Protein AF-A0A425I135-F1 (afdb_monomer)

Sequence (405 aa):
VKHGGAELQTRPLPDSNPDWLASISIPACVPCFDGNVLVELWNGQDSSTAAGTLMGTVVLDYFQLIKNDLPPRWFNFYWRPPAEGLLGAVTDMMASAELREPIAYGGRILLSASAAKVQTPLPLGVRSARPIPDPATQECVWWLDLYEMTSATGYTSELRIEIAFGPHVIKTASLEANALGTYVIGDNLGRLPEMKIFAPVDEVQVWDVMMYVCSPPATTVAAGIADISNWFSGWGGSPTATQNTPEPAETPWTRLAWVRIPYDSRQFQNGKPQWYSLRSLDGSGTDMFSVLLGMEMFPTKAGKQRAPRLEYKLARFYFRALIYEGLHLPAVGYDVFPDPYIQVELASKTLRTSTIRQTLNPSYYEAYEIEIRLPENISLAPDINVEVISESNSLLSSDVVLGSV

Solvent-accessible surface area (backbone atoms only — not comparable to full-atom values): 24411 Å² total; per-residue (Å²): 62,39,46,71,92,46,75,54,77,79,81,78,65,103,51,97,81,67,81,76,50,64,39,77,42,79,68,74,68,84,89,55,96,52,63,46,36,40,42,62,46,62,50,66,54,99,47,97,84,54,84,50,49,80,59,41,77,46,81,40,55,43,71,52,23,56,74,44,66,43,66,68,37,56,45,78,35,55,25,58,81,79,49,75,62,73,67,29,49,51,49,65,71,72,44,57,76,72,59,66,51,56,78,37,74,63,52,68,48,80,46,61,48,71,44,78,94,65,96,72,70,65,73,72,47,77,42,82,40,78,89,72,83,78,66,63,62,41,58,24,38,40,42,44,40,39,48,38,36,41,27,66,80,55,58,58,62,62,29,32,47,39,42,29,52,55,96,46,72,49,67,47,64,86,42,60,41,47,101,83,26,31,31,75,37,53,69,90,59,15,52,46,75,82,41,80,43,78,41,49,69,52,71,90,47,46,54,43,37,40,38,33,40,24,33,68,54,82,78,72,86,74,70,85,81,76,78,88,79,76,84,85,71,79,91,79,81,88,82,92,74,91,75,81,78,70,80,81,74,76,78,68,62,41,74,47,26,36,36,79,44,72,72,46,74,69,63,29,62,64,37,63,59,42,78,43,67,16,33,35,67,85,51,79,71,42,64,44,34,36,38,33,40,17,38,31,52,47,53,54,88,71,67,79,76,84,73,79,80,79,83,83,48,78,38,84,42,78,50,72,51,79,46,51,70,49,72,78,49,65,60,80,48,99,88,37,61,23,24,39,26,46,38,40,35,47,83,74,41,77,47,71,55,75,70,42,73,66,38,44,57,44,75,66,72,44,78,47,77,45,84,44,67,41,38,70,52,61,88,70,41,76,72,68,44,38,35,38,31,23,59,52,95,43,98,90,50,74,62,44,79,66,47,75,88

pLDDT: mean 85.03, std 16.49, range [29.12, 98.19]

Structure (mmCIF, N/CA/C/O backbone):
data_AF-A0A425I135-F1
#
_entry.id   AF-A0A425I135-F1
#
loop_
_atom_site.group_PDB
_atom_site.id
_atom_site.type_symbol
_atom_site.label_atom_id
_atom_site.label_alt_id
_atom_site.label_comp_id
_atom_site.label_asym_id
_atom_site.label_entity_id
_atom_site.label_seq_id
_atom_site.pdbx_PDB_ins_code
_atom_site.Cartn_x
_atom_site.Cartn_y
_atom_site.Cartn_z
_atom_site.occupancy
_atom_site.B_iso_or_equiv
_atom_site.auth_seq_id
_atom_site.auth_comp_id
_atom_site.auth_asym_id
_atom_site.auth_atom_id
_atom_site.pdbx_PDB_model_num
ATOM 1 N N . VAL A 1 1 ? 22.102 3.757 -14.906 1.00 91.62 1 VAL A N 1
ATOM 2 C CA . VAL A 1 1 ? 22.384 2.330 -14.616 1.00 91.62 1 VAL A CA 1
ATOM 3 C C . VAL A 1 1 ? 23.767 2.232 -14.017 1.00 91.62 1 VAL A C 1
ATOM 5 O O . VAL A 1 1 ? 24.696 2.776 -14.607 1.00 91.62 1 VAL A O 1
ATOM 8 N N . LYS A 1 2 ? 23.887 1.577 -12.862 1.00 92.50 2 LYS A N 1
ATOM 9 C CA . LYS A 1 2 ? 25.132 1.431 -12.103 1.00 92.50 2 LYS A CA 1
ATOM 10 C C . LYS A 1 2 ? 25.393 -0.045 -11.821 1.00 92.50 2 LYS A C 1
ATOM 12 O O . LYS A 1 2 ? 24.468 -0.753 -11.424 1.00 92.50 2 LYS A O 1
ATOM 17 N N . HIS A 1 3 ? 26.623 -0.493 -12.047 1.00 92.00 3 HIS A N 1
ATOM 18 C CA . HIS A 1 3 ? 27.082 -1.832 -11.672 1.00 92.00 3 HIS A CA 1
ATOM 19 C C . HIS A 1 3 ? 28.612 -1.893 -11.679 1.00 92.00 3 HIS A C 1
ATOM 21 O O . HIS A 1 3 ? 29.248 -1.396 -12.613 1.00 92.00 3 HIS A O 1
ATOM 27 N N . GLY A 1 4 ? 29.213 -2.513 -10.660 1.00 85.88 4 GLY A N 1
ATOM 28 C CA . GLY A 1 4 ? 30.655 -2.804 -10.652 1.00 85.88 4 GLY A CA 1
ATOM 29 C C . GLY A 1 4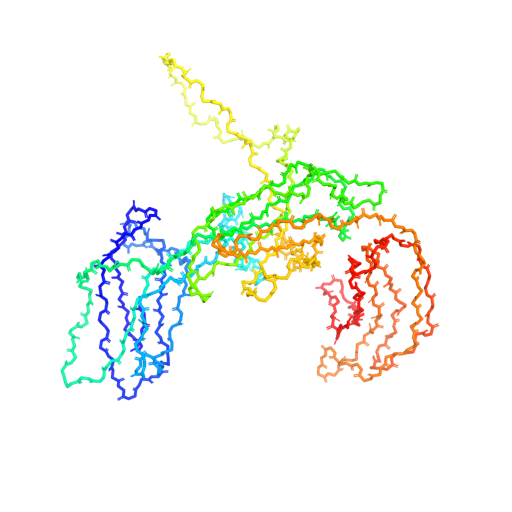 ? 31.550 -1.560 -10.760 1.00 85.88 4 GLY A C 1
ATOM 30 O O . GLY A 1 4 ? 32.629 -1.625 -11.344 1.00 85.88 4 GLY A O 1
ATOM 31 N N . GLY A 1 5 ? 31.086 -0.417 -10.241 1.00 85.31 5 GLY A N 1
ATOM 32 C CA . GLY A 1 5 ? 31.782 0.876 -10.295 1.00 85.31 5 GLY A CA 1
ATOM 33 C C . GLY A 1 5 ? 31.609 1.662 -11.601 1.00 85.31 5 GLY A C 1
ATOM 34 O O . GLY A 1 5 ? 32.073 2.796 -11.683 1.00 85.31 5 GLY A O 1
ATOM 35 N N . ALA A 1 6 ? 30.935 1.101 -12.607 1.00 88.94 6 ALA A N 1
ATOM 36 C CA . ALA A 1 6 ? 30.582 1.810 -13.831 1.00 88.94 6 ALA A CA 1
ATOM 37 C C . ALA A 1 6 ? 29.181 2.422 -13.730 1.00 88.94 6 ALA A C 1
ATOM 39 O O . ALA A 1 6 ? 28.257 1.810 -13.190 1.00 88.94 6 ALA A O 1
ATOM 40 N N . GLU A 1 7 ? 29.019 3.607 -14.317 1.00 91.56 7 GLU A N 1
ATOM 41 C CA . GLU A 1 7 ? 27.752 4.325 -14.398 1.00 91.56 7 GLU A CA 1
ATOM 42 C C . GLU A 1 7 ? 27.519 4.833 -15.822 1.00 91.56 7 GLU A C 1
ATOM 44 O O . GLU A 1 7 ? 28.402 5.422 -16.446 1.00 91.56 7 GLU A O 1
ATOM 49 N N . LEU A 1 8 ? 26.317 4.587 -16.342 1.00 93.06 8 LEU A N 1
ATOM 50 C CA . LEU A 1 8 ? 25.860 5.089 -17.634 1.00 93.06 8 LEU A CA 1
ATOM 51 C C . LEU A 1 8 ? 24.427 5.602 -17.538 1.00 93.06 8 LEU A C 1
ATOM 53 O O . LEU A 1 8 ? 23.585 5.011 -16.855 1.00 93.06 8 LEU A O 1
ATOM 57 N N . GLN A 1 9 ? 24.136 6.654 -18.297 1.00 91.56 9 GLN A N 1
ATOM 58 C CA . GLN A 1 9 ? 22.825 7.294 -18.353 1.00 91.56 9 GLN A CA 1
ATOM 59 C C . GLN A 1 9 ? 22.357 7.485 -19.797 1.00 91.56 9 GLN A C 1
ATOM 61 O O . GLN A 1 9 ? 23.165 7.704 -20.701 1.00 91.56 9 GLN A O 1
ATOM 66 N N . THR A 1 10 ? 21.046 7.400 -20.013 1.00 92.00 10 THR A N 1
ATOM 67 C CA . THR A 1 10 ? 20.421 7.827 -21.268 1.00 92.00 10 THR A CA 1
ATOM 68 C C . THR A 1 10 ? 20.376 9.355 -21.344 1.00 92.00 10 THR A C 1
ATOM 70 O O . THR A 1 10 ? 20.645 10.055 -20.368 1.00 92.00 10 THR A O 1
ATOM 73 N N . ARG A 1 11 ? 20.031 9.895 -22.517 1.00 87.94 11 ARG A N 1
ATOM 74 C CA . ARG A 1 11 ? 19.684 11.317 -22.629 1.00 87.94 11 ARG A CA 1
ATOM 75 C C . ARG A 1 11 ? 18.350 11.598 -21.912 1.00 87.94 11 ARG A C 1
ATOM 77 O O . ARG A 1 11 ? 17.449 10.756 -22.014 1.00 87.94 11 ARG A O 1
ATOM 84 N N . PRO A 1 12 ? 18.190 12.758 -21.253 1.00 88.19 12 PRO A N 1
ATOM 85 C CA . PRO A 1 12 ? 16.879 13.201 -20.794 1.00 88.19 12 PRO A CA 1
ATOM 86 C C . PRO A 1 12 ? 15.959 13.437 -22.000 1.00 88.19 12 PRO A C 1
ATOM 88 O O . PRO A 1 12 ? 16.422 13.812 -23.082 1.00 88.19 12 PRO A O 1
ATOM 91 N N . LEU A 1 13 ? 14.665 13.174 -21.825 1.00 89.31 13 LEU A N 1
ATOM 92 C CA . LEU A 1 13 ? 13.633 13.381 -22.839 1.00 89.31 13 LEU A CA 1
ATOM 93 C C . LEU A 1 13 ? 12.542 14.292 -22.254 1.00 89.31 13 LEU A C 1
ATOM 95 O O . LEU A 1 13 ? 12.109 14.031 -21.134 1.00 89.31 13 LEU A O 1
ATOM 99 N N . PRO A 1 14 ? 12.085 15.331 -22.977 1.00 86.44 14 PRO A N 1
ATOM 100 C CA . PRO A 1 14 ? 11.090 16.287 -22.487 1.00 86.44 14 PRO A CA 1
ATOM 101 C C . PRO A 1 14 ? 9.650 15.771 -22.685 1.00 86.44 14 PRO A C 1
ATOM 103 O O . PRO A 1 14 ? 8.787 16.502 -23.163 1.00 86.44 14 PRO A O 1
ATOM 106 N N . ASP A 1 15 ? 9.402 14.495 -22.385 1.00 85.69 15 ASP A N 1
ATOM 107 C CA . ASP A 1 15 ? 8.092 13.848 -22.527 1.00 85.69 15 ASP A CA 1
ATOM 108 C C . ASP A 1 15 ? 7.676 13.204 -21.198 1.00 85.69 15 ASP A C 1
ATOM 110 O O . ASP A 1 15 ? 8.506 12.694 -20.448 1.00 85.69 15 ASP A O 1
ATOM 114 N N . SER A 1 16 ? 6.374 13.221 -20.930 1.00 83.56 16 SER A N 1
ATOM 115 C CA . SER A 1 16 ? 5.720 12.515 -19.825 1.00 83.56 16 SER A CA 1
ATOM 116 C C . SER A 1 16 ? 5.656 10.996 -20.030 1.00 83.56 16 SER A C 1
ATOM 118 O O . SE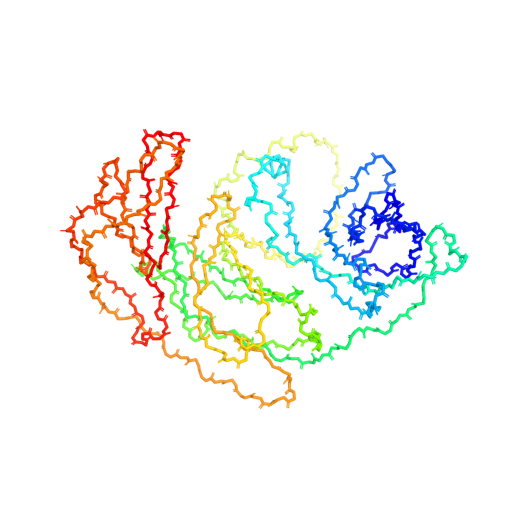R A 1 16 ? 5.607 10.258 -19.049 1.00 83.56 16 SER A O 1
ATOM 120 N N . ASN A 1 17 ? 5.692 10.526 -21.285 1.00 88.44 17 ASN A N 1
ATOM 121 C CA . ASN A 1 17 ? 5.728 9.105 -21.651 1.00 88.44 17 ASN A CA 1
ATOM 122 C C . ASN A 1 17 ? 6.918 8.826 -22.589 1.00 88.44 17 ASN A C 1
ATOM 124 O O . ASN A 1 17 ? 6.735 8.550 -23.773 1.00 88.44 17 ASN A O 1
ATOM 128 N N . PRO A 1 18 ? 8.156 8.962 -22.087 1.00 90.88 18 PRO A N 1
ATOM 129 C CA . PRO A 1 18 ? 9.351 8.936 -22.919 1.00 90.88 18 PRO A CA 1
ATOM 130 C C . PRO A 1 18 ? 9.693 7.537 -23.453 1.00 90.88 18 PRO A C 1
ATOM 132 O O . PRO A 1 18 ? 9.909 6.594 -22.693 1.00 90.88 18 PRO A O 1
ATOM 135 N N . ASP A 1 19 ? 9.901 7.451 -24.767 1.00 91.88 19 ASP A N 1
ATOM 136 C CA . ASP A 1 19 ? 10.460 6.274 -25.435 1.00 91.88 19 ASP A CA 1
ATOM 137 C C . ASP A 1 19 ? 11.966 6.445 -25.672 1.00 91.88 19 ASP A C 1
ATOM 139 O O . ASP A 1 19 ? 12.418 6.986 -26.686 1.00 91.88 19 ASP A O 1
ATOM 143 N N . TRP A 1 20 ? 12.791 5.965 -24.735 1.00 92.81 20 TRP A N 1
ATOM 144 C CA . TRP A 1 20 ? 14.250 6.050 -24.895 1.00 92.81 20 TRP A CA 1
ATOM 145 C C . TRP A 1 20 ? 14.789 5.174 -26.019 1.00 92.81 20 TRP A C 1
ATOM 147 O O . TRP A 1 20 ? 15.786 5.552 -26.638 1.00 92.81 20 TRP A O 1
ATOM 157 N N . LEU A 1 21 ? 14.177 4.001 -26.233 1.00 94.12 21 LEU A N 1
ATOM 158 C CA . LEU A 1 21 ? 14.637 2.975 -27.175 1.00 94.12 21 LEU A CA 1
ATOM 159 C C . LEU A 1 21 ? 16.164 2.820 -27.120 1.00 94.12 21 LEU A C 1
ATOM 161 O O . LEU A 1 21 ? 16.866 2.957 -28.125 1.00 94.12 21 LEU A O 1
ATOM 165 N N . ALA A 1 22 ? 16.684 2.598 -25.911 1.00 94.25 22 ALA A N 1
ATOM 166 C CA . ALA A 1 22 ? 18.109 2.601 -25.621 1.00 94.25 22 ALA A CA 1
ATOM 167 C C . ALA A 1 22 ? 18.553 1.280 -24.984 1.00 94.25 22 ALA A C 1
ATOM 169 O O . ALA A 1 22 ? 17.873 0.719 -24.131 1.00 94.25 22 ALA A O 1
ATOM 170 N N . SER A 1 23 ? 19.730 0.808 -25.382 1.00 94.31 23 SER A N 1
ATOM 171 C CA . SER A 1 23 ? 20.440 -0.309 -24.767 1.00 94.31 23 SER A CA 1
ATOM 172 C C . SER A 1 23 ? 21.697 0.221 -24.091 1.00 94.31 23 SER A C 1
ATOM 174 O O . SER A 1 23 ? 22.498 0.919 -24.716 1.00 94.31 23 SER A O 1
ATOM 176 N N . ILE A 1 24 ? 21.870 -0.109 -22.815 1.00 94.62 24 ILE A N 1
ATOM 177 C CA . ILE A 1 24 ? 23.047 0.251 -22.027 1.00 94.62 24 ILE A CA 1
ATOM 178 C C . ILE A 1 24 ? 23.904 -1.003 -21.867 1.00 94.62 24 ILE A C 1
ATOM 180 O O . ILE A 1 24 ? 23.446 -2.011 -21.338 1.00 94.62 24 ILE A O 1
ATOM 184 N N . SER A 1 25 ? 25.150 -0.945 -22.334 1.00 93.75 25 SER A N 1
ATOM 185 C CA . SER A 1 25 ? 26.125 -2.029 -22.182 1.00 93.75 25 SER A CA 1
ATOM 186 C C . SER A 1 25 ? 27.154 -1.645 -21.125 1.00 93.75 25 SER A C 1
ATOM 188 O O . SER A 1 25 ? 27.878 -0.670 -21.319 1.00 93.75 25 SER A O 1
ATOM 190 N N . ILE A 1 26 ? 27.231 -2.411 -20.033 1.00 91.56 26 ILE A N 1
ATOM 191 C CA . ILE A 1 26 ? 28.234 -2.241 -18.973 1.00 91.56 26 ILE A CA 1
ATOM 192 C C . ILE A 1 26 ? 29.122 -3.491 -18.929 1.00 91.56 26 ILE A C 1
ATOM 194 O O . ILE A 1 26 ? 28.669 -4.537 -18.462 1.00 91.56 26 ILE A O 1
ATOM 198 N N . PRO A 1 27 ? 30.370 -3.432 -19.429 1.00 88.44 27 PRO A N 1
ATOM 199 C CA . PRO A 1 27 ? 31.327 -4.505 -19.218 1.00 88.44 27 PRO A CA 1
ATOM 200 C C . PRO A 1 27 ? 31.725 -4.564 -17.739 1.00 88.44 27 PRO A C 1
ATOM 202 O O . PRO A 1 27 ? 32.109 -3.552 -17.158 1.00 88.44 27 PRO A O 1
ATOM 205 N N . ALA A 1 28 ? 31.664 -5.755 -17.147 1.00 83.19 28 ALA A N 1
ATOM 206 C CA . ALA A 1 28 ? 32.061 -6.000 -15.765 1.00 83.19 28 ALA A CA 1
ATOM 207 C C . ALA A 1 28 ? 33.089 -7.137 -15.694 1.00 83.19 28 ALA A C 1
ATOM 209 O O . ALA A 1 28 ? 32.968 -8.146 -16.394 1.00 83.19 28 ALA A O 1
ATOM 210 N N . CYS A 1 29 ? 34.099 -6.979 -14.839 1.00 79.25 29 CYS A N 1
ATOM 211 C CA . CYS A 1 29 ? 35.059 -8.034 -14.524 1.00 79.25 29 CYS A CA 1
ATOM 212 C C . CYS A 1 29 ? 34.556 -8.840 -13.322 1.00 79.25 29 CYS A C 1
ATOM 214 O O . CYS A 1 29 ? 34.139 -8.259 -12.324 1.00 79.25 29 CYS A O 1
ATOM 216 N N . VAL A 1 30 ? 34.624 -10.171 -13.401 1.00 76.69 30 VAL A N 1
ATOM 217 C CA . VAL A 1 30 ? 34.298 -11.074 -12.285 1.00 76.69 30 VAL A CA 1
ATOM 218 C C . VAL A 1 30 ? 35.612 -11.625 -11.706 1.00 76.69 30 VAL A C 1
ATOM 220 O O . VAL A 1 30 ? 36.443 -12.088 -12.492 1.00 76.69 30 VAL A O 1
ATOM 223 N N . PRO A 1 31 ? 35.826 -11.606 -10.375 1.00 75.56 31 PRO A N 1
ATOM 224 C CA . PRO A 1 31 ? 34.864 -11.233 -9.336 1.00 75.56 31 PRO A CA 1
ATOM 225 C C . PRO A 1 31 ? 34.593 -9.723 -9.286 1.00 75.56 31 PRO A C 1
ATOM 227 O O . PRO A 1 31 ? 35.520 -8.920 -9.350 1.00 75.56 31 PRO A O 1
ATOM 230 N N . CYS A 1 32 ? 33.319 -9.355 -9.145 1.00 72.38 32 CYS A N 1
ATOM 231 C CA . CYS A 1 32 ? 32.898 -8.002 -8.793 1.00 72.38 32 CYS A CA 1
ATOM 232 C C . CYS A 1 32 ? 32.371 -8.015 -7.353 1.00 72.38 32 CYS A C 1
ATOM 234 O O . CYS A 1 32 ? 31.873 -9.036 -6.878 1.00 72.38 32 CYS A O 1
ATOM 236 N N . PHE A 1 33 ? 32.518 -6.901 -6.639 1.00 77.69 33 PHE A N 1
ATOM 237 C CA . PHE A 1 33 ? 32.033 -6.767 -5.260 1.00 77.69 33 PHE A CA 1
ATOM 238 C C . PHE A 1 33 ? 30.527 -6.463 -5.188 1.00 77.69 33 PHE A C 1
ATOM 240 O O . PHE A 1 33 ? 29.959 -6.442 -4.100 1.00 77.69 33 PHE A O 1
ATOM 247 N N . ASP A 1 34 ? 29.897 -6.195 -6.333 1.00 80.88 34 ASP A N 1
ATOM 248 C CA . ASP A 1 34 ? 28.528 -5.706 -6.441 1.00 80.88 34 ASP A CA 1
ATOM 249 C C . ASP A 1 34 ? 27.606 -6.814 -6.963 1.00 80.88 34 ASP A C 1
ATOM 251 O O . ASP A 1 34 ? 27.693 -7.223 -8.120 1.00 80.88 34 ASP A O 1
ATOM 255 N N . GLY A 1 35 ? 26.732 -7.324 -6.095 1.00 88.06 35 GLY A N 1
ATOM 256 C CA . GLY A 1 35 ? 25.745 -8.347 -6.450 1.00 88.06 35 GLY A CA 1
ATOM 257 C C . GLY A 1 35 ? 24.521 -7.799 -7.185 1.00 88.06 35 GLY A C 1
ATOM 258 O O . GLY A 1 35 ? 23.674 -8.587 -7.605 1.00 88.06 35 GLY A O 1
ATOM 259 N N . ASN A 1 36 ? 24.417 -6.477 -7.347 1.00 92.88 36 ASN A N 1
ATOM 260 C CA . ASN A 1 36 ? 23.236 -5.822 -7.885 1.00 92.88 36 ASN A CA 1
ATOM 261 C C . ASN A 1 36 ? 23.560 -4.989 -9.129 1.00 92.88 36 ASN A C 1
ATOM 263 O O . ASN A 1 36 ? 24.665 -4.489 -9.323 1.00 92.88 36 ASN A O 1
ATOM 267 N N . VAL A 1 37 ? 22.555 -4.810 -9.978 1.00 93.38 37 VAL A N 1
ATOM 268 C CA . VAL A 1 37 ? 22.533 -3.802 -11.035 1.00 93.38 37 VAL A CA 1
ATOM 269 C C . VAL A 1 37 ? 21.449 -2.799 -10.665 1.00 93.38 37 VAL A C 1
ATOM 271 O O . VAL A 1 37 ? 20.275 -3.158 -10.561 1.00 93.38 37 VAL A O 1
ATOM 274 N N . LEU A 1 38 ? 21.837 -1.541 -10.461 1.00 94.44 38 LEU A N 1
ATOM 275 C CA . LEU A 1 38 ? 20.905 -0.468 -10.125 1.00 94.44 38 LEU A CA 1
ATOM 276 C C . LEU A 1 38 ? 20.459 0.247 -11.397 1.00 94.44 38 LEU A C 1
ATOM 278 O O . LEU A 1 38 ? 21.276 0.790 -12.149 1.00 94.44 38 LEU A O 1
ATOM 282 N N . VAL A 1 39 ? 19.154 0.284 -11.632 1.00 94.69 39 VAL A N 1
ATOM 283 C CA . VAL A 1 39 ? 18.531 1.062 -12.704 1.00 94.69 39 VAL A CA 1
ATOM 284 C C . VAL A 1 39 ? 17.733 2.180 -12.057 1.00 94.69 39 VAL A C 1
ATOM 286 O O . VAL A 1 39 ? 16.719 1.940 -11.418 1.00 94.69 39 VAL A O 1
ATOM 289 N N . GLU A 1 40 ? 18.206 3.408 -12.208 1.00 91.88 40 GLU A N 1
ATOM 290 C CA . GLU A 1 40 ? 17.603 4.585 -11.591 1.00 91.88 40 GLU A CA 1
ATOM 291 C C . GLU A 1 40 ? 16.897 5.433 -12.652 1.00 91.88 40 GLU A C 1
ATOM 293 O O . GLU A 1 40 ? 17.454 5.680 -13.727 1.00 91.88 40 GLU A O 1
ATOM 298 N N . LEU A 1 41 ? 15.687 5.887 -12.334 1.00 89.44 41 LEU A N 1
ATOM 299 C CA . LEU A 1 41 ? 14.932 6.875 -13.091 1.00 89.44 41 LEU A CA 1
ATOM 300 C C . LEU A 1 41 ? 15.142 8.243 -12.444 1.00 89.44 41 LEU A C 1
ATOM 302 O O . LEU A 1 41 ? 14.878 8.413 -11.256 1.00 89.44 41 LEU A O 1
ATOM 306 N N . TRP A 1 42 ? 15.593 9.215 -13.230 1.00 86.94 42 TRP A N 1
ATOM 307 C CA . TRP A 1 42 ? 15.884 10.569 -12.769 1.00 86.94 42 TRP A CA 1
ATOM 308 C C . TRP A 1 42 ? 15.061 11.587 -13.554 1.00 86.94 42 TRP A C 1
ATOM 310 O O . TRP A 1 42 ? 14.983 11.510 -14.781 1.00 86.94 42 TRP A O 1
ATOM 320 N N . ASN A 1 43 ? 14.519 12.579 -12.850 1.00 82.12 43 ASN A N 1
ATOM 321 C CA . ASN A 1 43 ? 14.032 13.809 -13.452 1.00 82.12 43 ASN A CA 1
ATOM 322 C C . ASN A 1 43 ? 15.246 14.672 -13.821 1.00 82.12 43 ASN A C 1
ATOM 324 O O . ASN A 1 43 ? 15.838 15.331 -12.958 1.00 82.12 43 ASN A O 1
ATOM 328 N N . GLY A 1 44 ? 15.670 14.583 -15.082 1.00 73.75 44 GLY A N 1
ATOM 329 C CA . GLY A 1 44 ? 16.811 15.330 -15.604 1.00 73.75 44 GLY A CA 1
ATOM 330 C C . GLY A 1 44 ? 16.528 16.831 -15.697 1.00 73.75 44 GLY A C 1
ATOM 331 O O . GLY A 1 44 ? 15.389 17.250 -15.864 1.00 73.75 44 GLY A O 1
ATOM 332 N N . GLN A 1 45 ? 17.578 17.643 -15.606 1.00 67.69 45 GLN A N 1
ATOM 333 C CA . GLN A 1 45 ? 17.524 19.083 -15.864 1.00 67.69 45 GLN A CA 1
ATOM 334 C C . GLN A 1 45 ? 18.259 19.388 -17.172 1.00 67.69 45 GLN A C 1
ATOM 336 O O . GLN A 1 45 ? 19.225 18.703 -17.513 1.00 67.69 45 GLN A O 1
ATOM 341 N N . ASP A 1 46 ? 17.843 20.441 -17.880 1.00 60.44 46 ASP A N 1
ATOM 342 C CA . ASP A 1 46 ? 18.516 20.893 -19.110 1.00 60.44 46 ASP A CA 1
ATOM 343 C C . ASP A 1 46 ? 19.959 21.370 -18.847 1.00 60.44 46 ASP A C 1
ATOM 345 O O . ASP A 1 46 ? 20.795 21.402 -19.751 1.00 60.44 46 ASP A O 1
ATOM 349 N N . SER A 1 47 ? 20.272 21.727 -17.596 1.00 58.56 47 SER A N 1
ATOM 350 C CA . SER A 1 47 ? 21.606 22.148 -17.173 1.00 58.56 47 SER A CA 1
ATOM 351 C C . SER A 1 47 ? 22.461 20.972 -16.702 1.00 58.56 47 SER A C 1
ATOM 353 O O . SER A 1 47 ? 22.094 20.250 -15.778 1.00 58.56 47 SER A O 1
ATOM 355 N N . SER A 1 48 ? 23.680 20.868 -17.237 1.00 54.50 48 SER A N 1
ATOM 356 C CA . SER A 1 48 ? 24.697 19.895 -16.813 1.00 54.50 48 SER A CA 1
ATOM 357 C C . SER A 1 48 ? 25.247 20.122 -15.395 1.00 54.50 48 SER A C 1
ATOM 359 O O . SER A 1 48 ? 26.076 19.336 -14.941 1.00 54.50 48 SER A O 1
ATOM 361 N N . THR A 1 49 ? 24.866 21.212 -14.719 1.00 52.28 49 THR A N 1
ATOM 362 C CA . THR A 1 49 ? 25.348 21.573 -13.371 1.00 52.28 49 THR A CA 1
ATOM 363 C C . THR A 1 49 ? 24.308 21.387 -12.267 1.00 52.28 49 THR A C 1
ATOM 365 O O . THR A 1 49 ? 24.670 21.438 -11.093 1.00 52.28 49 THR A O 1
ATOM 368 N N . ALA A 1 50 ? 23.037 21.165 -12.613 1.00 57.97 50 ALA A N 1
ATOM 369 C CA . ALA A 1 50 ? 21.992 20.868 -11.641 1.00 57.97 50 ALA A CA 1
ATOM 370 C C . ALA A 1 50 ? 21.862 19.348 -11.490 1.00 57.97 50 ALA A C 1
ATOM 372 O O . ALA A 1 50 ? 21.654 18.637 -12.473 1.00 57.97 50 ALA A O 1
ATOM 373 N N . ALA A 1 51 ? 21.988 18.842 -10.263 1.00 63.56 51 ALA A N 1
ATOM 374 C CA . ALA A 1 51 ? 21.677 17.446 -9.984 1.00 63.56 51 ALA A CA 1
ATOM 375 C C . ALA A 1 51 ? 20.178 17.221 -10.242 1.00 63.56 51 ALA A C 1
ATOM 377 O O . ALA A 1 51 ? 19.343 17.946 -9.701 1.00 63.56 51 ALA A O 1
ATOM 378 N N . GLY A 1 52 ? 19.839 16.251 -11.096 1.00 73.00 52 GLY A N 1
ATOM 379 C CA . GLY A 1 52 ? 18.449 15.840 -11.295 1.00 73.00 52 GLY A CA 1
ATOM 380 C C . GLY A 1 52 ? 17.833 15.296 -10.002 1.00 73.00 52 GLY A C 1
ATOM 381 O O . GLY A 1 52 ? 18.537 15.019 -9.031 1.00 73.00 52 GLY A O 1
ATOM 382 N N . THR A 1 53 ? 16.518 15.099 -9.983 1.00 78.75 53 THR A N 1
ATOM 383 C CA . THR A 1 53 ? 15.834 14.479 -8.836 1.00 78.75 53 THR A CA 1
ATOM 384 C C . THR A 1 53 ? 15.639 12.991 -9.101 1.00 78.75 53 THR A C 1
ATOM 386 O O . THR A 1 53 ? 15.034 12.624 -10.107 1.00 78.75 53 THR A O 1
ATOM 389 N N . LEU A 1 54 ? 16.135 12.121 -8.220 1.00 80.88 54 LEU A N 1
ATOM 390 C CA . LEU A 1 54 ? 15.878 10.683 -8.313 1.00 80.88 54 LEU A CA 1
ATOM 391 C C . LEU A 1 54 ? 14.374 10.422 -8.131 1.00 80.88 54 LEU A C 1
ATOM 393 O O . LEU A 1 54 ? 13.800 10.804 -7.116 1.00 80.88 54 LEU A O 1
ATOM 397 N N . MET A 1 55 ? 13.748 9.769 -9.108 1.00 81.88 55 MET A N 1
ATOM 398 C CA . MET A 1 55 ? 12.316 9.447 -9.100 1.00 81.88 55 MET A CA 1
ATOM 399 C C . MET A 1 55 ? 12.042 7.998 -8.696 1.00 81.88 55 MET A C 1
ATOM 401 O O . MET A 1 55 ? 10.993 7.704 -8.131 1.00 81.88 55 MET A O 1
ATOM 405 N N . GLY A 1 56 ? 12.964 7.079 -8.988 1.00 83.44 56 GLY A N 1
ATOM 406 C CA . GLY A 1 56 ? 12.791 5.670 -8.649 1.00 83.44 56 GLY A CA 1
ATOM 407 C C . GLY A 1 56 ? 14.029 4.830 -8.929 1.00 83.44 56 GLY A C 1
ATOM 408 O O . GLY A 1 56 ? 14.863 5.192 -9.756 1.00 83.44 56 GLY A O 1
ATOM 409 N N . THR A 1 57 ? 14.124 3.685 -8.256 1.00 89.75 57 THR A N 1
ATOM 410 C CA . THR A 1 57 ? 15.231 2.734 -8.406 1.00 89.75 57 THR A CA 1
ATOM 411 C C . THR A 1 57 ? 14.682 1.322 -8.564 1.00 89.75 57 THR A C 1
ATOM 413 O O . THR A 1 57 ? 13.878 0.868 -7.755 1.00 89.75 57 THR A O 1
ATOM 416 N N . VAL A 1 58 ? 15.145 0.611 -9.588 1.00 93.25 58 VAL A N 1
ATOM 417 C CA . VAL A 1 58 ? 14.986 -0.835 -9.749 1.00 93.25 58 VAL A CA 1
ATOM 418 C C . VAL A 1 58 ? 16.314 -1.489 -9.400 1.00 93.25 58 VAL A C 1
ATOM 420 O O . VAL A 1 58 ? 17.358 -1.135 -9.950 1.00 93.25 58 VAL A O 1
ATOM 423 N N . VAL A 1 59 ? 16.269 -2.462 -8.496 1.00 94.12 59 VAL A N 1
ATOM 424 C CA . VAL A 1 59 ? 17.423 -3.280 -8.125 1.00 94.12 59 VAL A CA 1
ATOM 425 C C . VAL A 1 59 ? 17.271 -4.631 -8.806 1.00 94.12 59 VAL A C 1
ATOM 427 O O . VAL A 1 59 ? 16.297 -5.343 -8.563 1.00 94.12 59 VAL A O 1
ATOM 430 N N . LEU A 1 60 ? 18.212 -4.977 -9.679 1.00 94.62 60 LEU A N 1
ATOM 431 C CA . LEU A 1 60 ? 18.269 -6.291 -10.309 1.00 94.62 60 LEU A CA 1
ATOM 432 C C . LEU A 1 60 ? 19.386 -7.112 -9.677 1.00 94.62 60 LEU A C 1
ATOM 434 O O . LEU A 1 60 ? 20.493 -6.613 -9.500 1.00 94.62 60 LEU A O 1
ATOM 438 N N . ASP A 1 61 ? 19.117 -8.381 -9.395 1.00 92.81 61 ASP A N 1
ATOM 439 C CA . ASP A 1 61 ? 20.132 -9.320 -8.921 1.00 92.81 61 ASP A CA 1
ATOM 440 C C . ASP A 1 61 ? 21.014 -9.762 -10.100 1.00 92.81 61 ASP A C 1
ATOM 442 O O . ASP A 1 61 ? 20.550 -10.385 -11.061 1.00 92.81 61 ASP A O 1
ATOM 446 N N . TYR A 1 62 ? 22.304 -9.437 -10.027 1.00 91.12 62 TYR A N 1
ATOM 447 C CA . TYR A 1 62 ? 23.280 -9.768 -11.063 1.00 91.12 62 TYR A CA 1
ATOM 448 C C . TYR A 1 62 ? 23.444 -11.284 -11.253 1.00 91.12 62 TYR A C 1
ATOM 450 O O . TYR A 1 62 ? 23.539 -11.770 -12.383 1.00 91.12 62 TYR A O 1
ATOM 458 N N . PHE A 1 63 ? 23.451 -12.056 -10.165 1.00 88.88 63 PHE A N 1
ATOM 459 C CA . PHE A 1 63 ? 23.610 -13.508 -10.222 1.00 88.88 63 PHE A CA 1
ATOM 460 C C . PHE A 1 63 ? 22.381 -14.195 -10.812 1.00 88.88 63 PHE A C 1
ATOM 462 O O . PHE A 1 63 ? 22.521 -15.236 -11.462 1.00 88.88 63 PHE A O 1
ATOM 469 N N . GLN A 1 64 ? 21.191 -13.623 -10.619 1.00 91.44 64 GLN A N 1
ATOM 470 C CA . GLN A 1 64 ? 19.987 -14.057 -11.325 1.00 91.44 64 GLN A CA 1
ATOM 471 C C . GLN A 1 64 ? 20.086 -13.751 -12.818 1.00 91.44 64 GLN A C 1
ATOM 473 O O . GLN A 1 64 ? 19.837 -14.651 -13.615 1.00 91.44 64 GLN A O 1
ATOM 478 N N . LEU A 1 65 ? 20.538 -12.549 -13.199 1.00 93.12 65 LEU A N 1
ATOM 479 C CA . LEU A 1 65 ? 20.694 -12.152 -14.606 1.00 93.12 65 LEU A CA 1
ATOM 480 C C . LEU A 1 65 ? 21.712 -12.996 -15.385 1.00 93.12 65 LEU A C 1
ATOM 482 O O . LEU A 1 65 ? 21.588 -13.115 -16.599 1.00 93.12 65 LEU A O 1
ATOM 486 N N . ILE A 1 66 ? 22.719 -13.573 -14.715 1.00 89.81 66 ILE A N 1
ATOM 487 C CA . ILE A 1 66 ? 23.655 -14.523 -15.348 1.00 89.81 66 ILE A CA 1
ATOM 488 C C . ILE A 1 66 ? 22.963 -15.850 -15.681 1.00 89.81 66 ILE A C 1
ATOM 490 O O . ILE A 1 66 ? 23.331 -16.528 -16.640 1.00 89.81 66 ILE A O 1
ATOM 494 N N . LYS A 1 67 ? 22.016 -16.270 -14.838 1.00 92.12 67 LYS A N 1
ATOM 495 C CA . LYS A 1 67 ? 21.337 -17.563 -14.970 1.00 92.12 67 LYS A CA 1
ATOM 496 C C . LYS A 1 67 ? 20.144 -17.476 -15.911 1.00 92.12 67 LYS A C 1
ATOM 498 O O . LYS A 1 67 ? 19.920 -18.404 -16.679 1.00 92.12 67 LYS A O 1
ATOM 503 N N . ASN A 1 68 ? 19.380 -16.393 -15.808 1.00 94.81 68 ASN A N 1
ATOM 504 C CA . ASN A 1 68 ? 18.138 -16.180 -16.527 1.00 94.81 68 ASN A CA 1
ATOM 505 C C . ASN A 1 68 ? 18.068 -14.729 -16.998 1.00 94.81 68 ASN A C 1
ATOM 507 O O . ASN A 1 68 ? 18.154 -13.803 -16.189 1.00 94.81 68 ASN A O 1
ATOM 511 N N . ASP A 1 69 ? 17.835 -14.544 -18.292 1.00 94.38 69 ASP A N 1
ATOM 512 C CA . ASP A 1 69 ? 17.515 -13.228 -18.826 1.00 94.38 69 ASP A CA 1
ATOM 513 C C . ASP A 1 69 ? 16.207 -12.722 -18.204 1.00 94.38 69 ASP A C 1
ATOM 515 O O . ASP A 1 69 ? 15.234 -13.464 -18.043 1.00 94.38 69 ASP A O 1
ATOM 519 N N . LEU A 1 70 ? 16.178 -11.436 -17.874 1.00 94.81 70 LEU A N 1
ATOM 520 C CA . LEU A 1 70 ? 14.974 -10.718 -17.496 1.00 94.81 70 LEU A CA 1
ATOM 521 C C . LEU A 1 70 ? 14.209 -10.352 -18.781 1.00 94.81 70 LEU A C 1
ATOM 523 O O . LEU A 1 70 ? 14.661 -9.457 -19.511 1.00 94.81 70 LEU A O 1
ATOM 527 N N . PRO A 1 71 ? 13.057 -10.991 -19.064 1.00 93.88 71 PRO A N 1
ATOM 528 C CA . PRO A 1 71 ? 12.248 -10.633 -20.219 1.00 93.88 71 PRO A CA 1
ATOM 529 C C . PRO A 1 71 ? 11.690 -9.211 -20.068 1.00 93.88 71 PRO A C 1
ATOM 531 O O . PRO A 1 71 ? 11.603 -8.703 -18.946 1.00 93.88 71 PRO A O 1
ATOM 534 N N . PRO A 1 72 ? 11.277 -8.567 -21.174 1.00 94.06 72 PRO A N 1
ATOM 535 C CA . PRO A 1 72 ? 10.652 -7.259 -21.099 1.00 94.06 72 PRO A CA 1
ATOM 536 C C . PRO A 1 72 ? 9.421 -7.264 -20.201 1.00 94.06 72 PRO A C 1
ATOM 538 O O . PRO A 1 72 ? 8.471 -8.014 -20.435 1.00 94.06 72 PRO A O 1
ATOM 541 N N . ARG A 1 73 ? 9.440 -6.412 -19.179 1.00 94.88 73 ARG A N 1
ATOM 542 C CA . ARG A 1 73 ? 8.318 -6.237 -18.260 1.00 94.88 73 ARG A CA 1
ATOM 543 C C . ARG A 1 73 ? 8.274 -4.842 -17.662 1.00 94.88 73 ARG A C 1
ATOM 545 O O . ARG A 1 73 ? 9.294 -4.152 -17.593 1.00 94.88 73 ARG A O 1
ATOM 552 N N . TRP A 1 74 ? 7.092 -4.450 -17.207 1.00 95.25 74 TRP A N 1
ATOM 553 C CA . TRP A 1 74 ? 6.899 -3.208 -16.476 1.00 95.25 74 TRP A CA 1
ATOM 554 C C . TRP A 1 74 ? 7.383 -3.328 -15.030 1.00 95.25 74 TRP A C 1
ATOM 556 O O . TRP A 1 74 ? 7.100 -4.307 -14.344 1.00 95.25 74 TRP A O 1
ATOM 566 N N . PHE A 1 75 ? 8.074 -2.294 -14.562 1.00 94.94 75 PHE A N 1
ATOM 567 C CA . PHE A 1 75 ? 8.422 -2.087 -13.161 1.00 94.94 75 PHE A CA 1
ATOM 568 C C . PHE A 1 75 ? 7.700 -0.840 -12.664 1.00 94.94 75 PHE A C 1
ATOM 570 O O . PHE A 1 75 ? 7.936 0.249 -13.185 1.00 94.94 75 PHE A O 1
ATOM 577 N N . ASN A 1 76 ? 6.810 -1.006 -11.685 1.00 94.44 76 ASN A N 1
ATOM 578 C CA . ASN A 1 76 ? 6.040 0.086 -11.097 1.00 94.44 76 ASN A CA 1
ATOM 579 C C . ASN A 1 76 ? 6.886 0.871 -10.092 1.00 94.44 76 ASN A C 1
ATOM 581 O O . ASN A 1 76 ? 7.570 0.283 -9.254 1.00 94.44 76 ASN A O 1
ATOM 585 N N . PHE A 1 77 ? 6.787 2.196 -10.145 1.00 91.00 77 PHE A N 1
ATOM 586 C CA . PHE A 1 77 ? 7.359 3.089 -9.150 1.00 91.00 77 PHE A CA 1
ATOM 587 C C . PHE A 1 77 ? 6.259 3.748 -8.350 1.00 91.00 77 PHE A C 1
ATOM 589 O O . PHE A 1 77 ? 5.215 4.143 -8.872 1.00 91.00 77 PHE A O 1
ATOM 596 N N . TYR A 1 78 ? 6.551 3.914 -7.074 1.00 90.12 78 TYR A N 1
ATOM 597 C CA . TYR A 1 78 ? 5.762 4.721 -6.172 1.00 90.12 78 TYR A CA 1
ATOM 598 C C . TYR A 1 78 ? 6.696 5.766 -5.602 1.00 90.12 78 TYR A C 1
ATOM 600 O O . TYR A 1 78 ? 7.878 5.501 -5.375 1.00 90.12 78 TYR A O 1
ATOM 608 N N . TRP A 1 79 ? 6.167 6.958 -5.408 1.00 85.44 79 TRP A N 1
ATOM 609 C CA . TRP A 1 79 ? 6.942 8.114 -5.008 1.00 85.44 79 TRP A CA 1
ATOM 610 C C . TRP A 1 79 ? 6.132 8.978 -4.056 1.00 85.44 79 TRP A C 1
ATOM 612 O O . TRP A 1 79 ? 4.926 8.786 -3.883 1.00 85.44 79 TRP A O 1
ATOM 622 N N . ARG A 1 80 ? 6.809 9.933 -3.431 1.00 82.38 80 ARG A N 1
ATOM 623 C CA . ARG A 1 80 ? 6.164 11.003 -2.687 1.00 82.38 80 ARG A CA 1
ATOM 624 C C . ARG A 1 80 ? 6.243 12.276 -3.526 1.00 82.38 80 ARG A C 1
ATOM 626 O O . ARG A 1 80 ? 7.356 12.728 -3.791 1.00 82.38 80 ARG A O 1
ATOM 633 N N . PRO A 1 81 ? 5.104 12.831 -3.971 1.00 78.50 81 PRO A N 1
ATOM 634 C CA . PRO A 1 81 ? 5.099 14.133 -4.618 1.00 78.50 81 PRO A CA 1
ATOM 635 C C . PRO A 1 81 ? 5.685 15.182 -3.661 1.00 78.50 81 PRO A C 1
ATOM 637 O O . PRO A 1 81 ? 5.331 15.153 -2.479 1.00 78.50 81 PRO A O 1
ATOM 640 N N . PRO A 1 82 ? 6.574 16.073 -4.133 1.00 70.38 82 PRO A N 1
ATOM 641 C CA . PRO A 1 82 ? 7.143 17.116 -3.291 1.00 70.38 82 PRO A CA 1
ATOM 642 C C . PRO A 1 82 ? 6.038 18.044 -2.785 1.00 70.38 82 PRO A C 1
ATOM 644 O O . PRO A 1 82 ? 5.106 18.366 -3.529 1.00 70.38 82 PRO A O 1
ATOM 647 N N . ALA A 1 83 ? 6.150 18.485 -1.534 1.00 67.00 83 ALA A N 1
ATOM 648 C CA . ALA A 1 83 ? 5.243 19.488 -0.999 1.00 67.00 83 ALA A CA 1
ATOM 649 C C . ALA A 1 83 ? 5.400 20.815 -1.768 1.00 67.00 83 ALA A C 1
ATOM 651 O O . ALA A 1 83 ? 6.510 21.232 -2.109 1.00 67.00 83 ALA A O 1
ATOM 652 N N . GLU A 1 84 ? 4.283 21.482 -2.067 1.00 60.56 84 GLU A N 1
ATOM 653 C CA . GLU A 1 84 ? 4.314 22.732 -2.829 1.00 60.56 84 GLU A CA 1
ATOM 654 C C . GLU A 1 84 ? 4.992 23.868 -2.041 1.00 60.56 84 GLU A C 1
ATOM 656 O O . GLU A 1 84 ? 4.780 24.057 -0.840 1.00 60.56 84 GLU A O 1
ATOM 661 N N . GLY A 1 85 ? 5.789 24.674 -2.748 1.00 62.66 85 GLY A N 1
ATOM 662 C CA . GLY A 1 85 ? 6.428 25.872 -2.206 1.00 62.66 85 GLY A CA 1
ATOM 663 C C . GLY A 1 85 ? 7.689 25.623 -1.367 1.00 62.66 85 GLY A C 1
ATOM 664 O O . GLY A 1 85 ? 8.067 24.503 -1.033 1.00 62.66 85 GLY A O 1
ATOM 665 N N . LEU A 1 86 ? 8.373 26.721 -1.025 1.00 55.16 86 LEU A N 1
ATOM 666 C CA . LEU A 1 86 ? 9.659 26.694 -0.314 1.00 55.16 86 LEU A CA 1
ATOM 667 C C . LEU A 1 86 ? 9.554 26.045 1.073 1.00 55.16 86 LEU A C 1
ATOM 669 O O . LEU A 1 86 ? 10.460 25.326 1.484 1.00 55.16 86 LEU A O 1
ATOM 673 N N . LEU A 1 87 ? 8.455 26.294 1.790 1.00 60.94 87 LEU A N 1
ATOM 674 C CA . LEU A 1 87 ? 8.238 25.724 3.117 1.00 60.94 87 LEU A CA 1
ATOM 675 C C . LEU A 1 87 ? 8.065 24.202 3.041 1.00 60.94 87 LEU A C 1
ATOM 677 O O . LEU A 1 87 ? 8.707 23.494 3.808 1.00 60.94 87 LEU A O 1
ATOM 681 N N . GLY A 1 88 ? 7.286 23.713 2.070 1.00 64.44 88 GLY A N 1
ATOM 682 C CA . GLY A 1 88 ? 7.102 22.285 1.820 1.00 64.44 88 GLY A CA 1
ATOM 683 C C . GLY A 1 88 ? 8.422 21.573 1.526 1.00 64.44 88 GLY A C 1
ATOM 684 O O . GLY A 1 88 ? 8.736 20.568 2.155 1.00 64.44 88 GLY A O 1
ATOM 685 N N . ALA A 1 89 ? 9.255 22.162 0.666 1.00 62.84 89 ALA A N 1
ATOM 686 C CA . ALA A 1 89 ? 10.573 21.615 0.350 1.00 62.84 89 ALA A CA 1
ATOM 687 C C . ALA A 1 89 ? 11.516 21.539 1.569 1.00 62.84 89 ALA A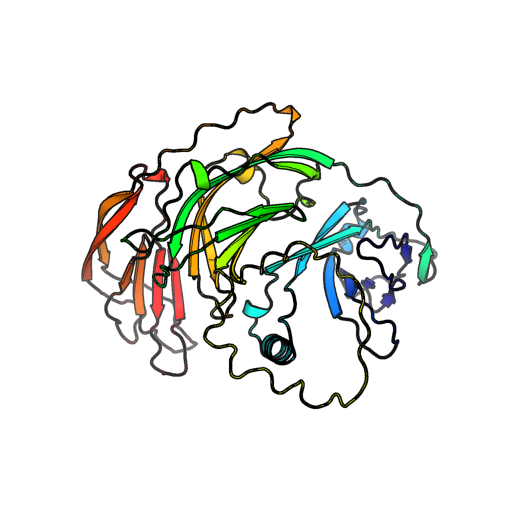 C 1
ATOM 689 O O . ALA A 1 89 ? 12.271 20.577 1.714 1.00 62.84 89 ALA A O 1
ATOM 690 N N . VAL A 1 90 ? 11.484 22.537 2.462 1.00 61.59 90 VAL A N 1
ATOM 691 C CA . VAL A 1 90 ? 12.279 22.521 3.705 1.00 61.59 90 VAL A CA 1
ATOM 692 C C . VAL A 1 90 ? 11.757 21.456 4.673 1.00 61.59 90 VAL A C 1
ATOM 694 O O . VAL A 1 90 ? 12.562 20.739 5.271 1.00 61.59 90 VAL A O 1
ATOM 697 N N . THR A 1 91 ? 10.435 21.311 4.795 1.00 63.69 91 THR A N 1
ATOM 698 C CA . THR A 1 91 ? 9.803 20.259 5.602 1.00 63.69 91 THR A CA 1
ATOM 699 C C . THR A 1 91 ? 10.175 18.867 5.091 1.00 63.69 91 THR A C 1
ATOM 701 O O . THR A 1 91 ? 10.597 18.033 5.887 1.00 63.69 91 THR A O 1
ATOM 704 N N . ASP A 1 92 ? 10.132 18.641 3.777 1.00 65.69 92 ASP A N 1
ATOM 705 C CA . ASP A 1 92 ? 10.540 17.375 3.154 1.00 65.69 92 ASP A CA 1
ATOM 706 C C . ASP A 1 92 ? 12.042 17.081 3.351 1.00 65.69 92 ASP A C 1
ATOM 708 O O . ASP A 1 92 ? 12.448 15.925 3.466 1.00 65.69 92 ASP A O 1
ATOM 712 N N . MET A 1 93 ? 12.897 18.108 3.440 1.00 63.56 93 MET A N 1
ATOM 713 C CA . MET A 1 93 ? 14.333 17.925 3.701 1.00 63.56 93 MET A CA 1
ATOM 714 C C . MET A 1 93 ? 14.621 17.535 5.159 1.00 63.56 93 MET A C 1
ATOM 716 O O . MET A 1 93 ? 15.533 16.750 5.427 1.00 63.56 93 MET A O 1
ATOM 720 N N . MET A 1 94 ? 13.851 18.087 6.100 1.00 64.00 94 MET A N 1
ATOM 721 C CA . MET A 1 94 ? 13.970 17.824 7.542 1.00 64.00 94 MET A CA 1
ATOM 722 C C . MET A 1 94 ? 13.110 16.639 8.013 1.00 64.00 94 MET A C 1
ATOM 724 O O . MET A 1 94 ? 13.132 16.291 9.192 1.00 64.00 94 MET A O 1
ATOM 728 N N . ALA A 1 95 ? 12.370 16.024 7.093 1.00 64.38 95 ALA A N 1
ATOM 729 C CA . ALA A 1 95 ? 11.440 14.933 7.325 1.00 64.38 95 ALA A CA 1
ATOM 730 C C . ALA A 1 95 ? 12.094 13.676 7.927 1.00 64.38 95 ALA A C 1
ATOM 732 O O . ALA A 1 95 ? 13.178 13.249 7.504 1.00 64.38 95 ALA A O 1
ATOM 733 N N . SER A 1 96 ? 11.374 13.048 8.866 1.00 63.97 96 SER A N 1
ATOM 734 C CA . SER A 1 96 ? 11.676 11.715 9.399 1.00 63.97 96 SER A CA 1
ATOM 735 C C . SER A 1 96 ? 11.635 10.645 8.297 1.00 63.97 96 SER A C 1
ATOM 737 O O . SER A 1 96 ? 11.206 10.888 7.167 1.00 63.97 96 SER A O 1
ATOM 739 N N . ALA A 1 97 ? 12.081 9.428 8.616 1.00 64.00 97 ALA A N 1
ATOM 740 C CA . ALA A 1 97 ? 12.012 8.311 7.679 1.00 64.00 97 ALA A CA 1
ATOM 741 C C . ALA A 1 97 ? 10.566 7.990 7.242 1.00 64.00 97 ALA A C 1
ATOM 743 O O . ALA A 1 97 ? 10.375 7.650 6.075 1.00 64.00 97 ALA A O 1
ATOM 744 N N . GLU A 1 98 ? 9.556 8.159 8.111 1.00 63.31 98 GLU A N 1
ATOM 745 C CA . GLU A 1 98 ? 8.147 7.904 7.752 1.00 63.31 98 GLU A CA 1
ATOM 746 C C . GLU A 1 98 ? 7.639 8.883 6.688 1.00 63.31 98 GLU A C 1
ATOM 748 O O . GLU A 1 98 ? 6.940 8.510 5.747 1.00 63.31 98 GLU A O 1
ATOM 753 N N . LEU A 1 99 ? 8.047 10.147 6.783 1.00 65.12 99 LEU A N 1
ATOM 754 C CA . LEU A 1 99 ? 7.709 11.176 5.805 1.00 65.12 99 LEU A CA 1
ATOM 755 C C . LEU A 1 99 ? 8.388 10.962 4.440 1.00 65.12 99 LEU A C 1
ATOM 757 O O . LEU A 1 99 ? 8.060 11.665 3.490 1.00 65.12 99 LEU A O 1
ATOM 761 N N . ARG A 1 100 ? 9.292 9.984 4.301 1.00 69.81 100 ARG A N 1
ATOM 762 C CA . ARG A 1 100 ? 9.916 9.611 3.018 1.00 69.81 100 ARG A CA 1
ATOM 763 C C . ARG A 1 100 ? 9.215 8.451 2.314 1.00 69.81 100 ARG A C 1
ATOM 765 O O . ARG A 1 100 ? 9.614 8.101 1.204 1.00 69.81 100 ARG A O 1
ATOM 772 N N . GLU A 1 101 ? 8.195 7.848 2.926 1.00 82.00 101 GLU A N 1
ATOM 773 C CA . GLU A 1 101 ? 7.477 6.734 2.309 1.00 82.00 101 GLU A CA 1
ATOM 774 C C . GLU A 1 101 ? 6.763 7.161 1.012 1.00 82.00 101 GLU A C 1
ATOM 776 O O . GLU A 1 101 ? 6.244 8.279 0.916 1.00 82.00 101 GLU A O 1
ATOM 781 N N . PRO A 1 102 ? 6.730 6.284 -0.008 1.00 86.75 102 PRO A N 1
ATOM 782 C CA . PRO A 1 102 ? 6.094 6.584 -1.278 1.00 86.75 102 PRO A CA 1
ATOM 783 C C . PRO A 1 102 ? 4.568 6.503 -1.164 1.00 86.75 102 PRO A C 1
ATOM 785 O O . PRO A 1 102 ? 3.993 5.419 -1.061 1.00 86.75 102 PRO A O 1
ATOM 788 N N . ILE A 1 103 ? 3.920 7.663 -1.243 1.00 89.81 103 ILE A N 1
ATOM 789 C CA . ILE A 1 103 ? 2.476 7.824 -1.029 1.00 89.81 103 ILE A CA 1
ATOM 790 C C . ILE A 1 103 ? 1.667 7.936 -2.320 1.00 89.81 103 ILE A C 1
ATOM 792 O O . ILE A 1 103 ? 0.471 8.162 -2.250 1.00 89.81 103 ILE A O 1
ATOM 796 N N . ALA A 1 104 ? 2.274 7.844 -3.502 1.00 90.62 104 ALA A N 1
ATOM 797 C CA . ALA A 1 104 ? 1.565 7.943 -4.775 1.00 90.62 104 ALA A CA 1
ATOM 798 C C . ALA A 1 104 ? 2.167 7.022 -5.836 1.00 90.62 104 ALA A C 1
ATOM 800 O O . ALA A 1 104 ? 3.359 6.721 -5.812 1.00 90.62 104 ALA A O 1
ATOM 801 N N . TYR A 1 105 ? 1.357 6.613 -6.813 1.00 93.00 105 TYR A N 1
ATOM 802 C CA . TYR A 1 105 ? 1.875 5.975 -8.020 1.00 93.00 105 TYR A CA 1
ATOM 803 C C . TYR A 1 105 ? 2.695 6.988 -8.831 1.00 93.00 105 TYR A C 1
ATOM 805 O O . TYR A 1 105 ? 2.229 8.092 -9.111 1.00 93.00 105 TYR A O 1
ATOM 813 N N . GLY A 1 106 ? 3.932 6.621 -9.161 1.00 89.00 106 GLY A N 1
ATOM 814 C CA . GLY A 1 106 ? 4.901 7.467 -9.868 1.00 89.00 106 GLY A CA 1
ATOM 815 C C . GLY A 1 106 ? 5.114 7.091 -11.329 1.00 89.00 106 GLY A C 1
ATOM 816 O O . GLY A 1 106 ? 5.917 7.723 -12.006 1.00 89.00 106 GLY A O 1
ATOM 817 N N . GLY A 1 107 ? 4.420 6.062 -11.820 1.00 91.31 107 GLY A N 1
ATOM 818 C CA . GLY A 1 107 ? 4.580 5.551 -13.177 1.00 91.31 107 GLY A CA 1
ATOM 819 C C . GLY A 1 107 ? 5.298 4.207 -13.215 1.00 91.31 107 GLY A C 1
ATOM 820 O O . GLY A 1 107 ? 5.367 3.475 -12.226 1.00 91.31 107 GLY A O 1
ATOM 821 N N . ARG A 1 108 ? 5.793 3.836 -14.393 1.00 93.31 108 ARG A N 1
ATOM 822 C CA . ARG A 1 108 ? 6.455 2.550 -14.618 1.00 93.31 108 ARG A CA 1
ATOM 823 C C . ARG A 1 108 ? 7.498 2.646 -15.721 1.00 93.31 108 ARG A C 1
ATOM 825 O O . ARG A 1 108 ? 7.346 3.448 -16.635 1.00 93.31 108 ARG A O 1
ATOM 832 N N . ILE A 1 109 ? 8.524 1.801 -15.655 1.00 93.12 109 ILE A N 1
ATOM 833 C CA . ILE A 1 109 ? 9.525 1.645 -16.723 1.00 93.12 109 ILE A CA 1
ATOM 834 C C . ILE A 1 109 ? 9.433 0.252 -17.335 1.00 93.12 109 ILE A C 1
ATOM 836 O O . ILE A 1 109 ? 9.301 -0.739 -16.616 1.00 93.12 109 ILE A O 1
ATOM 840 N N . LEU A 1 110 ? 9.500 0.178 -18.662 1.00 94.31 110 LEU A N 1
ATOM 841 C CA . LEU A 1 110 ? 9.609 -1.080 -19.388 1.00 94.31 110 LEU A CA 1
ATOM 842 C C . LEU A 1 110 ? 11.089 -1.433 -19.519 1.00 94.31 110 LEU A C 1
ATOM 844 O O . LEU A 1 110 ? 11.865 -0.673 -20.098 1.00 94.31 110 LEU A O 1
ATOM 848 N N . LEU A 1 111 ? 11.485 -2.576 -18.964 1.00 94.31 111 LEU A N 1
ATOM 849 C CA . LEU A 1 111 ? 12.882 -2.994 -18.923 1.00 94.31 111 LEU A CA 1
ATOM 850 C C . LEU A 1 111 ? 13.017 -4.484 -19.239 1.00 94.31 111 LEU A C 1
ATOM 852 O O . LEU A 1 111 ? 12.240 -5.308 -18.764 1.00 94.31 111 LEU A O 1
ATOM 856 N N . SER A 1 112 ? 14.064 -4.815 -19.988 1.00 94.81 112 SER A N 1
ATOM 857 C CA . SER A 1 112 ? 14.634 -6.159 -20.106 1.00 94.81 112 SER A CA 1
ATOM 858 C C . SER A 1 112 ? 16.126 -6.086 -19.803 1.00 94.81 112 SER A C 1
ATOM 860 O O . SER A 1 112 ? 16.763 -5.075 -20.112 1.00 94.81 112 SER A O 1
ATOM 862 N N . ALA A 1 113 ? 16.702 -7.146 -19.248 1.00 95.50 113 ALA A N 1
ATOM 863 C CA . ALA A 1 113 ? 18.124 -7.191 -18.921 1.00 95.50 113 ALA A CA 1
ATOM 864 C C . ALA A 1 113 ? 18.672 -8.615 -19.044 1.00 95.50 113 ALA A C 1
ATOM 866 O O . ALA A 1 113 ? 17.950 -9.585 -18.869 1.00 95.50 113 ALA A O 1
ATOM 867 N N . SER A 1 114 ? 19.962 -8.744 -19.317 1.00 94.06 114 SER A N 1
ATOM 868 C CA . SER A 1 114 ? 20.650 -10.032 -19.440 1.00 94.06 114 SER A CA 1
ATOM 869 C C . SER A 1 114 ? 22.107 -9.848 -19.045 1.00 94.06 114 SER A C 1
ATOM 871 O O . SER A 1 114 ? 22.692 -8.807 -19.367 1.00 94.06 114 SER A O 1
ATOM 873 N N . ALA A 1 115 ? 22.718 -10.853 -18.425 1.00 92.31 115 ALA A N 1
ATOM 874 C CA . ALA A 1 115 ? 24.155 -10.868 -18.184 1.00 92.31 115 ALA A CA 1
ATOM 875 C C . ALA A 1 115 ? 24.771 -12.126 -18.803 1.00 92.31 115 ALA A C 1
ATOM 877 O O . ALA A 1 115 ? 24.360 -13.243 -18.517 1.00 92.31 115 ALA A O 1
ATOM 878 N N . ALA A 1 116 ? 25.791 -11.954 -19.645 1.00 89.56 116 ALA A N 1
ATOM 879 C CA . ALA A 1 116 ? 26.444 -13.065 -20.329 1.00 89.56 116 ALA A CA 1
ATOM 880 C C . ALA A 1 116 ? 27.964 -13.003 -20.169 1.00 89.56 116 ALA A C 1
ATOM 882 O O . ALA A 1 116 ? 28.584 -11.945 -20.300 1.00 89.56 116 ALA A O 1
ATOM 883 N N . LYS A 1 117 ? 28.582 -14.168 -19.946 1.00 88.44 117 LYS A N 1
ATOM 884 C CA . LYS A 1 117 ? 30.038 -14.313 -20.013 1.00 88.44 117 LYS A CA 1
ATOM 885 C C . LYS A 1 117 ? 30.468 -14.363 -21.478 1.00 88.44 117 LYS A C 1
ATOM 887 O O . LYS A 1 117 ? 30.089 -15.276 -22.206 1.00 88.44 117 LYS A O 1
ATOM 892 N N . VAL A 1 118 ? 31.302 -13.414 -21.892 1.00 87.19 118 VAL A N 1
ATOM 893 C CA . VAL A 1 118 ? 31.799 -13.297 -23.272 1.00 87.19 118 VAL A CA 1
ATOM 894 C C . VAL A 1 118 ? 33.325 -13.228 -23.306 1.00 87.19 118 VAL A C 1
ATOM 896 O O . VAL A 1 118 ? 33.951 -12.809 -22.336 1.00 87.19 118 VAL A O 1
ATOM 899 N N . GLN A 1 119 ? 33.935 -13.644 -24.421 1.00 86.88 119 GLN A N 1
ATOM 900 C CA . GLN A 1 119 ? 35.391 -13.542 -24.617 1.00 86.88 119 GLN A CA 1
ATOM 901 C C . GLN A 1 119 ? 35.841 -12.100 -24.881 1.00 86.88 119 GLN A C 1
ATOM 903 O O . GLN A 1 119 ? 36.895 -11.682 -24.411 1.00 86.88 119 GLN A O 1
ATOM 908 N N . THR A 1 120 ? 35.036 -11.335 -25.621 1.00 88.19 120 THR A N 1
ATOM 909 C CA . THR A 1 120 ? 35.289 -9.923 -25.919 1.00 88.19 120 THR A CA 1
ATOM 910 C C . THR A 1 120 ? 34.043 -9.124 -25.550 1.00 88.19 120 THR A C 1
ATOM 912 O O . THR A 1 120 ? 33.019 -9.270 -26.222 1.00 88.19 120 THR A O 1
ATOM 915 N N . PRO A 1 121 ? 34.078 -8.327 -24.469 1.00 85.06 121 PRO A N 1
ATOM 916 C CA . PRO A 1 121 ? 32.918 -7.562 -24.040 1.00 85.06 121 PRO A CA 1
ATOM 917 C C . PRO A 1 121 ? 32.570 -6.456 -25.034 1.00 85.06 121 PRO A C 1
ATOM 919 O O . PRO A 1 121 ? 33.443 -5.878 -25.685 1.00 85.06 121 PRO A O 1
ATOM 922 N N . LEU A 1 122 ? 31.277 -6.136 -25.127 1.00 84.88 122 LEU A N 1
ATOM 923 C CA . LEU A 1 122 ? 30.836 -4.953 -25.856 1.00 84.88 122 LEU A CA 1
ATOM 924 C C . LEU A 1 122 ? 31.426 -3.693 -25.203 1.00 84.88 122 LEU A C 1
ATOM 926 O O . LEU A 1 122 ? 31.462 -3.609 -23.973 1.00 84.88 122 LEU A O 1
ATOM 930 N N . PRO A 1 123 ? 31.844 -2.693 -26.004 1.00 87.88 123 PRO A N 1
ATOM 931 C CA . PRO A 1 123 ? 32.257 -1.403 -25.472 1.00 87.88 123 PRO A CA 1
ATOM 932 C C . PRO A 1 123 ? 31.185 -0.798 -24.564 1.00 87.88 123 PRO A C 1
ATOM 934 O O . PRO A 1 123 ? 30.003 -0.798 -24.936 1.00 87.88 123 PRO A O 1
ATOM 937 N N . LEU A 1 124 ? 31.634 -0.261 -23.423 1.00 91.50 124 LEU A N 1
ATOM 938 C CA . LEU A 1 124 ? 30.830 0.539 -22.502 1.00 91.50 124 LEU A CA 1
ATOM 939 C C . LEU A 1 124 ? 30.140 1.661 -23.287 1.00 91.50 124 LEU A C 1
ATOM 941 O O . LEU A 1 124 ? 30.807 2.435 -23.975 1.00 91.50 124 LEU A O 1
ATOM 945 N N . GLY A 1 125 ? 28.817 1.750 -23.197 1.00 93.25 125 GLY A N 1
ATOM 946 C CA . GLY A 1 125 ? 28.089 2.850 -23.819 1.00 93.25 125 GLY A CA 1
ATOM 947 C C . GLY A 1 125 ? 26.595 2.615 -23.972 1.00 93.25 125 GLY A C 1
ATOM 948 O O . GLY A 1 125 ? 26.066 1.549 -23.648 1.00 93.25 125 GLY A O 1
ATOM 949 N N . VAL A 1 126 ? 25.930 3.643 -24.497 1.00 94.25 126 VAL A N 1
ATOM 950 C CA . VAL A 1 126 ? 24.496 3.655 -24.794 1.00 94.25 126 VAL A CA 1
ATOM 951 C C . VAL A 1 126 ? 24.302 3.561 -26.304 1.00 94.25 126 VAL A C 1
ATOM 953 O O . VAL A 1 126 ? 24.916 4.307 -27.065 1.00 94.25 126 VAL A O 1
ATOM 956 N N . ARG A 1 127 ? 23.464 2.627 -26.749 1.00 93.44 127 ARG A N 1
ATOM 957 C CA . ARG A 1 127 ? 23.142 2.374 -28.163 1.00 93.44 127 ARG A CA 1
ATOM 958 C C . ARG A 1 127 ? 21.636 2.460 -28.369 1.00 93.44 127 ARG A C 1
ATOM 960 O O . ARG A 1 127 ? 20.880 2.321 -27.415 1.00 93.44 127 ARG A O 1
ATOM 967 N N . SER A 1 128 ? 21.194 2.639 -29.608 1.00 93.31 128 SER A N 1
ATOM 968 C CA . SER A 1 128 ? 19.772 2.506 -29.934 1.00 93.31 128 SER A CA 1
ATOM 969 C C . SER A 1 128 ? 19.340 1.037 -29.843 1.00 93.31 128 SER A C 1
ATOM 971 O O . SER A 1 128 ? 20.053 0.139 -30.297 1.00 93.31 128 SER A O 1
ATOM 973 N N . ALA A 1 129 ? 18.180 0.807 -29.240 1.00 92.44 129 ALA A N 1
ATOM 974 C CA . ALA A 1 129 ? 17.480 -0.463 -29.183 1.00 92.44 129 ALA A CA 1
ATOM 975 C C . ALA A 1 129 ? 16.292 -0.445 -30.153 1.00 92.44 129 ALA A C 1
ATOM 977 O O . ALA A 1 129 ? 15.751 0.606 -30.494 1.00 92.44 129 ALA A O 1
ATOM 978 N N . ARG A 1 130 ? 15.883 -1.631 -30.605 1.00 92.19 130 ARG A N 1
ATOM 979 C CA . ARG A 1 130 ? 14.675 -1.770 -31.422 1.00 92.19 130 ARG A CA 1
ATOM 980 C C . ARG A 1 130 ? 13.436 -1.691 -30.525 1.00 92.19 130 ARG A C 1
ATOM 982 O O . ARG A 1 130 ? 13.504 -2.196 -29.404 1.00 92.19 130 ARG A O 1
ATOM 989 N N . PRO A 1 131 ? 12.319 -1.130 -31.017 1.00 90.69 131 PRO A N 1
ATOM 990 C CA . PRO A 1 131 ? 11.039 -1.244 -30.335 1.00 90.69 131 PRO A CA 1
ATOM 991 C C . PRO A 1 131 ? 10.685 -2.711 -30.099 1.00 90.69 131 PRO A C 1
ATOM 993 O O . PRO A 1 131 ? 10.936 -3.569 -30.952 1.00 90.69 131 PRO A O 1
ATOM 996 N N . ILE A 1 132 ? 10.098 -2.975 -28.942 1.00 89.56 132 ILE A N 1
ATOM 997 C CA . ILE A 1 132 ? 9.582 -4.283 -28.554 1.00 89.56 132 ILE A CA 1
ATOM 998 C C . ILE A 1 132 ? 8.063 -4.188 -28.394 1.00 89.56 132 ILE A C 1
ATOM 1000 O O . ILE A 1 132 ? 7.561 -3.104 -28.101 1.00 89.56 132 ILE A O 1
ATOM 1004 N N . PRO A 1 133 ? 7.320 -5.287 -28.592 1.00 88.69 133 PRO A N 1
ATOM 1005 C CA . PRO A 1 133 ? 5.911 -5.322 -28.231 1.00 88.69 133 PRO A CA 1
ATOM 1006 C C . PRO A 1 133 ? 5.732 -5.073 -26.732 1.00 88.69 133 PRO A C 1
ATOM 1008 O O . PRO A 1 133 ? 6.541 -5.544 -25.927 1.00 88.69 133 PRO A O 1
ATOM 1011 N N . ASP A 1 134 ? 4.653 -4.388 -26.366 1.00 88.31 134 ASP A N 1
ATOM 1012 C CA . ASP A 1 134 ? 4.283 -4.226 -24.965 1.00 88.31 134 ASP A CA 1
ATOM 1013 C C . ASP A 1 134 ? 4.032 -5.588 -24.293 1.00 88.31 134 ASP A C 1
ATOM 1015 O O . ASP A 1 134 ? 3.495 -6.507 -24.931 1.00 88.31 134 ASP A O 1
ATOM 1019 N N . PRO A 1 135 ? 4.374 -5.732 -22.997 1.00 93.94 135 PRO A N 1
ATOM 1020 C CA . PRO A 1 135 ? 3.975 -6.887 -22.208 1.00 93.94 135 PRO A CA 1
ATOM 1021 C C . PRO A 1 135 ? 2.468 -7.132 -22.293 1.00 93.94 135 PRO A C 1
ATOM 1023 O O . PRO A 1 135 ? 1.668 -6.194 -22.308 1.00 93.94 135 PRO A O 1
ATOM 1026 N N . ALA A 1 136 ? 2.080 -8.407 -22.325 1.00 95.00 136 ALA A N 1
ATOM 1027 C CA . ALA A 1 136 ? 0.688 -8.795 -22.492 1.00 95.00 136 ALA A CA 1
ATOM 1028 C C . ALA A 1 136 ? -0.203 -8.207 -21.386 1.00 95.00 136 ALA A C 1
ATOM 1030 O O . ALA A 1 136 ? 0.063 -8.363 -20.191 1.00 95.00 136 ALA A O 1
ATOM 1031 N N . THR A 1 137 ? -1.300 -7.581 -21.805 1.00 96.00 137 THR A N 1
ATOM 1032 C CA . THR A 1 137 ? -2.366 -7.098 -20.929 1.00 96.00 137 THR A CA 1
ATOM 1033 C C . THR A 1 137 ? -3.668 -7.825 -21.231 1.00 96.00 137 THR A C 1
ATOM 1035 O O . THR A 1 137 ? -3.861 -8.414 -22.299 1.00 96.00 137 THR A O 1
ATOM 1038 N N . GLN A 1 138 ? -4.576 -7.789 -20.267 1.00 95.62 138 GLN A N 1
ATOM 1039 C CA . GLN A 1 138 ? -5.935 -8.281 -20.408 1.00 95.62 138 GLN A CA 1
ATOM 1040 C C . GLN A 1 138 ? -6.912 -7.254 -19.845 1.00 95.62 138 GLN A C 1
ATOM 1042 O O . GLN A 1 138 ? -6.609 -6.552 -18.882 1.00 95.62 138 GLN A O 1
ATOM 1047 N N . GLU A 1 139 ? -8.095 -7.172 -20.447 1.00 97.31 139 GLU A N 1
ATOM 1048 C CA . GLU A 1 139 ? -9.181 -6.384 -19.880 1.00 97.31 139 GLU A CA 1
ATOM 1049 C C . GLU A 1 139 ? -9.719 -7.098 -18.632 1.00 97.31 139 GLU A C 1
ATOM 1051 O O . GLU A 1 139 ? -10.103 -8.274 -18.676 1.00 97.31 139 GLU A O 1
ATOM 1056 N N . CYS A 1 140 ? -9.722 -6.372 -17.523 1.00 95.69 140 CYS A N 1
ATOM 1057 C CA . CYS A 1 140 ? -10.230 -6.785 -16.232 1.00 95.69 140 CYS A CA 1
ATOM 1058 C C . CYS A 1 140 ? -11.376 -5.873 -15.811 1.00 95.69 140 CYS A C 1
ATOM 1060 O O . CYS A 1 140 ? -11.394 -4.678 -16.107 1.00 95.69 140 CYS A O 1
ATOM 1062 N N . VAL A 1 141 ? -12.296 -6.449 -15.054 1.00 96.19 141 VAL A N 1
ATOM 1063 C CA . VAL A 1 141 ? -13.317 -5.733 -14.305 1.00 96.19 141 VAL A CA 1
ATOM 1064 C C . VAL A 1 141 ? -12.813 -5.560 -12.875 1.00 96.19 141 VAL A C 1
ATOM 1066 O O . VAL A 1 141 ? -12.282 -6.510 -12.299 1.00 96.19 141 VAL A O 1
ATOM 1069 N N . TRP A 1 142 ? -12.969 -4.360 -12.317 1.00 95.88 142 TRP A N 1
ATOM 1070 C CA . TRP A 1 142 ? -12.614 -4.030 -10.939 1.00 95.88 142 TRP A CA 1
ATOM 1071 C C . TRP A 1 142 ? -13.817 -3.440 -10.203 1.00 95.88 142 TRP A C 1
ATOM 1073 O O . TRP A 1 142 ? -14.437 -2.469 -10.650 1.00 95.88 142 TRP A O 1
ATOM 1083 N N . TRP A 1 143 ? -14.157 -4.063 -9.079 1.00 97.06 143 TRP A N 1
ATOM 1084 C CA . TRP A 1 143 ? -15.290 -3.727 -8.230 1.00 97.06 143 TRP A CA 1
ATOM 1085 C C . TRP A 1 143 ? -14.820 -3.378 -6.822 1.00 97.06 143 TRP A C 1
ATOM 1087 O O . TRP A 1 143 ? -13.953 -4.045 -6.260 1.00 97.06 143 TRP A O 1
ATOM 1097 N N . LEU A 1 144 ? -15.435 -2.341 -6.252 1.00 96.88 144 LEU A N 1
ATOM 1098 C CA . LEU A 1 144 ? -15.105 -1.796 -4.938 1.00 96.88 144 LEU A CA 1
ATOM 1099 C C . LEU A 1 144 ? -16.385 -1.483 -4.159 1.00 96.88 144 LEU A C 1
ATOM 1101 O O . LEU A 1 144 ? -17.228 -0.717 -4.636 1.00 96.88 144 LEU A O 1
ATOM 1105 N N . ASP A 1 145 ? -16.515 -2.068 -2.973 1.00 97.19 145 ASP A N 1
ATOM 1106 C CA . ASP A 1 145 ? -17.630 -1.863 -2.049 1.00 97.19 145 ASP A CA 1
ATOM 1107 C C . ASP A 1 145 ? -17.098 -1.349 -0.695 1.00 97.19 145 ASP A C 1
ATOM 1109 O O . ASP A 1 145 ? -16.419 -2.074 0.029 1.00 97.19 145 ASP A O 1
ATOM 1113 N N . LEU A 1 146 ? -17.400 -0.094 -0.354 1.00 97.62 146 LEU A N 1
ATOM 1114 C CA . LEU A 1 146 ? -16.998 0.587 0.885 1.00 97.62 146 LEU A CA 1
ATOM 1115 C C . LEU A 1 146 ? -18.137 0.583 1.907 1.00 97.62 146 LEU A C 1
ATOM 1117 O O . LEU A 1 146 ? -19.254 0.950 1.552 1.00 97.62 146 LEU A O 1
ATOM 1121 N N . TYR A 1 147 ? -17.865 0.217 3.162 1.00 96.88 147 TYR A N 1
ATOM 1122 C CA . TYR A 1 147 ? -18.907 -0.025 4.174 1.00 96.88 147 TYR A CA 1
ATOM 1123 C C . TYR A 1 147 ? -18.882 0.950 5.351 1.00 96.88 147 TYR A C 1
ATOM 1125 O O . TYR A 1 147 ? -19.915 1.525 5.693 1.00 96.88 147 TYR A O 1
ATOM 1133 N N . GLU A 1 148 ? -17.719 1.152 5.958 1.00 95.44 148 GLU A N 1
ATOM 1134 C CA . GLU A 1 148 ? -17.524 2.113 7.039 1.00 95.44 148 GLU A CA 1
ATOM 1135 C C . GLU A 1 148 ? -16.119 2.702 6.964 1.00 95.44 148 GLU A C 1
ATOM 1137 O O . GLU A 1 148 ? -15.179 2.049 6.508 1.00 95.44 148 GLU A O 1
ATOM 1142 N N . MET A 1 149 ? -15.995 3.936 7.434 1.00 94.69 149 MET A N 1
ATOM 1143 C CA . MET A 1 149 ? -14.728 4.527 7.820 1.00 94.69 149 MET A CA 1
ATOM 1144 C C . MET A 1 149 ? -14.816 5.027 9.261 1.00 94.69 149 MET A C 1
ATOM 1146 O O . MET A 1 149 ? -15.799 5.658 9.651 1.00 94.69 149 MET A O 1
ATOM 1150 N N . THR A 1 150 ? -13.782 4.771 10.050 1.00 91.06 150 THR A N 1
ATOM 1151 C CA . THR A 1 150 ? -13.646 5.261 11.425 1.00 91.06 150 THR A CA 1
ATOM 1152 C C . THR A 1 150 ? -12.418 6.161 11.545 1.00 91.06 150 THR A C 1
ATOM 1154 O O . THR A 1 150 ? -11.542 6.143 10.678 1.00 91.06 150 THR A O 1
ATOM 1157 N N . SER A 1 151 ? -12.362 6.980 12.597 1.00 86.81 151 SER A N 1
ATOM 1158 C CA . SER A 1 151 ? -11.244 7.891 12.860 1.00 86.81 151 SER A CA 1
ATOM 1159 C C . SER A 1 151 ? -10.750 7.744 14.294 1.00 86.81 151 SER A C 1
ATOM 1161 O O . SER A 1 151 ? -11.549 7.805 15.229 1.00 86.81 151 SER A O 1
ATOM 1163 N N . ALA A 1 152 ? -9.435 7.613 14.469 1.00 74.81 152 ALA A N 1
ATOM 1164 C CA . ALA A 1 152 ? -8.803 7.506 15.786 1.00 74.81 152 ALA A CA 1
ATOM 1165 C C . ALA A 1 152 ? -8.904 8.810 16.603 1.00 74.81 152 ALA A C 1
ATOM 1167 O O . ALA A 1 152 ? -8.933 8.795 17.829 1.00 74.81 152 ALA A O 1
ATOM 1168 N N . THR A 1 153 ? -9.010 9.956 15.926 1.00 69.31 153 THR A N 1
ATOM 1169 C CA . THR A 1 153 ? -9.064 11.293 16.543 1.00 69.31 153 THR A CA 1
ATOM 1170 C C . THR A 1 153 ? -10.472 11.892 16.551 1.00 69.31 153 THR A C 1
ATOM 1172 O O . THR A 1 153 ? -10.645 13.071 16.854 1.00 69.31 153 THR A O 1
ATOM 1175 N N . GLY A 1 154 ? -11.497 11.087 16.243 1.00 70.94 154 GLY A N 1
ATOM 1176 C CA . GLY A 1 154 ? -12.888 11.538 16.241 1.00 70.94 154 GLY A CA 1
ATOM 1177 C C . GLY A 1 154 ? -13.177 12.605 15.182 1.00 70.94 154 GLY A C 1
ATOM 1178 O O . GLY A 1 154 ? -13.970 13.513 15.436 1.00 70.94 154 GLY A O 1
ATOM 1179 N N . TYR A 1 155 ? -12.537 12.522 14.006 1.00 78.81 155 TYR A N 1
ATOM 1180 C CA . TYR A 1 155 ? -12.847 13.416 12.887 1.00 78.81 155 TYR A CA 1
ATOM 1181 C C . TYR A 1 155 ? -14.328 13.336 12.530 1.00 78.81 155 TYR A C 1
ATOM 1183 O O . TYR A 1 155 ? -14.843 12.270 12.199 1.00 78.81 155 TYR A O 1
ATOM 1191 N N . THR A 1 156 ? -14.989 14.489 12.530 1.00 81.44 156 THR A N 1
ATOM 1192 C CA . THR A 1 156 ? -16.420 14.636 12.208 1.00 81.44 156 THR A CA 1
ATOM 1193 C C . THR A 1 156 ? -16.670 15.556 11.016 1.00 81.44 156 THR A C 1
ATOM 1195 O O . THR A 1 156 ? -17.813 15.894 10.727 1.00 81.44 156 THR A O 1
ATOM 1198 N N . SER A 1 157 ? -15.605 15.994 10.345 1.00 88.44 157 SER A N 1
ATOM 1199 C CA . SER A 1 157 ? -15.693 16.841 9.161 1.00 88.44 157 SER A CA 1
ATOM 1200 C C . SER A 1 157 ? -16.164 16.061 7.939 1.00 88.44 157 SER A C 1
ATOM 1202 O O . SER A 1 157 ? -16.071 14.842 7.879 1.00 88.44 157 SER A O 1
ATOM 1204 N N . GLU A 1 158 ? -16.611 16.794 6.931 1.00 92.94 158 GLU A N 1
ATOM 1205 C CA . GLU A 1 158 ? -16.850 16.255 5.601 1.00 92.94 158 GLU A CA 1
ATOM 1206 C C . GLU A 1 158 ? -15.563 15.603 5.048 1.00 92.94 158 GLU A C 1
ATOM 1208 O O . GLU A 1 158 ? -14.482 16.196 5.130 1.00 92.94 158 GLU A O 1
ATOM 1213 N N . LEU A 1 159 ? -15.661 14.385 4.503 1.00 95.06 159 LEU A N 1
ATOM 1214 C CA . LEU A 1 159 ? -14.524 13.617 3.977 1.00 95.06 159 LEU A CA 1
ATOM 1215 C C . LEU A 1 159 ? -14.854 12.927 2.646 1.00 95.06 159 LEU A C 1
ATOM 1217 O O . LEU A 1 159 ? -16.005 12.774 2.255 1.00 95.06 159 LEU A O 1
ATOM 1221 N N . ARG A 1 160 ? -13.824 12.474 1.932 1.00 95.75 160 ARG A N 1
ATOM 1222 C CA . ARG A 1 160 ? -13.932 11.685 0.697 1.00 95.75 160 ARG A CA 1
ATOM 1223 C C . ARG A 1 160 ? -12.881 10.588 0.702 1.00 95.75 160 ARG A C 1
ATOM 1225 O O . ARG A 1 160 ? -11.771 10.809 1.179 1.00 95.75 160 ARG A O 1
ATOM 1232 N N . ILE A 1 161 ? -13.204 9.442 0.110 1.00 97.88 161 ILE A N 1
ATOM 1233 C CA . ILE A 1 161 ? -12.233 8.379 -0.151 1.00 97.88 161 ILE A CA 1
ATOM 1234 C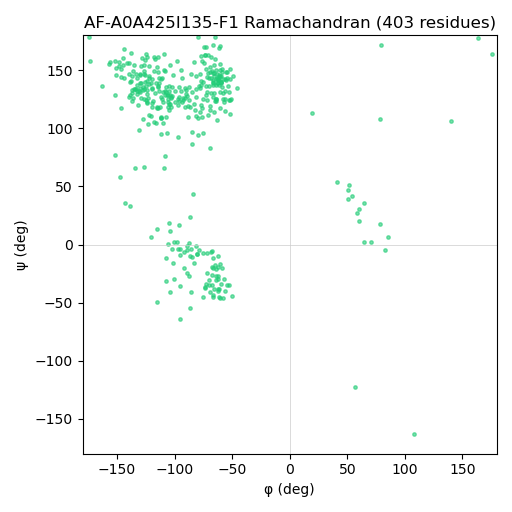 C . ILE A 1 161 ? -11.835 8.420 -1.629 1.00 97.88 161 ILE A C 1
ATOM 1236 O O . ILE A 1 161 ? -12.691 8.420 -2.519 1.00 97.88 161 ILE A O 1
ATOM 1240 N N . GLU A 1 162 ? -10.531 8.451 -1.896 1.00 97.56 162 GLU A N 1
ATOM 1241 C CA . GLU A 1 162 ? -9.960 8.269 -3.234 1.00 97.56 162 GLU A CA 1
ATOM 1242 C C . GLU A 1 162 ? -9.226 6.929 -3.291 1.00 97.56 162 GLU A C 1
ATOM 1244 O O . GLU A 1 162 ? -8.412 6.635 -2.420 1.00 97.56 162 GLU A O 1
ATOM 1249 N N . ILE A 1 163 ? -9.480 6.126 -4.323 1.00 97.94 163 ILE A N 1
ATOM 1250 C CA . ILE A 1 163 ? -8.812 4.840 -4.540 1.00 97.94 163 ILE A CA 1
ATOM 1251 C C . ILE A 1 163 ? -8.167 4.871 -5.924 1.00 97.94 163 ILE A C 1
ATOM 1253 O O . ILE A 1 163 ? -8.837 5.102 -6.931 1.00 97.94 163 ILE A O 1
ATOM 1257 N N . ALA A 1 164 ? -6.859 4.653 -5.975 1.00 97.12 164 ALA A N 1
ATOM 1258 C CA . ALA A 1 164 ? -6.070 4.603 -7.192 1.00 97.12 164 ALA A CA 1
ATOM 1259 C C . ALA A 1 164 ? -5.515 3.195 -7.428 1.00 97.12 164 ALA A C 1
ATOM 1261 O O . ALA A 1 164 ? -5.038 2.549 -6.500 1.00 97.12 164 ALA A O 1
ATOM 1262 N N . PHE A 1 165 ? -5.532 2.747 -8.678 1.00 95.94 165 PHE A N 1
ATOM 1263 C CA . PHE A 1 165 ? -4.911 1.510 -9.141 1.00 95.94 165 PHE A CA 1
ATOM 1264 C C . PHE A 1 165 ? -4.079 1.823 -10.381 1.00 95.94 165 PHE A C 1
ATOM 1266 O O . PHE A 1 165 ? -4.601 2.005 -11.486 1.00 95.94 165 PHE A O 1
ATOM 1273 N N . GLY A 1 166 ? -2.773 1.989 -10.162 1.00 93.75 166 GLY A N 1
ATOM 1274 C CA . GLY A 1 166 ? -1.874 2.564 -11.156 1.00 93.75 166 GLY A CA 1
ATOM 1275 C C . GLY A 1 166 ? -2.346 3.956 -11.602 1.00 93.75 166 GLY A C 1
ATOM 1276 O O . GLY A 1 166 ? -2.499 4.838 -10.756 1.00 93.75 166 GLY A O 1
ATOM 1277 N N . PRO A 1 167 ? -2.588 4.183 -12.907 1.00 92.94 167 PRO A N 1
ATOM 1278 C CA . PRO A 1 167 ? -3.058 5.469 -13.425 1.00 92.94 167 PRO A CA 1
ATOM 1279 C C . PRO A 1 167 ? -4.571 5.695 -13.250 1.00 92.94 167 PRO A C 1
ATOM 1281 O O . PRO A 1 167 ? -5.068 6.780 -13.545 1.00 92.94 167 PRO A O 1
ATOM 1284 N N . HIS A 1 168 ? -5.326 4.680 -12.826 1.00 95.38 168 HIS A N 1
ATOM 1285 C CA . HIS A 1 168 ? -6.777 4.762 -12.704 1.00 95.38 168 HIS A CA 1
ATOM 1286 C C . HIS A 1 168 ? -7.164 5.252 -11.314 1.00 95.38 168 HIS A C 1
ATOM 1288 O O . HIS A 1 168 ? -6.654 4.735 -10.327 1.00 95.38 168 HIS A O 1
ATOM 1294 N N . VAL A 1 169 ? -8.082 6.216 -11.227 1.00 95.62 169 VAL A N 1
ATOM 1295 C CA . VAL A 1 169 ? -8.555 6.772 -9.953 1.00 95.62 169 VAL A CA 1
ATOM 1296 C C . VAL A 1 169 ? -10.075 6.769 -9.924 1.00 95.62 169 VAL A C 1
ATOM 1298 O O . VAL A 1 169 ? -10.720 7.196 -10.881 1.00 95.62 169 VAL A O 1
ATOM 1301 N N . ILE A 1 170 ? -10.635 6.327 -8.804 1.00 96.50 170 ILE A N 1
ATOM 1302 C CA . ILE A 1 170 ? -12.056 6.416 -8.487 1.00 96.50 170 ILE A CA 1
ATOM 1303 C C . ILE A 1 170 ? -12.234 7.091 -7.134 1.00 96.50 170 ILE A C 1
ATOM 1305 O O . ILE A 1 170 ? -11.388 6.983 -6.247 1.00 96.50 170 ILE A O 1
ATOM 1309 N N . LYS A 1 171 ? -13.319 7.845 -6.995 1.00 95.69 171 LYS A N 1
ATOM 1310 C CA . LYS A 1 171 ? -13.575 8.676 -5.822 1.00 95.69 171 LYS A CA 1
ATOM 1311 C C . LYS A 1 171 ? -14.998 8.452 -5.345 1.00 95.69 171 LYS A C 1
ATOM 1313 O O . LYS A 1 171 ? -15.901 8.291 -6.168 1.00 95.69 171 LYS A O 1
ATOM 1318 N N . THR A 1 172 ? -15.202 8.467 -4.035 1.00 96.69 172 THR A N 1
ATOM 1319 C CA . THR A 1 172 ? -16.552 8.567 -3.478 1.00 96.69 172 THR A CA 1
ATOM 1320 C C . THR A 1 172 ? -17.112 9.969 -3.720 1.00 96.69 172 THR A C 1
ATOM 1322 O O . THR A 1 172 ? -16.368 10.929 -3.950 1.00 96.69 172 THR A O 1
ATOM 1325 N N . ALA A 1 173 ? -18.432 10.115 -3.599 1.00 93.94 173 ALA A N 1
ATOM 1326 C CA . ALA A 1 173 ? -18.983 11.420 -3.254 1.00 93.94 173 ALA A CA 1
ATOM 1327 C C . ALA A 1 173 ? -18.532 11.814 -1.836 1.00 93.94 173 ALA A C 1
ATOM 1329 O O . ALA A 1 173 ? -17.834 11.060 -1.148 1.00 93.94 173 ALA A O 1
ATOM 1330 N N . SER A 1 174 ? -18.941 13.000 -1.411 1.00 93.69 174 SER A N 1
ATOM 1331 C CA . SER A 1 174 ? -18.692 13.438 -0.051 1.00 93.69 174 SER A CA 1
ATOM 1332 C C . SER A 1 174 ? -19.382 12.549 0.994 1.00 93.69 174 SER A C 1
ATOM 1334 O O . SER A 1 174 ? -20.487 12.049 0.763 1.00 93.69 174 SER A O 1
ATOM 1336 N N . LEU A 1 175 ? -18.703 12.330 2.117 1.00 94.88 175 LEU A N 1
ATOM 1337 C CA . LEU A 1 175 ? -19.101 11.484 3.231 1.00 94.88 175 LEU A CA 1
ATOM 1338 C C . LEU A 1 175 ? -19.198 12.331 4.499 1.00 94.88 175 LEU A C 1
ATOM 1340 O O . LEU A 1 175 ? -18.289 13.091 4.825 1.00 94.88 175 LEU A O 1
ATOM 1344 N N . GLU A 1 176 ? -20.275 12.120 5.244 1.00 92.81 176 GLU A N 1
ATOM 1345 C CA . GLU A 1 176 ? -20.553 12.809 6.501 1.00 92.81 176 GLU A CA 1
ATOM 1346 C C . GLU A 1 176 ? -20.461 11.832 7.671 1.00 92.81 176 GLU A C 1
ATOM 1348 O O . GLU A 1 176 ? -20.879 10.670 7.568 1.00 92.81 176 GLU A O 1
ATOM 1353 N N . ALA A 1 177 ? -19.938 12.309 8.798 1.00 91.31 177 ALA A N 1
ATOM 1354 C CA . ALA A 1 177 ? -19.901 11.522 10.018 1.00 91.31 177 ALA A CA 1
ATOM 1355 C C . ALA A 1 177 ? -21.308 11.386 10.619 1.00 91.31 177 ALA A C 1
ATOM 1357 O O . ALA A 1 177 ? -22.129 12.305 10.606 1.00 91.31 177 ALA A O 1
ATOM 1358 N N . ASN A 1 178 ? -21.587 10.230 11.209 1.00 88.62 178 ASN A N 1
ATOM 1359 C CA . ASN A 1 178 ? -22.768 10.017 12.031 1.00 88.62 178 ASN A CA 1
ATOM 1360 C C . ASN A 1 178 ? -22.563 10.595 13.450 1.00 88.62 178 ASN A C 1
ATOM 1362 O O . ASN A 1 178 ? -21.488 11.067 13.820 1.00 88.62 178 ASN A O 1
ATOM 1366 N N . ALA A 1 179 ? -23.587 10.486 14.301 1.00 84.38 179 ALA A N 1
ATOM 1367 C CA . ALA A 1 179 ? -23.532 10.943 15.696 1.00 84.38 179 ALA A CA 1
ATOM 1368 C C . ALA A 1 179 ? -22.484 10.225 16.579 1.00 84.38 179 ALA A C 1
ATOM 1370 O O . ALA A 1 179 ? -22.268 10.626 17.719 1.00 84.38 179 ALA A O 1
ATOM 1371 N N . LEU A 1 180 ? -21.872 9.146 16.084 1.00 79.19 180 LEU A N 1
ATOM 1372 C CA . LEU A 1 180 ? -20.820 8.382 16.756 1.00 79.19 180 LEU A CA 1
ATOM 1373 C C . LEU A 1 180 ? -19.414 8.798 16.292 1.00 79.19 180 LEU A C 1
ATOM 1375 O O . LEU A 1 180 ? -18.440 8.278 16.828 1.00 79.19 180 LEU A O 1
ATOM 1379 N N . GLY A 1 181 ? -19.303 9.707 15.316 1.00 83.06 181 GLY A N 1
ATOM 1380 C CA . GLY A 1 181 ? -18.025 10.111 14.726 1.00 83.06 181 GLY A CA 1
ATOM 1381 C C . GLY A 1 181 ? -17.459 9.114 13.711 1.00 83.06 181 GLY A C 1
ATOM 1382 O O . GLY A 1 181 ? -16.272 9.174 13.405 1.00 83.06 181 GLY A O 1
ATOM 1383 N N . THR A 1 182 ? -18.284 8.196 13.195 1.00 88.81 182 THR A N 1
ATOM 1384 C CA . THR A 1 182 ? -17.904 7.265 12.119 1.00 88.81 182 THR A CA 1
ATOM 1385 C C . THR A 1 182 ? -18.707 7.536 10.851 1.00 88.81 182 THR A C 1
ATOM 1387 O O . THR A 1 182 ? -19.765 8.162 10.885 1.00 88.81 182 THR A O 1
ATOM 1390 N N . TYR A 1 183 ? -18.226 7.059 9.711 1.00 93.62 183 TYR A N 1
ATOM 1391 C CA . TYR A 1 183 ? -18.816 7.304 8.399 1.00 93.62 183 TYR A CA 1
ATOM 1392 C C . TYR A 1 183 ? -19.372 5.981 7.888 1.00 93.62 183 TYR A C 1
ATOM 1394 O O . TYR A 1 183 ? -18.639 5.167 7.334 1.00 93.62 183 TYR A O 1
ATOM 1402 N N . VAL A 1 184 ? -20.666 5.740 8.099 1.00 94.12 184 VAL A N 1
ATOM 1403 C CA . VAL A 1 184 ? -21.339 4.542 7.574 1.00 94.12 184 VAL A CA 1
ATOM 1404 C C . VAL A 1 184 ? -21.746 4.798 6.127 1.00 94.12 184 VAL A C 1
ATOM 1406 O O . VAL A 1 184 ? -22.507 5.722 5.839 1.00 94.12 184 VAL A O 1
ATOM 1409 N N . ILE A 1 185 ? -21.253 3.968 5.210 1.00 95.25 185 ILE A N 1
ATOM 1410 C CA . ILE A 1 185 ? -21.328 4.205 3.769 1.00 95.25 185 ILE A CA 1
ATOM 1411 C C . ILE A 1 185 ? -22.362 3.259 3.142 1.00 95.25 185 ILE A C 1
ATOM 1413 O O . ILE A 1 185 ? -22.087 2.103 2.805 1.00 95.25 185 ILE A O 1
ATOM 1417 N N . GLY A 1 186 ? -23.580 3.775 2.968 1.00 91.75 186 GLY A N 1
ATOM 1418 C CA . GLY A 1 186 ? -24.695 3.040 2.362 1.00 91.75 186 GLY A CA 1
ATOM 1419 C C . GLY A 1 186 ? -24.490 2.713 0.878 1.00 91.75 186 GLY A C 1
ATOM 1420 O O . GLY A 1 186 ? -23.553 3.195 0.239 1.00 91.75 186 GLY A O 1
ATOM 1421 N N . ASP A 1 187 ? -25.383 1.898 0.313 1.00 89.38 187 ASP A N 1
ATOM 1422 C CA . ASP A 1 187 ? -25.289 1.364 -1.058 1.00 89.38 187 ASP A CA 1
ATOM 1423 C C . ASP A 1 187 ? -25.026 2.421 -2.128 1.00 89.38 187 ASP A C 1
ATOM 1425 O O . ASP A 1 187 ? -24.125 2.240 -2.945 1.00 89.38 187 ASP A O 1
ATOM 1429 N N . ASN A 1 188 ? -25.730 3.551 -2.061 1.00 89.50 188 ASN A N 1
ATOM 1430 C CA . ASN A 1 188 ? -25.639 4.622 -3.055 1.00 89.50 188 ASN A CA 1
ATOM 1431 C C . ASN A 1 188 ? -24.245 5.259 -3.158 1.00 89.50 188 ASN A C 1
ATOM 1433 O O . ASN A 1 188 ? -23.888 5.753 -4.223 1.00 89.50 188 ASN A O 1
ATOM 1437 N N . LEU A 1 189 ? -23.481 5.282 -2.062 1.00 92.19 189 LEU A N 1
ATOM 1438 C CA . LEU A 1 189 ? -22.163 5.923 -2.007 1.00 92.19 189 LEU A CA 1
ATOM 1439 C C . LEU A 1 189 ? -21.020 4.910 -1.959 1.00 92.19 189 LEU A C 1
ATOM 1441 O O . LEU A 1 189 ? -19.933 5.183 -2.459 1.00 92.19 189 LEU A O 1
ATOM 1445 N N . GLY A 1 190 ? -21.260 3.746 -1.356 1.00 94.69 190 GLY A N 1
ATOM 1446 C CA . GLY A 1 190 ? -20.223 2.751 -1.113 1.00 94.69 190 GLY A CA 1
ATOM 1447 C C . GLY A 1 190 ? -20.092 1.715 -2.218 1.00 94.69 190 GLY A C 1
ATOM 1448 O O . GLY A 1 190 ? -19.033 1.111 -2.339 1.00 94.69 190 GLY A O 1
ATOM 1449 N N . ARG A 1 191 ? -21.119 1.517 -3.059 1.00 95.94 191 ARG A N 1
ATOM 1450 C CA . ARG A 1 191 ? -21.016 0.658 -4.247 1.00 95.94 191 ARG A CA 1
ATOM 1451 C C . ARG A 1 191 ? -20.443 1.460 -5.406 1.00 95.94 191 ARG A C 1
ATOM 1453 O O . ARG A 1 191 ? -21.187 2.019 -6.210 1.00 95.94 191 ARG A O 1
ATOM 1460 N N . LEU A 1 192 ? -19.118 1.522 -5.492 1.00 96.75 192 LEU A N 1
ATOM 1461 C CA . LEU A 1 192 ? -18.468 2.331 -6.520 1.00 96.75 192 LEU A CA 1
ATOM 1462 C C . LEU A 1 192 ? -18.742 1.782 -7.933 1.00 96.75 192 LEU A C 1
ATOM 1464 O O . LEU A 1 192 ? -18.875 0.558 -8.090 1.00 96.75 192 LEU A O 1
ATOM 1468 N N . PRO A 1 193 ? -18.820 2.658 -8.956 1.00 95.94 193 PRO A N 1
ATOM 1469 C CA . PRO A 1 193 ? -18.984 2.259 -10.350 1.00 95.94 193 PRO A CA 1
ATOM 1470 C C . PRO A 1 193 ? -18.003 1.170 -10.794 1.00 95.94 193 PRO A C 1
ATOM 1472 O O . PRO A 1 193 ? -16.852 1.135 -10.366 1.00 95.94 193 PRO A O 1
ATOM 1475 N N . GLU A 1 194 ? -18.465 0.283 -11.676 1.00 95.50 194 GLU A N 1
ATOM 1476 C CA . GLU A 1 194 ? -17.595 -0.705 -12.314 1.00 95.50 194 GLU A CA 1
ATOM 1477 C C . GLU A 1 194 ? -16.495 -0.014 -13.125 1.00 95.50 194 GLU A C 1
ATOM 1479 O O . GLU A 1 194 ? -16.780 0.850 -13.957 1.00 95.50 194 GLU A O 1
ATOM 1484 N N . MET A 1 195 ? -15.249 -0.445 -12.928 1.00 96.38 195 MET A N 1
ATOM 1485 C CA . MET A 1 195 ? -14.124 -0.014 -13.749 1.00 96.38 195 MET A CA 1
ATOM 1486 C C . MET A 1 195 ? -13.656 -1.152 -14.650 1.00 96.38 195 MET A C 1
ATOM 1488 O O . MET A 1 195 ? -13.433 -2.269 -14.185 1.00 96.38 195 MET A O 1
ATOM 1492 N N . LYS A 1 196 ? -13.464 -0.851 -15.936 1.00 96.12 196 LYS A N 1
ATOM 1493 C CA . LYS A 1 196 ? -12.802 -1.742 -16.894 1.00 96.12 196 LYS A CA 1
ATOM 1494 C C . LYS A 1 196 ? -11.394 -1.236 -17.153 1.00 96.12 196 LYS A C 1
ATOM 1496 O O . LYS A 1 196 ? -11.217 -0.089 -17.560 1.00 96.12 196 LYS A O 1
ATOM 1501 N N . ILE A 1 197 ? -10.405 -2.072 -16.865 1.00 95.69 197 ILE A N 1
ATOM 1502 C CA . ILE A 1 197 ? -8.990 -1.697 -16.832 1.00 95.69 197 ILE A CA 1
ATOM 1503 C C . ILE A 1 197 ? -8.181 -2.738 -17.602 1.00 95.69 197 ILE A C 1
ATOM 1505 O O . ILE A 1 197 ? -8.387 -3.936 -17.432 1.00 95.69 197 ILE A O 1
ATOM 1509 N N . PHE A 1 198 ? -7.227 -2.293 -18.419 1.00 96.12 198 PHE A N 1
ATOM 1510 C CA . PHE A 1 198 ? -6.239 -3.183 -19.028 1.00 96.12 198 PHE A CA 1
ATOM 1511 C C . PHE A 1 198 ? -5.080 -3.402 -18.055 1.00 96.12 198 PHE A C 1
ATOM 1513 O O . PHE A 1 198 ? -4.167 -2.582 -17.964 1.00 96.12 198 PHE A O 1
ATOM 1520 N N . ALA A 1 199 ? -5.132 -4.509 -17.318 1.00 94.62 199 ALA A N 1
ATOM 1521 C CA . ALA A 1 199 ? -4.094 -4.892 -16.369 1.00 94.62 199 ALA A CA 1
ATOM 1522 C C . ALA A 1 199 ? -3.079 -5.850 -17.021 1.00 94.62 199 ALA A C 1
ATOM 1524 O O . ALA A 1 199 ? -3.446 -6.605 -17.929 1.00 94.62 199 ALA A O 1
ATOM 1525 N N . PRO A 1 200 ? -1.808 -5.848 -16.585 1.00 94.94 200 PRO A N 1
ATOM 1526 C CA . PRO A 1 200 ? -0.846 -6.875 -16.978 1.00 94.94 200 PRO A CA 1
ATOM 1527 C C . PRO A 1 200 ? -1.358 -8.289 -16.678 1.00 94.94 200 PRO A C 1
ATOM 1529 O O . PRO A 1 200 ? -2.020 -8.512 -15.668 1.00 94.94 200 PRO A O 1
ATOM 1532 N N . VAL A 1 201 ? -1.047 -9.246 -17.558 1.00 93.69 201 VAL A N 1
ATOM 1533 C CA . VAL A 1 201 ? -1.371 -10.671 -17.336 1.00 93.69 201 VAL A CA 1
ATOM 1534 C C . VAL A 1 201 ? -0.470 -11.281 -16.257 1.00 93.69 201 VAL A C 1
ATOM 1536 O O . VAL A 1 201 ? -0.893 -12.154 -15.508 1.00 93.69 201 VAL A O 1
ATOM 1539 N N . ASP A 1 202 ? 0.779 -10.826 -16.189 1.00 93.69 202 ASP A N 1
ATOM 1540 C CA . ASP A 1 202 ? 1.741 -11.221 -15.163 1.00 93.69 202 ASP A CA 1
ATOM 1541 C C . ASP A 1 202 ? 1.519 -10.394 -13.891 1.00 93.69 202 ASP A C 1
ATOM 1543 O O . ASP A 1 202 ? 1.717 -9.176 -13.892 1.00 93.69 202 ASP A O 1
ATOM 1547 N N . GLU A 1 203 ? 1.129 -11.070 -12.810 1.00 92.12 203 GLU A N 1
ATOM 1548 C CA . GLU A 1 203 ? 0.777 -10.462 -11.521 1.00 92.12 203 GLU A CA 1
ATOM 1549 C C . GLU A 1 203 ? 1.913 -9.616 -10.929 1.00 92.12 203 GLU A C 1
ATOM 1551 O O . GLU A 1 203 ? 1.650 -8.609 -10.280 1.00 92.12 203 GLU A O 1
ATOM 1556 N N . VAL A 1 204 ? 3.180 -9.946 -11.218 1.00 91.81 204 VAL A N 1
ATOM 1557 C CA . VAL A 1 204 ? 4.347 -9.188 -10.720 1.00 91.81 204 VAL A CA 1
ATOM 1558 C C . VAL A 1 204 ? 4.414 -7.774 -11.314 1.00 91.81 204 VAL A C 1
ATOM 1560 O O . VAL A 1 204 ? 5.076 -6.893 -10.767 1.00 91.81 204 VAL A O 1
ATOM 1563 N N . GLN A 1 205 ? 3.743 -7.545 -12.444 1.00 94.94 205 GLN A N 1
ATOM 1564 C CA . GLN A 1 205 ? 3.694 -6.251 -13.129 1.00 94.94 205 GLN A CA 1
ATOM 1565 C C . GLN A 1 205 ? 2.456 -5.429 -12.748 1.00 94.94 205 GLN A C 1
ATOM 1567 O O . GLN A 1 205 ? 2.346 -4.264 -13.146 1.00 94.94 205 GLN A O 1
ATOM 1572 N N . VAL A 1 206 ? 1.510 -6.023 -12.016 1.00 95.69 206 VAL A N 1
ATOM 1573 C CA . VAL A 1 206 ? 0.259 -5.374 -11.623 1.00 95.69 206 VAL A CA 1
ATOM 1574 C C . VAL A 1 206 ? 0.539 -4.274 -10.595 1.00 95.69 206 VAL A C 1
ATOM 1576 O O . VAL A 1 206 ? 1.517 -4.314 -9.849 1.00 95.69 206 VAL A O 1
ATOM 1579 N N . TRP A 1 207 ? -0.275 -3.221 -10.628 1.00 96.56 207 TRP A N 1
ATOM 1580 C CA . TRP A 1 207 ? -0.163 -2.103 -9.698 1.00 96.56 207 TRP A CA 1
ATOM 1581 C C . TRP A 1 207 ? -0.684 -2.472 -8.316 1.00 96.56 207 TRP A C 1
ATOM 1583 O O . TRP A 1 207 ? -1.568 -3.304 -8.171 1.00 96.56 207 TRP A O 1
ATOM 1593 N N . ASP A 1 208 ? -0.206 -1.755 -7.317 1.00 96.31 208 ASP A N 1
ATOM 1594 C CA . ASP A 1 208 ? -0.778 -1.753 -5.986 1.00 96.31 208 ASP A CA 1
ATOM 1595 C C . ASP A 1 208 ? -1.943 -0.771 -5.952 1.00 96.31 208 ASP A C 1
ATOM 1597 O O . ASP A 1 208 ? -2.022 0.177 -6.749 1.00 96.31 208 ASP A O 1
ATOM 1601 N N . VAL A 1 209 ? -2.841 -0.985 -4.999 1.00 97.00 209 VAL A N 1
ATOM 1602 C CA . VAL A 1 209 ? -3.933 -0.057 -4.740 1.00 97.00 209 VAL A CA 1
ATOM 1603 C C . VAL A 1 209 ? -3.470 0.973 -3.723 1.00 97.00 209 VAL A C 1
ATOM 1605 O O . VAL A 1 209 ? -2.985 0.628 -2.649 1.00 97.00 209 VAL A O 1
ATOM 1608 N N . MET A 1 210 ? -3.645 2.248 -4.048 1.00 97.69 210 MET A N 1
ATOM 1609 C CA . MET A 1 210 ? -3.444 3.347 -3.112 1.00 97.69 210 MET A CA 1
ATOM 1610 C C . MET A 1 210 ? -4.808 3.872 -2.698 1.00 97.69 210 MET A C 1
ATOM 1612 O O . MET A 1 210 ? -5.599 4.252 -3.558 1.00 97.69 210 MET A O 1
ATOM 1616 N N . MET A 1 211 ? -5.086 3.919 -1.404 1.00 98.19 211 MET A N 1
ATOM 1617 C CA . MET A 1 211 ? -6.316 4.501 -0.881 1.00 98.19 211 MET A CA 1
ATOM 1618 C C . MET A 1 211 ? -5.981 5.710 -0.019 1.00 98.19 211 MET A C 1
ATOM 1620 O O . MET A 1 211 ? -5.019 5.680 0.745 1.00 98.19 211 MET A O 1
ATOM 1624 N N . TYR A 1 212 ? -6.779 6.763 -0.154 1.00 97.69 212 TYR A N 1
ATOM 1625 C CA . TYR A 1 212 ? -6.615 8.023 0.551 1.00 97.69 212 TYR A CA 1
ATOM 1626 C C . TYR A 1 212 ? -7.923 8.446 1.194 1.00 97.69 212 TYR A C 1
ATOM 1628 O O . TYR A 1 212 ? -8.993 8.262 0.613 1.00 97.69 212 TYR A O 1
ATOM 1636 N N . VAL A 1 213 ? -7.808 9.090 2.350 1.00 96.81 213 VAL A N 1
ATOM 1637 C CA . VAL A 1 213 ? -8.888 9.880 2.944 1.00 96.81 213 VAL A CA 1
ATOM 1638 C C . VAL A 1 213 ? -8.544 11.348 2.757 1.00 96.81 213 VAL A C 1
ATOM 1640 O O . VAL A 1 213 ? -7.435 11.775 3.082 1.00 96.81 213 VAL A O 1
ATOM 1643 N N . CYS A 1 214 ? -9.485 12.108 2.210 1.00 95.00 214 CYS A N 1
ATOM 1644 C CA . CYS A 1 214 ? -9.299 13.501 1.840 1.00 95.00 214 CYS A CA 1
ATOM 1645 C C . CYS A 1 214 ? -10.313 14.401 2.546 1.00 95.00 214 CYS A C 1
ATOM 1647 O O . CYS A 1 214 ? -11.474 14.018 2.690 1.00 95.00 214 CYS A O 1
ATOM 1649 N N . SER A 1 215 ? -9.898 15.616 2.897 1.00 92.62 215 SER A N 1
ATOM 1650 C CA . SER A 1 215 ? -10.790 16.692 3.327 1.00 92.62 215 SER A CA 1
ATOM 1651 C C . SER A 1 215 ? -11.094 17.655 2.182 1.00 92.62 215 SER A C 1
ATOM 1653 O O . SER A 1 215 ? -10.284 17.786 1.250 1.00 92.62 215 SER A O 1
ATOM 1655 N N . PRO A 1 216 ? -12.210 18.395 2.265 1.00 90.06 216 PRO A N 1
ATOM 1656 C CA . PRO A 1 216 ? -12.431 19.550 1.423 1.00 90.06 216 PRO A CA 1
ATOM 1657 C C . PRO A 1 216 ? -11.238 20.514 1.498 1.00 90.06 216 PRO A C 1
ATOM 1659 O O . PRO A 1 216 ? -10.545 20.582 2.524 1.00 90.06 216 PRO A O 1
ATOM 1662 N N . PRO A 1 217 ? -10.985 21.274 0.424 1.00 81.25 217 PRO A N 1
ATOM 1663 C CA . PRO A 1 217 ? -10.010 22.353 0.455 1.00 81.25 217 PRO A CA 1
ATOM 1664 C C . PRO A 1 217 ? -10.391 23.351 1.552 1.00 81.25 217 PRO A C 1
ATOM 1666 O O . PRO A 1 217 ? -11.572 23.636 1.765 1.00 81.25 217 PRO A O 1
ATOM 1669 N N . ALA A 1 218 ? -9.395 23.897 2.251 1.00 69.38 218 ALA A N 1
ATOM 1670 C CA . ALA A 1 218 ? -9.640 24.875 3.302 1.00 69.38 218 ALA A CA 1
ATOM 1671 C C . ALA A 1 218 ? -10.430 26.066 2.734 1.00 69.38 218 ALA A C 1
ATOM 1673 O O . ALA A 1 218 ? -9.933 26.808 1.886 1.00 69.38 218 ALA A O 1
ATOM 1674 N N . THR A 1 219 ? -11.668 26.265 3.196 1.00 55.03 219 THR A N 1
ATOM 1675 C CA . THR A 1 219 ? -12.451 27.443 2.820 1.00 55.03 219 THR A CA 1
ATOM 1676 C C . THR A 1 219 ? -11.763 28.669 3.397 1.00 55.03 219 THR A C 1
ATOM 1678 O O . THR A 1 219 ? -11.665 28.837 4.615 1.00 55.03 219 THR A O 1
ATOM 1681 N N . THR A 1 220 ? -11.258 29.534 2.529 1.00 43.38 220 THR A N 1
ATOM 1682 C CA . THR A 1 220 ? -10.549 30.748 2.907 1.00 43.38 220 THR A CA 1
ATOM 1683 C C . THR A 1 220 ? -11.499 31.771 3.536 1.00 43.38 220 THR A C 1
ATOM 1685 O O . THR A 1 220 ? -11.933 32.710 2.879 1.00 43.38 220 THR A O 1
ATOM 1688 N N . VAL A 1 221 ? -11.788 31.642 4.831 1.00 40.06 221 VAL A N 1
ATOM 1689 C CA . VAL A 1 221 ? -12.129 32.810 5.669 1.00 40.06 221 VAL A CA 1
ATOM 1690 C C . VAL A 1 221 ? -10.840 33.448 6.228 1.00 40.06 221 VAL A C 1
ATOM 1692 O O . VAL A 1 221 ? -10.854 34.572 6.713 1.00 40.06 221 VAL A O 1
ATOM 1695 N N . ALA A 1 222 ? -9.689 32.776 6.075 1.00 36.12 222 ALA A N 1
ATOM 1696 C CA . ALA A 1 222 ? -8.381 33.206 6.578 1.00 36.12 222 ALA A CA 1
ATOM 1697 C C . ALA A 1 222 ? -7.322 33.515 5.491 1.00 36.12 222 ALA A C 1
ATOM 1699 O O . ALA A 1 222 ? -6.157 33.698 5.825 1.00 36.12 222 ALA A O 1
ATOM 1700 N N . ALA A 1 223 ? -7.684 33.641 4.205 1.00 36.25 223 ALA A N 1
ATOM 1701 C CA . ALA A 1 223 ? -6.751 34.104 3.154 1.00 36.25 223 ALA A CA 1
ATOM 1702 C C . ALA A 1 223 ? -6.694 35.639 3.015 1.00 36.25 223 ALA A C 1
ATOM 1704 O O . ALA A 1 223 ? -6.352 36.169 1.964 1.00 36.25 223 ALA A O 1
ATOM 1705 N N . GLY A 1 224 ? -7.042 36.372 4.076 1.00 34.59 224 GLY A N 1
ATOM 1706 C CA . GLY A 1 224 ? -6.938 37.833 4.122 1.00 34.59 224 GLY A CA 1
ATOM 1707 C C . GLY A 1 224 ? -5.563 38.368 4.538 1.00 34.59 224 GLY A C 1
ATOM 1708 O O . GLY A 1 224 ? -5.390 39.581 4.555 1.00 34.59 224 GLY A O 1
ATOM 1709 N N . ILE A 1 225 ? -4.593 37.516 4.908 1.00 42.94 225 ILE A N 1
ATOM 1710 C CA . ILE A 1 225 ? -3.271 37.969 5.403 1.00 42.94 225 ILE A CA 1
ATOM 1711 C C . ILE A 1 225 ? -2.107 37.122 4.851 1.00 42.94 225 ILE A C 1
ATOM 1713 O O . ILE A 1 225 ? -1.099 36.917 5.518 1.00 42.94 225 ILE A O 1
ATOM 1717 N N . ALA A 1 226 ? -2.210 36.618 3.622 1.00 38.38 226 ALA A N 1
ATOM 1718 C CA . ALA A 1 226 ? -1.079 35.942 2.983 1.00 38.38 226 ALA A CA 1
ATOM 1719 C C . ALA A 1 226 ? -1.068 36.157 1.468 1.00 38.38 226 ALA A C 1
ATOM 1721 O O . ALA A 1 226 ? -1.090 35.204 0.704 1.00 38.38 226 ALA A O 1
ATOM 1722 N N . ASP A 1 227 ? -1.025 37.419 1.038 1.00 38.03 227 ASP A N 1
ATOM 1723 C CA . ASP A 1 227 ? -0.481 37.743 -0.282 1.00 38.03 227 ASP A CA 1
ATOM 1724 C C . ASP A 1 227 ? 0.115 39.162 -0.288 1.00 38.03 227 ASP A C 1
ATOM 1726 O O . ASP A 1 227 ? -0.489 40.133 -0.737 1.00 38.03 227 ASP A O 1
ATOM 1730 N N . ILE A 1 228 ? 1.314 39.307 0.290 1.00 38.31 228 ILE A N 1
ATOM 1731 C CA . ILE A 1 228 ? 2.118 40.547 0.201 1.00 38.31 228 ILE A CA 1
ATOM 1732 C C . ILE A 1 228 ? 3.154 40.422 -0.940 1.00 38.31 228 ILE A C 1
ATOM 1734 O O . ILE A 1 228 ? 4.100 41.199 -1.034 1.00 38.31 228 ILE A O 1
ATOM 1738 N N . SER A 1 229 ? 2.988 39.466 -1.861 1.00 40.53 229 SER A N 1
ATOM 1739 C CA . SER A 1 229 ? 3.918 39.262 -2.986 1.00 40.53 229 SER A CA 1
ATOM 1740 C C . SER A 1 229 ? 3.664 40.182 -4.185 1.00 40.53 229 SER A C 1
ATOM 1742 O O . SER A 1 229 ? 4.547 40.338 -5.021 1.00 40.53 229 SER A O 1
ATOM 1744 N N . ASN A 1 230 ? 2.499 40.832 -4.276 1.00 39.59 230 ASN A N 1
ATOM 1745 C CA . ASN A 1 230 ? 2.050 41.477 -5.521 1.00 39.59 230 ASN A CA 1
ATOM 1746 C C . ASN A 1 230 ? 2.142 43.016 -5.562 1.00 39.59 230 ASN A C 1
ATOM 1748 O O . ASN A 1 230 ? 1.534 43.646 -6.423 1.00 39.59 230 ASN A O 1
ATOM 1752 N N . TRP A 1 231 ? 2.934 43.654 -4.693 1.00 39.84 231 TRP A N 1
ATOM 1753 C CA . TRP A 1 231 ? 3.092 45.122 -4.713 1.00 39.84 231 TRP A CA 1
ATOM 1754 C C . TRP A 1 231 ? 4.227 45.644 -5.616 1.00 39.84 231 TRP A C 1
ATOM 1756 O O . TRP A 1 231 ? 4.340 46.853 -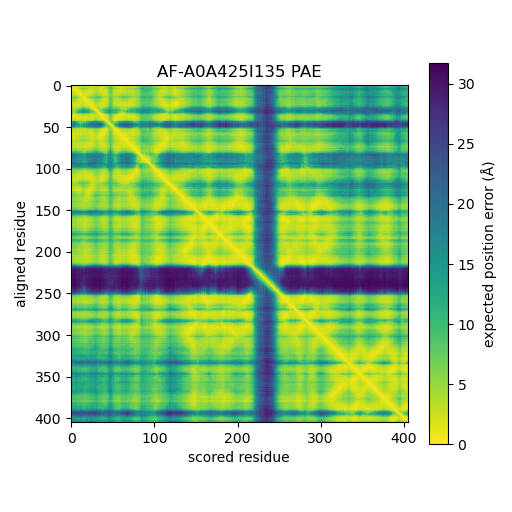5.812 1.00 39.84 231 TRP A O 1
ATOM 1766 N N . PHE A 1 232 ? 5.031 44.760 -6.221 1.00 34.53 232 PHE A N 1
ATOM 1767 C CA . PHE A 1 232 ? 6.055 45.119 -7.212 1.00 34.53 232 PHE A CA 1
ATOM 1768 C C . PHE A 1 232 ? 5.664 44.667 -8.628 1.00 34.53 232 PHE A C 1
ATOM 1770 O O . PHE A 1 232 ? 6.321 43.838 -9.248 1.00 34.53 232 PHE A O 1
ATOM 1777 N N . SER A 1 233 ? 4.604 45.246 -9.189 1.00 36.47 233 SER A N 1
ATOM 1778 C CA . SER A 1 233 ? 4.526 45.425 -10.644 1.00 36.47 233 SER A CA 1
ATOM 1779 C C . SER A 1 233 ? 3.771 46.717 -10.951 1.00 36.47 233 SER A C 1
ATOM 1781 O O . SER A 1 233 ? 2.648 46.945 -10.510 1.00 36.47 233 SER A O 1
ATOM 1783 N N . GLY A 1 234 ? 4.490 47.641 -11.584 1.00 29.92 234 GLY A N 1
ATOM 1784 C CA . GLY A 1 234 ? 4.065 49.014 -11.791 1.00 29.92 234 GLY A CA 1
ATOM 1785 C C . GLY A 1 234 ? 3.038 49.188 -12.905 1.00 29.92 234 GLY A C 1
ATOM 1786 O O . GLY A 1 234 ? 2.884 48.353 -13.786 1.00 29.92 234 GLY A O 1
ATOM 1787 N N . TRP A 1 235 ? 2.382 50.346 -12.836 1.00 30.92 235 TRP A N 1
ATOM 1788 C CA . TRP A 1 235 ? 2.091 51.244 -13.955 1.00 30.92 235 TRP A CA 1
ATOM 1789 C C . TRP A 1 235 ? 2.153 50.645 -15.371 1.00 30.92 235 TRP A C 1
ATOM 1791 O O . TRP A 1 235 ? 3.235 50.446 -15.920 1.00 30.92 235 TRP A O 1
ATOM 1801 N N . GLY A 1 236 ? 0.990 50.566 -16.023 1.00 30.89 236 GLY A N 1
ATOM 1802 C CA . GLY A 1 236 ? 0.908 50.676 -17.480 1.00 30.89 236 GLY A CA 1
ATOM 1803 C C . GLY A 1 236 ? -0.079 49.728 -18.153 1.00 30.89 236 GLY A C 1
ATOM 1804 O O . GLY A 1 236 ? 0.227 48.566 -18.358 1.00 30.89 236 GLY A O 1
ATOM 1805 N N . GLY A 1 237 ? -1.205 50.292 -18.601 1.00 29.12 237 GLY A N 1
ATOM 1806 C CA . GLY A 1 237 ? -1.863 49.906 -19.855 1.00 29.12 237 GLY A CA 1
ATOM 1807 C C . GLY A 1 237 ? -2.703 48.627 -19.868 1.00 29.12 237 GLY A C 1
ATOM 1808 O O . GLY A 1 237 ? -2.185 47.523 -19.974 1.00 29.12 237 GLY A O 1
ATOM 1809 N N . SER A 1 238 ? -4.026 48.796 -19.935 1.00 35.00 238 SER A N 1
ATOM 1810 C CA . SER A 1 238 ? -4.931 47.788 -20.505 1.00 35.00 238 SER A CA 1
ATOM 1811 C C . SER A 1 238 ? -4.553 47.492 -21.965 1.00 35.00 238 SER A C 1
ATOM 1813 O O . SER A 1 238 ? -4.160 48.408 -22.694 1.00 35.00 238 SER A O 1
ATOM 1815 N N . PRO A 1 239 ? -4.776 46.257 -22.443 1.00 40.78 239 PRO A N 1
ATOM 1816 C CA . PRO A 1 239 ? -5.925 46.090 -23.327 1.00 40.78 239 PRO A CA 1
ATOM 1817 C C . PRO A 1 239 ? -6.703 44.779 -23.136 1.00 40.78 239 PRO A C 1
ATOM 1819 O O . PRO A 1 239 ? -6.217 43.755 -22.671 1.00 40.78 239 PRO A O 1
ATOM 1822 N N . THR A 1 240 ? -7.961 44.873 -23.546 1.00 39.66 240 THR A N 1
ATOM 1823 C CA . THR A 1 240 ? -8.992 43.844 -23.684 1.00 39.66 240 THR A CA 1
ATOM 1824 C C . THR A 1 240 ? -8.564 42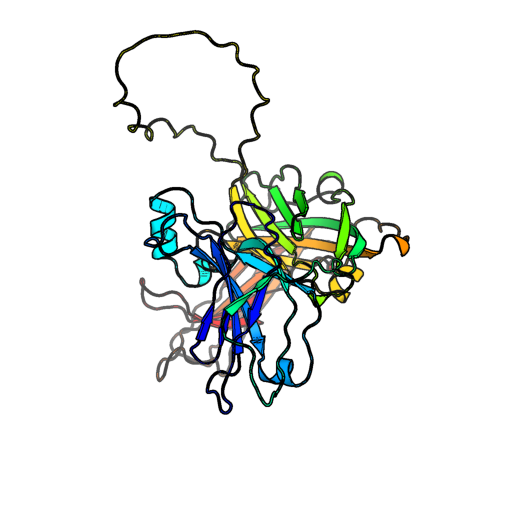.626 -24.507 1.00 39.66 240 THR A C 1
ATOM 1826 O O . THR A 1 240 ? -8.159 42.776 -25.659 1.00 39.66 240 THR A O 1
ATOM 1829 N N . ALA A 1 241 ? -8.814 41.429 -23.973 1.00 32.09 241 ALA A N 1
ATOM 1830 C CA . ALA A 1 241 ? -8.968 40.197 -24.740 1.00 32.09 241 ALA A CA 1
ATOM 1831 C C . ALA A 1 241 ? -10.136 39.381 -24.160 1.00 32.09 241 ALA A C 1
ATOM 1833 O O . ALA A 1 241 ? -10.227 39.156 -22.955 1.00 32.09 241 ALA A O 1
ATOM 1834 N N . THR A 1 242 ? -11.053 38.988 -25.039 1.00 34.69 242 THR A N 1
ATOM 1835 C CA . THR A 1 242 ? -12.206 38.113 -24.799 1.00 34.69 242 THR A CA 1
ATOM 1836 C C . THR A 1 242 ? -11.791 36.807 -24.118 1.00 34.69 242 THR A C 1
ATOM 1838 O O . THR A 1 242 ? -11.125 35.975 -24.732 1.00 34.69 242 THR A O 1
ATOM 1841 N N . GLN A 1 243 ? -12.204 36.621 -22.863 1.00 34.56 243 GLN A N 1
ATOM 1842 C CA . GLN A 1 243 ? -12.055 35.363 -22.134 1.00 34.56 243 GLN A CA 1
ATOM 1843 C C . GLN A 1 243 ? -13.176 34.398 -22.534 1.00 34.56 243 GLN A C 1
ATOM 1845 O O . GLN A 1 243 ? -14.331 34.587 -22.160 1.00 34.56 243 GLN A O 1
ATOM 1850 N N . ASN A 1 244 ? -12.819 33.330 -23.248 1.00 36.62 244 ASN A N 1
ATOM 1851 C CA . ASN A 1 244 ? -13.515 32.059 -23.084 1.00 36.62 244 ASN A CA 1
ATOM 1852 C C . ASN A 1 244 ? -13.264 31.626 -21.640 1.00 36.62 244 ASN A C 1
ATOM 1854 O O . ASN A 1 244 ? -12.130 31.296 -21.305 1.00 36.62 244 ASN A O 1
ATOM 1858 N N . THR A 1 245 ? -14.276 31.707 -20.782 1.00 33.09 245 THR A N 1
ATOM 1859 C CA . THR A 1 245 ? -14.191 31.246 -19.396 1.00 33.09 245 THR A CA 1
ATOM 1860 C C . THR A 1 245 ? -14.137 29.717 -19.425 1.00 33.09 245 THR A C 1
ATOM 1862 O O . THR A 1 245 ? -15.127 29.104 -19.826 1.00 33.09 245 THR A O 1
ATOM 1865 N N . PRO A 1 246 ? -13.012 29.067 -19.074 1.00 41.31 246 PRO A N 1
ATOM 1866 C CA . PRO A 1 246 ? -13.035 27.638 -18.800 1.00 41.31 246 PRO A CA 1
ATOM 1867 C C . PRO A 1 246 ? -13.918 27.434 -17.564 1.00 41.31 246 PRO A C 1
ATOM 1869 O O . PRO A 1 246 ? -13.890 28.270 -16.656 1.00 41.31 246 PRO A O 1
ATOM 1872 N N . GLU A 1 247 ? -14.708 26.358 -17.526 1.00 32.41 247 GLU A N 1
ATOM 1873 C CA . GLU A 1 247 ? -15.353 25.924 -16.282 1.00 32.41 247 GLU A CA 1
ATOM 1874 C C . GLU A 1 247 ? -14.318 25.942 -15.146 1.00 32.41 247 GLU A C 1
ATOM 1876 O O . GLU A 1 247 ? -13.176 25.520 -15.365 1.00 32.41 247 GLU A O 1
ATOM 1881 N N . PRO A 1 248 ? -14.659 26.473 -13.958 1.00 41.53 248 PRO A N 1
ATOM 1882 C CA . PRO A 1 248 ? -13.711 26.524 -12.859 1.00 41.53 248 PRO A CA 1
ATOM 1883 C C . PRO A 1 248 ? -13.295 25.093 -12.519 1.00 41.53 248 PRO A C 1
ATOM 1885 O O . PRO A 1 248 ? -14.131 24.273 -12.144 1.00 41.53 248 PRO A O 1
ATOM 1888 N N . ALA A 1 249 ? -12.005 24.795 -12.689 1.00 54.19 249 ALA A N 1
ATOM 1889 C CA . ALA A 1 249 ? -11.424 23.534 -12.256 1.00 54.19 249 ALA A CA 1
ATOM 1890 C C . ALA A 1 249 ? -11.776 23.331 -10.776 1.00 54.19 249 ALA A C 1
ATOM 1892 O O . ALA A 1 249 ? -11.510 24.219 -9.963 1.00 54.19 249 ALA A O 1
ATOM 1893 N N . GLU A 1 250 ? -12.414 22.204 -10.441 1.00 56.91 250 GLU A N 1
ATOM 1894 C CA . GLU A 1 250 ? -12.730 21.874 -9.052 1.00 56.91 250 GLU A CA 1
ATOM 1895 C C . GLU A 1 250 ? -11.464 22.004 -8.205 1.00 56.91 250 GLU A C 1
ATOM 1897 O O . GLU A 1 250 ? -10.430 21.400 -8.506 1.00 56.91 250 GLU A O 1
ATOM 1902 N N . THR A 1 251 ? -11.543 22.801 -7.143 1.00 64.62 251 THR A N 1
ATOM 1903 C CA . THR A 1 251 ? -10.445 22.955 -6.197 1.00 64.62 251 THR A CA 1
ATOM 1904 C C . THR A 1 251 ? -10.108 21.574 -5.620 1.00 64.62 251 THR A C 1
ATOM 1906 O O . THR A 1 251 ? -11.013 20.887 -5.128 1.00 64.62 251 THR A O 1
ATOM 1909 N N . PRO A 1 252 ? -8.846 21.118 -5.696 1.00 81.81 252 PRO A N 1
ATOM 1910 C CA . PRO A 1 252 ? -8.509 19.754 -5.326 1.00 81.81 252 PRO A CA 1
ATOM 1911 C C . PRO A 1 252 ? -8.718 19.535 -3.827 1.00 81.81 252 PRO A C 1
ATOM 1913 O O . PRO A 1 252 ? -8.366 20.374 -3.001 1.00 81.81 252 PRO A O 1
ATOM 1916 N N . TRP A 1 253 ? -9.296 18.387 -3.485 1.00 90.00 253 TRP A N 1
ATOM 1917 C CA . TRP A 1 253 ? -9.386 17.928 -2.104 1.00 90.00 253 TRP A CA 1
ATOM 1918 C C . TRP A 1 253 ? -7.987 17.622 -1.560 1.00 90.00 253 TRP A C 1
ATOM 1920 O O . TRP A 1 253 ? -7.126 17.118 -2.287 1.00 90.00 253 TRP A O 1
ATOM 1930 N N . THR A 1 254 ? -7.771 17.886 -0.275 1.00 89.75 254 THR A N 1
ATOM 1931 C CA . THR A 1 254 ? -6.478 17.670 0.382 1.00 89.75 254 THR A CA 1
ATOM 1932 C C . THR A 1 254 ? -6.433 16.271 0.976 1.00 89.75 254 THR A C 1
ATOM 1934 O O . THR A 1 254 ? -7.308 15.903 1.755 1.00 89.75 254 THR A O 1
ATOM 1937 N N . ARG A 1 255 ? -5.412 15.478 0.640 1.00 92.00 255 ARG A N 1
ATOM 1938 C CA . ARG A 1 255 ? -5.202 14.153 1.245 1.00 92.00 255 ARG A CA 1
ATOM 1939 C C . ARG A 1 255 ? -4.738 14.311 2.693 1.00 92.00 255 ARG A C 1
ATOM 1941 O O . ARG A 1 255 ? -3.793 15.050 2.949 1.00 92.00 255 ARG A O 1
ATOM 1948 N N . LEU A 1 256 ? -5.377 13.592 3.611 1.00 91.12 256 LEU A N 1
ATOM 1949 C CA . LEU A 1 256 ? -5.054 13.574 5.042 1.00 91.12 256 LEU A CA 1
ATOM 1950 C C . LEU A 1 256 ? -4.315 12.303 5.455 1.00 91.12 256 LEU A C 1
ATOM 1952 O O . LEU A 1 256 ? -3.375 12.359 6.239 1.00 91.12 256 LEU A O 1
ATOM 1956 N N . ALA A 1 257 ? -4.736 11.162 4.915 1.00 93.62 257 ALA A N 1
ATOM 1957 C CA . ALA A 1 257 ? -4.177 9.862 5.252 1.00 93.62 257 ALA A CA 1
ATOM 1958 C C . ALA A 1 257 ? -4.142 8.945 4.033 1.00 93.62 257 ALA A C 1
ATOM 1960 O O . ALA A 1 257 ? -4.862 9.174 3.054 1.00 93.62 257 ALA A O 1
ATOM 1961 N N . TRP A 1 258 ? -3.310 7.909 4.095 1.00 95.75 258 TRP A N 1
ATOM 1962 C CA . TRP A 1 258 ? -3.088 6.998 2.981 1.00 95.75 258 TRP A CA 1
ATOM 1963 C C . TRP A 1 258 ? -2.780 5.570 3.437 1.00 95.75 258 TRP A C 1
ATOM 1965 O O . TRP A 1 258 ? -2.297 5.337 4.542 1.00 95.75 258 TRP A O 1
ATOM 1975 N N . VAL A 1 259 ? -3.023 4.612 2.547 1.00 96.50 259 VAL A N 1
ATOM 1976 C CA . VAL A 1 259 ? -2.530 3.236 2.658 1.00 96.50 259 VAL A CA 1
ATOM 1977 C C . VAL A 1 259 ? -2.186 2.701 1.271 1.00 96.50 259 VAL A C 1
ATOM 1979 O O . VAL A 1 259 ? -2.872 3.000 0.289 1.00 96.50 259 VAL A O 1
ATOM 1982 N N . ARG A 1 260 ? -1.120 1.901 1.190 1.00 96.12 260 ARG A N 1
ATOM 1983 C CA . ARG A 1 260 ? -0.756 1.119 0.005 1.00 96.12 260 ARG A CA 1
ATOM 1984 C C . ARG A 1 260 ? -1.079 -0.345 0.259 1.00 96.12 260 ARG A C 1
ATOM 1986 O O . ARG A 1 260 ? -0.565 -0.935 1.202 1.00 96.12 260 ARG A O 1
ATOM 1993 N N . ILE A 1 261 ? -1.901 -0.919 -0.606 1.00 96.25 261 ILE A N 1
ATOM 1994 C CA . ILE A 1 261 ? -2.348 -2.308 -0.554 1.00 96.25 261 ILE A CA 1
ATOM 1995 C C . ILE A 1 261 ? -1.675 -3.035 -1.722 1.00 96.25 261 ILE A C 1
ATOM 1997 O O . ILE A 1 261 ? -2.073 -2.818 -2.874 1.00 96.25 261 ILE A O 1
ATOM 2001 N N . PRO A 1 262 ? -0.638 -3.854 -1.461 1.00 94.94 262 PRO A N 1
ATOM 2002 C CA . PRO A 1 262 ? -0.001 -4.647 -2.498 1.00 94.94 262 PRO A CA 1
ATOM 2003 C C . PRO A 1 262 ? -1.007 -5.535 -3.221 1.00 94.94 262 PRO A C 1
ATOM 2005 O O . PRO A 1 262 ? -1.921 -6.076 -2.597 1.00 94.94 262 PRO A O 1
ATOM 2008 N N . TYR A 1 263 ? -0.839 -5.701 -4.529 1.00 93.69 263 TYR A N 1
ATOM 2009 C CA . TYR A 1 263 ? -1.684 -6.630 -5.271 1.00 93.69 263 TYR A CA 1
ATOM 2010 C C . TYR A 1 263 ? -1.452 -8.079 -4.809 1.00 93.69 263 TYR A C 1
ATOM 2012 O O . TYR A 1 263 ? -0.337 -8.592 -4.881 1.00 93.69 263 TYR A O 1
ATOM 2020 N N . ASP A 1 264 ? -2.521 -8.753 -4.379 1.00 91.31 264 ASP A N 1
ATOM 2021 C CA . ASP A 1 264 ? -2.551 -10.198 -4.124 1.00 91.31 264 ASP A CA 1
ATOM 2022 C C . ASP A 1 264 ? -3.785 -10.796 -4.805 1.00 91.31 264 ASP A C 1
ATOM 2024 O O . ASP A 1 264 ? -4.933 -10.438 -4.523 1.00 91.31 264 ASP A O 1
ATOM 2028 N N . SER A 1 265 ? -3.558 -11.735 -5.720 1.00 88.25 265 SER A N 1
ATOM 2029 C CA . SER A 1 265 ? -4.622 -12.312 -6.539 1.00 88.25 265 SER A CA 1
ATOM 2030 C C . SER A 1 265 ? -5.668 -13.083 -5.733 1.00 88.25 265 SER A C 1
ATOM 2032 O O . SER A 1 265 ? -6.826 -13.129 -6.144 1.00 88.25 265 SER A O 1
ATOM 2034 N N . ARG A 1 266 ? -5.329 -13.647 -4.565 1.00 87.25 266 ARG A N 1
ATOM 2035 C CA . ARG A 1 266 ? -6.300 -14.371 -3.724 1.00 87.25 266 ARG A CA 1
ATOM 2036 C C . ARG A 1 266 ? -7.222 -13.397 -3.004 1.00 87.25 266 ARG A C 1
ATOM 2038 O O . ARG A 1 266 ? -8.436 -13.603 -2.992 1.00 87.25 266 ARG A O 1
ATOM 2045 N N . GLN A 1 267 ? -6.660 -12.335 -2.434 1.00 85.94 267 GLN A N 1
ATOM 2046 C CA . GLN A 1 267 ? -7.421 -11.269 -1.787 1.00 85.94 267 GLN A CA 1
ATOM 2047 C C . GLN A 1 267 ? -8.367 -10.594 -2.789 1.00 85.94 267 GLN A C 1
ATOM 2049 O O . GLN A 1 267 ? -9.564 -10.471 -2.524 1.00 85.94 267 GLN A O 1
ATOM 2054 N N . PHE A 1 268 ? -7.859 -10.268 -3.981 1.00 88.06 268 PHE A N 1
ATOM 2055 C CA . PHE A 1 268 ? -8.605 -9.574 -5.032 1.00 88.06 268 PHE A CA 1
ATOM 2056 C C . PHE A 1 268 ? -9.614 -10.475 -5.762 1.00 88.06 268 PHE A C 1
ATOM 2058 O O . PHE A 1 268 ? -10.392 -9.976 -6.564 1.00 88.06 268 PHE A O 1
ATOM 2065 N N . GLN A 1 269 ? -9.654 -11.786 -5.522 1.00 85.06 269 GLN A N 1
ATOM 2066 C CA . GLN A 1 269 ? -10.662 -12.676 -6.121 1.00 85.06 269 GLN A CA 1
ATOM 2067 C C . GLN A 1 269 ? -11.810 -13.038 -5.173 1.00 85.06 269 GLN A C 1
ATOM 2069 O O . GLN A 1 269 ? -12.832 -13.544 -5.638 1.00 85.06 269 GLN A O 1
ATOM 2074 N N . ASN A 1 270 ? -11.647 -12.814 -3.866 1.00 81.75 270 ASN A N 1
ATOM 2075 C CA . ASN A 1 270 ? -12.622 -13.222 -2.852 1.00 81.75 270 ASN A CA 1
ATOM 2076 C C . ASN A 1 270 ? -13.683 -12.141 -2.580 1.00 81.75 270 ASN A C 1
ATOM 2078 O O . ASN A 1 270 ? -14.767 -12.454 -2.099 1.00 81.75 270 ASN A O 1
ATOM 2082 N N . GLY A 1 271 ? -13.381 -10.860 -2.835 1.00 83.06 271 GLY A N 1
ATOM 2083 C CA . GLY A 1 271 ? -14.324 -9.759 -2.591 1.00 83.06 271 GLY A CA 1
ATOM 2084 C C . GLY A 1 271 ? -14.687 -9.539 -1.116 1.00 83.06 271 GLY A C 1
ATOM 2085 O O . GLY A 1 271 ? -15.501 -8.668 -0.807 1.00 83.06 271 GLY A O 1
ATOM 2086 N N . LYS A 1 272 ? -14.106 -10.319 -0.191 1.00 91.38 272 LYS A N 1
ATOM 2087 C CA . LYS A 1 272 ? -14.398 -10.250 1.242 1.00 91.38 272 LYS A CA 1
ATOM 2088 C C . LYS A 1 272 ? -13.965 -8.880 1.782 1.00 91.38 272 LYS A C 1
ATOM 2090 O O . LYS A 1 272 ? -12.793 -8.539 1.626 1.00 91.38 272 LYS A O 1
ATOM 2095 N N . PRO A 1 273 ? -14.859 -8.124 2.444 1.00 95.38 273 PRO A N 1
ATOM 2096 C CA . PRO A 1 273 ? -14.481 -6.859 3.057 1.00 95.38 273 PRO A CA 1
ATOM 2097 C C . PRO A 1 273 ? -13.415 -7.039 4.138 1.00 95.38 273 PRO A C 1
ATOM 2099 O O . PRO A 1 273 ? -13.491 -7.972 4.940 1.00 95.38 273 PRO A O 1
ATOM 2102 N N . GLN A 1 274 ? -12.433 -6.143 4.143 1.00 94.69 274 GLN A N 1
ATOM 2103 C CA . GLN A 1 274 ? -11.348 -6.092 5.121 1.00 94.69 274 GLN A CA 1
ATOM 2104 C C . GLN A 1 274 ? -11.106 -4.653 5.575 1.00 94.69 274 GLN A C 1
ATOM 2106 O O . GLN A 1 274 ? -11.338 -3.710 4.815 1.00 94.69 274 GLN A O 1
ATOM 2111 N N . TRP A 1 275 ? -10.659 -4.505 6.820 1.00 95.25 275 TRP A N 1
ATOM 2112 C CA . TRP A 1 275 ? -10.257 -3.223 7.382 1.00 95.25 275 TRP A CA 1
ATOM 2113 C C . TRP A 1 275 ? -8.831 -2.884 6.961 1.00 95.25 275 TRP A C 1
ATOM 2115 O O . TRP A 1 275 ? -7.936 -3.722 7.047 1.00 95.25 275 TRP A O 1
ATOM 2125 N N . TYR A 1 276 ? -8.634 -1.646 6.522 1.00 95.62 276 TYR A N 1
ATOM 2126 C CA . TYR A 1 276 ? -7.325 -1.090 6.207 1.00 95.62 276 TYR A CA 1
ATOM 2127 C C . TYR A 1 276 ? -7.115 0.177 7.025 1.00 95.62 276 TYR A C 1
ATOM 2129 O O . TYR A 1 276 ? -7.903 1.118 6.894 1.00 95.62 276 TYR A O 1
ATOM 2137 N N . SER A 1 277 ? -6.058 0.203 7.832 1.00 93.94 277 SER A N 1
ATOM 2138 C CA . SER A 1 277 ? -5.611 1.399 8.546 1.00 93.94 277 SER A CA 1
ATOM 2139 C C . SER A 1 277 ? -4.861 2.328 7.597 1.00 93.94 277 SER A C 1
ATOM 2141 O O . SER A 1 277 ? -4.031 1.885 6.802 1.00 93.94 277 SER A O 1
ATOM 2143 N N . LEU A 1 278 ? -5.176 3.619 7.658 1.00 94.19 278 LEU A N 1
ATOM 2144 C CA . LEU A 1 278 ? -4.556 4.665 6.862 1.00 94.19 278 LEU A CA 1
ATOM 2145 C C . LEU A 1 278 ? -3.703 5.555 7.754 1.00 94.19 278 LEU A C 1
ATOM 2147 O O . LEU A 1 278 ? -4.207 6.203 8.676 1.00 94.19 278 LEU A O 1
ATOM 2151 N N . ARG A 1 279 ? -2.427 5.647 7.396 1.00 91.31 279 ARG A N 1
ATOM 2152 C CA . ARG A 1 279 ? -1.428 6.454 8.085 1.00 91.31 279 ARG A CA 1
ATOM 2153 C C . ARG A 1 279 ? -1.587 7.928 7.742 1.00 91.31 279 ARG A C 1
ATOM 2155 O O . ARG A 1 279 ? -1.827 8.277 6.583 1.00 91.31 279 ARG A O 1
ATOM 2162 N N . SER A 1 280 ? -1.408 8.793 8.734 1.00 89.00 280 SER A N 1
ATOM 2163 C CA . SER A 1 280 ? -1.432 10.244 8.559 1.00 89.00 280 SER A CA 1
ATOM 2164 C C . SER A 1 280 ? -0.326 10.733 7.617 1.00 89.00 280 SER A C 1
ATOM 2166 O O . SER A 1 280 ? 0.800 10.225 7.612 1.00 89.00 280 SER A O 1
ATOM 2168 N N . LEU A 1 281 ? -0.637 11.757 6.821 1.00 86.00 281 LEU A N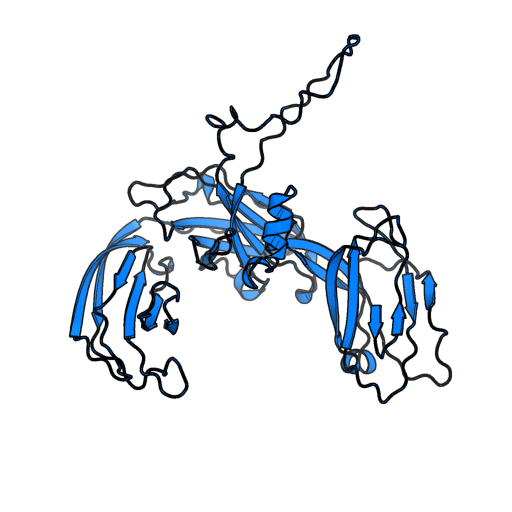 1
ATOM 2169 C CA . LEU A 1 281 ? 0.319 12.429 5.938 1.00 86.00 281 LEU A CA 1
ATOM 2170 C C . LEU A 1 281 ? 1.134 13.526 6.633 1.00 86.00 281 LEU A C 1
ATOM 2172 O O . LEU A 1 281 ? 2.124 13.979 6.054 1.00 86.00 281 LEU A O 1
ATOM 2176 N N . ASP A 1 282 ? 0.762 13.913 7.857 1.00 78.75 282 ASP A N 1
ATOM 2177 C CA . ASP A 1 282 ? 1.449 14.940 8.657 1.00 78.75 282 ASP A CA 1
ATOM 2178 C C . ASP A 1 282 ? 2.818 14.502 9.208 1.00 78.75 282 ASP A C 1
ATOM 2180 O O . ASP A 1 282 ? 3.556 15.322 9.752 1.00 78.75 282 ASP A O 1
ATOM 2184 N N . GLY A 1 283 ? 3.174 13.224 9.050 1.00 71.06 283 GLY A N 1
ATOM 2185 C CA . GLY A 1 283 ? 4.443 12.672 9.518 1.00 71.06 283 GLY A CA 1
ATOM 2186 C C . GLY A 1 283 ? 4.457 12.218 10.970 1.00 71.06 283 GLY A C 1
ATOM 2187 O O . GLY A 1 283 ? 5.507 11.813 11.450 1.00 71.06 283 GLY A O 1
ATOM 2188 N N . SER A 1 284 ? 3.314 12.232 11.656 1.00 73.00 284 SER A N 1
ATOM 2189 C CA . SER A 1 284 ? 3.178 11.662 13.003 1.00 73.00 284 SER A CA 1
ATOM 2190 C C . SER A 1 284 ? 3.386 10.145 13.042 1.00 73.00 284 SER A C 1
ATOM 2192 O O . SER A 1 284 ? 3.559 9.587 14.120 1.00 73.00 284 SER A O 1
ATOM 2194 N N . GLY A 1 285 ? 3.308 9.465 11.891 1.00 72.06 285 GLY A N 1
ATOM 2195 C CA . GLY A 1 285 ? 3.369 8.004 11.798 1.00 72.06 285 GLY A CA 1
ATOM 2196 C C . GLY A 1 285 ? 2.121 7.295 12.340 1.00 72.06 285 GLY A C 1
ATOM 2197 O O . GLY A 1 285 ? 2.076 6.069 12.324 1.00 72.06 285 GLY A O 1
ATOM 2198 N N . THR A 1 286 ? 1.110 8.046 12.787 1.00 81.75 286 THR A N 1
ATOM 2199 C CA . THR A 1 286 ? -0.108 7.504 13.404 1.00 81.75 286 THR A CA 1
ATOM 2200 C C . THR A 1 286 ? -1.113 7.025 12.363 1.00 81.75 286 THR A C 1
ATOM 2202 O O . THR A 1 286 ? -1.262 7.633 11.297 1.00 81.75 286 THR A O 1
ATOM 2205 N N . ASP A 1 287 ? -1.839 5.957 12.688 1.00 86.94 287 ASP A N 1
ATOM 2206 C CA . ASP A 1 287 ? -3.005 5.534 11.921 1.00 86.94 287 ASP A CA 1
ATOM 2207 C C . ASP A 1 287 ? -4.189 6.438 12.274 1.00 86.94 287 ASP A C 1
ATOM 2209 O O . ASP A 1 287 ? -4.669 6.490 13.405 1.00 86.94 287 ASP A O 1
ATOM 2213 N N . MET A 1 288 ? -4.636 7.217 11.294 1.00 88.81 288 MET A N 1
ATOM 2214 C CA . MET A 1 288 ? -5.606 8.292 11.492 1.00 88.81 288 MET A CA 1
ATOM 2215 C C . MET A 1 288 ? -7.038 7.834 11.204 1.00 88.81 288 MET A C 1
ATOM 2217 O O . MET A 1 288 ? -7.988 8.265 11.869 1.00 88.81 288 MET A O 1
ATOM 2221 N N . PHE A 1 289 ? -7.186 6.957 10.210 1.00 93.00 289 PHE A N 1
ATOM 2222 C CA . PHE A 1 289 ? -8.463 6.413 9.766 1.00 93.00 289 PHE A CA 1
ATOM 2223 C C . PHE A 1 289 ? -8.360 4.909 9.555 1.00 93.00 289 PHE A C 1
ATOM 2225 O O . PHE A 1 289 ? -7.292 4.396 9.245 1.00 93.00 289 PHE A O 1
ATOM 2232 N N . SER A 1 290 ? -9.483 4.208 9.660 1.00 94.19 290 SER A N 1
ATOM 2233 C CA . SER A 1 290 ? -9.609 2.821 9.209 1.00 94.19 290 SER A CA 1
ATOM 2234 C C . SER A 1 290 ? -10.805 2.705 8.278 1.00 94.19 290 SER A C 1
ATOM 2236 O O . SER A 1 290 ? -11.859 3.264 8.570 1.00 94.19 290 SER A O 1
ATOM 2238 N N . VAL A 1 291 ? -10.653 2.006 7.154 1.00 96.62 291 VAL A N 1
ATOM 2239 C CA . VAL A 1 291 ? -11.698 1.865 6.126 1.00 96.62 291 VAL A CA 1
ATOM 2240 C C . VAL A 1 291 ? -11.989 0.391 5.868 1.00 96.62 291 VAL A C 1
ATOM 2242 O O . VAL A 1 291 ? -11.076 -0.382 5.581 1.00 96.62 291 VAL A O 1
ATOM 2245 N N . LEU A 1 292 ? -13.269 0.017 5.912 1.00 97.31 292 LEU A N 1
ATOM 2246 C CA . LEU A 1 292 ? -13.753 -1.310 5.541 1.00 97.31 292 LEU A CA 1
ATOM 2247 C C . LEU A 1 292 ? -14.079 -1.363 4.044 1.00 97.31 292 LEU A C 1
ATOM 2249 O O . LEU A 1 292 ? -15.073 -0.785 3.586 1.00 97.31 292 LEU A O 1
ATOM 2253 N N . LEU A 1 293 ? -13.255 -2.095 3.295 1.00 97.00 293 LEU A N 1
ATOM 2254 C CA . LEU A 1 293 ? -13.315 -2.191 1.838 1.00 97.00 293 LEU A CA 1
ATOM 2255 C C . LEU A 1 293 ? -13.387 -3.652 1.380 1.00 97.00 293 LEU A C 1
ATOM 2257 O O . LEU A 1 293 ? -12.521 -4.462 1.705 1.00 97.00 293 LEU A O 1
ATOM 2261 N N . GLY A 1 294 ? -14.403 -3.972 0.579 1.00 95.88 294 GLY A N 1
ATOM 2262 C CA . GLY A 1 294 ? -14.446 -5.165 -0.265 1.00 95.88 294 GLY A CA 1
ATOM 2263 C C . GLY A 1 294 ? -13.957 -4.834 -1.670 1.00 95.88 294 GLY A C 1
ATOM 2264 O O . GLY A 1 294 ? -14.381 -3.839 -2.258 1.00 95.88 294 GLY A O 1
ATOM 2265 N N . MET A 1 295 ? -13.065 -5.660 -2.209 1.00 95.25 295 MET A N 1
ATOM 2266 C CA . MET A 1 295 ? -12.465 -5.440 -3.520 1.00 95.25 295 MET A CA 1
ATOM 2267 C C . MET A 1 295 ? -12.401 -6.737 -4.314 1.00 95.25 295 MET A C 1
ATOM 2269 O O . MET A 1 295 ? -11.941 -7.757 -3.802 1.00 95.25 295 MET A O 1
ATOM 2273 N N . GLU A 1 296 ? -12.823 -6.681 -5.576 1.00 95.31 296 GLU A N 1
ATOM 2274 C CA . GLU A 1 296 ? -12.728 -7.813 -6.491 1.00 95.31 296 GLU A CA 1
ATOM 2275 C C . GLU A 1 296 ? -12.202 -7.381 -7.866 1.00 95.31 296 GLU A C 1
ATOM 2277 O O . GLU A 1 296 ? -12.664 -6.389 -8.430 1.00 95.31 296 GLU A O 1
ATOM 2282 N N . MET A 1 297 ? -11.250 -8.130 -8.422 1.00 94.19 297 MET A N 1
ATOM 2283 C CA . MET A 1 297 ? -10.713 -7.952 -9.767 1.00 94.19 297 MET A CA 1
ATOM 2284 C C . MET A 1 297 ? -10.623 -9.291 -10.498 1.00 94.19 297 MET A C 1
ATOM 2286 O O . MET A 1 297 ? -10.121 -10.279 -9.963 1.00 94.19 297 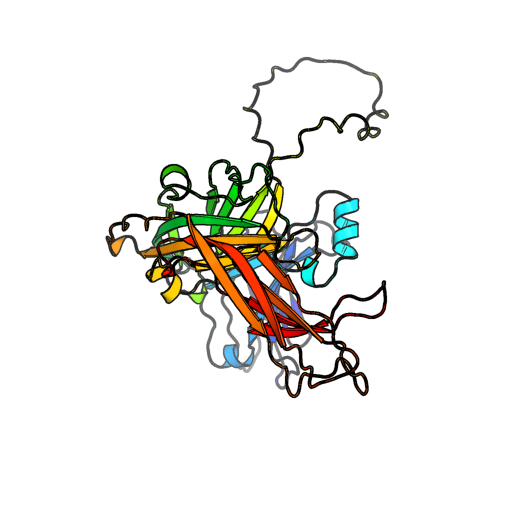MET A O 1
ATOM 2290 N N . PHE A 1 298 ? -11.079 -9.326 -11.748 1.00 93.75 298 PHE A N 1
ATOM 2291 C CA . PHE A 1 298 ? -11.032 -10.529 -12.581 1.00 93.75 298 PHE A CA 1
ATOM 2292 C C . PHE A 1 298 ? -11.069 -10.175 -14.078 1.00 93.75 298 PHE A C 1
ATOM 2294 O O . PHE A 1 298 ? -11.591 -9.121 -14.445 1.00 93.75 298 PHE A O 1
ATOM 2301 N N . PRO A 1 299 ? -10.553 -11.042 -14.971 1.00 94.88 299 PRO A N 1
ATOM 2302 C CA . PRO A 1 299 ? -10.643 -10.813 -16.411 1.00 94.88 299 PRO A CA 1
ATOM 2303 C C . PRO A 1 299 ? -12.099 -10.720 -16.881 1.00 94.88 299 PRO A C 1
ATOM 2305 O O . PRO A 1 299 ? -12.914 -11.558 -16.496 1.00 94.88 299 PRO A O 1
ATOM 2308 N N . THR A 1 300 ? -12.423 -9.800 -17.798 1.00 94.69 300 THR A N 1
ATOM 2309 C CA . THR A 1 300 ? -13.798 -9.612 -18.320 1.00 94.69 300 THR A CA 1
ATOM 2310 C C . THR A 1 300 ? -14.413 -10.919 -18.834 1.00 94.69 300 THR A C 1
ATOM 2312 O O . THR A 1 300 ? -15.602 -11.181 -18.659 1.00 94.69 300 THR A O 1
ATOM 2315 N N . LYS A 1 301 ? -13.584 -11.793 -19.419 1.00 93.75 301 LYS A N 1
ATOM 2316 C CA . LYS A 1 301 ? -13.988 -13.110 -19.941 1.00 93.75 301 LYS A CA 1
ATOM 2317 C C . LYS A 1 301 ? -14.534 -14.066 -18.876 1.00 93.75 301 LYS A C 1
ATOM 2319 O O . LYS A 1 301 ? -15.217 -15.017 -19.238 1.00 93.75 301 LYS A O 1
ATOM 2324 N N . ALA A 1 302 ? -14.248 -13.836 -17.593 1.00 92.69 302 ALA A N 1
ATOM 2325 C CA . ALA A 1 302 ? -14.801 -14.642 -16.509 1.00 92.69 302 ALA A CA 1
ATOM 2326 C C . ALA A 1 302 ? -16.319 -14.448 -16.351 1.00 92.69 302 ALA A C 1
ATOM 2328 O O . ALA A 1 302 ? -16.970 -15.302 -15.757 1.00 92.69 302 ALA A O 1
ATOM 2329 N N . GLY A 1 303 ? -16.884 -13.349 -16.877 1.00 90.88 303 GLY A N 1
ATOM 2330 C CA . GLY A 1 303 ? -18.333 -13.138 -16.940 1.00 90.88 303 GLY A CA 1
ATOM 2331 C C . GLY A 1 303 ? -19.034 -13.169 -15.580 1.00 90.88 303 GLY A C 1
ATOM 2332 O O . GLY A 1 303 ? -20.205 -13.541 -15.508 1.00 90.88 303 GLY A O 1
ATOM 2333 N N . LYS A 1 304 ? -18.321 -12.829 -14.497 1.00 93.50 304 LYS A N 1
ATOM 2334 C CA . LYS A 1 304 ? -18.891 -12.804 -13.148 1.00 93.50 304 LYS A CA 1
ATOM 2335 C C . LYS A 1 304 ? -19.988 -11.745 -13.059 1.00 93.50 304 LYS A C 1
ATOM 2337 O O . LYS A 1 304 ? -19.930 -10.705 -13.712 1.00 93.50 304 LYS A O 1
ATOM 2342 N N . GLN A 1 305 ? -20.967 -12.000 -12.198 1.00 92.62 305 GLN A N 1
ATOM 2343 C CA . GLN A 1 305 ? -21.964 -11.012 -11.800 1.00 92.62 305 GLN A CA 1
ATOM 2344 C C . GLN A 1 305 ? -21.619 -10.477 -10.415 1.00 92.62 305 GLN A C 1
ATOM 2346 O O . GLN A 1 305 ? -21.274 -11.252 -9.523 1.00 92.62 305 GLN A O 1
ATOM 2351 N N . ARG A 1 306 ? -21.713 -9.157 -10.236 1.00 93.38 306 ARG A N 1
ATOM 2352 C CA . ARG A 1 306 ? -21.353 -8.515 -8.971 1.00 93.38 306 ARG A CA 1
ATOM 2353 C C . ARG A 1 306 ? -22.360 -8.900 -7.906 1.00 93.38 306 ARG A C 1
ATOM 2355 O O . ARG A 1 306 ? -23.530 -8.525 -8.008 1.00 93.38 306 ARG A O 1
ATOM 2362 N N . ALA A 1 307 ? -21.900 -9.612 -6.882 1.00 91.88 307 ALA A N 1
ATOM 2363 C CA . ALA A 1 307 ? -22.738 -9.976 -5.750 1.00 91.88 307 ALA A CA 1
ATOM 2364 C C . ALA A 1 307 ? -23.366 -8.717 -5.112 1.00 91.88 307 ALA A C 1
ATOM 2366 O O . ALA A 1 307 ? -22.763 -7.632 -5.160 1.00 91.88 307 ALA A O 1
ATOM 2367 N N . PRO A 1 308 ? -24.578 -8.818 -4.539 1.00 92.31 308 PRO A N 1
ATOM 2368 C CA . PRO A 1 308 ? -25.132 -7.753 -3.710 1.00 92.31 308 PRO A CA 1
ATOM 2369 C C . PRO A 1 308 ? -24.164 -7.382 -2.583 1.00 92.31 308 PRO A C 1
ATOM 2371 O O . PRO A 1 308 ? -23.433 -8.242 -2.086 1.00 92.31 308 PRO A O 1
ATOM 2374 N N . ARG A 1 309 ? -24.160 -6.109 -2.174 1.00 92.50 309 ARG A N 1
ATOM 2375 C CA . ARG A 1 309 ? -23.383 -5.689 -1.003 1.00 92.50 309 ARG A CA 1
ATOM 2376 C C . ARG A 1 309 ? -23.884 -6.412 0.239 1.00 92.50 309 ARG A C 1
ATOM 2378 O O . ARG A 1 309 ? -25.076 -6.688 0.370 1.00 92.50 309 ARG A O 1
ATOM 2385 N N . LEU A 1 310 ? -22.960 -6.709 1.147 1.00 92.75 310 LEU A N 1
ATOM 2386 C CA . LEU A 1 310 ? -23.326 -7.229 2.457 1.00 92.75 310 LEU A CA 1
ATOM 2387 C C . LEU A 1 310 ? -24.077 -6.150 3.239 1.00 92.75 310 LEU A C 1
ATOM 2389 O O . LEU A 1 310 ? -23.745 -4.968 3.174 1.00 92.75 310 LEU A O 1
ATOM 2393 N N . GLU A 1 311 ? -25.091 -6.556 3.990 1.00 91.06 311 GLU A N 1
ATOM 2394 C CA . GLU A 1 311 ? -25.814 -5.627 4.846 1.00 91.06 311 GLU A CA 1
ATOM 2395 C C . GLU A 1 311 ? -24.898 -5.113 5.964 1.00 91.06 311 GLU A C 1
ATOM 2397 O O . GLU A 1 311 ? -24.245 -5.896 6.659 1.00 91.06 311 GLU A O 1
ATOM 2402 N N . TYR A 1 312 ? -24.861 -3.790 6.135 1.00 93.19 312 TYR A N 1
ATOM 2403 C CA . TYR A 1 312 ? -24.048 -3.129 7.149 1.00 93.19 312 TYR A CA 1
ATOM 2404 C C . TYR A 1 312 ? -24.912 -2.263 8.055 1.00 93.19 312 TYR A C 1
ATOM 2406 O O . TYR A 1 312 ? -25.346 -1.171 7.685 1.00 93.19 312 TYR A O 1
ATOM 2414 N N . LYS A 1 313 ? -25.168 -2.769 9.258 1.00 91.44 313 LYS A N 1
ATOM 2415 C CA . LYS A 1 313 ? -25.941 -2.090 10.297 1.00 91.44 313 LYS A CA 1
ATOM 2416 C C . LYS A 1 313 ? -25.175 -2.151 11.601 1.00 91.44 313 LYS A C 1
ATOM 2418 O O . LYS A 1 313 ? -24.710 -3.219 11.978 1.00 91.44 313 LYS A O 1
ATOM 2423 N N . LEU A 1 314 ? -25.055 -1.018 12.286 1.00 91.81 314 LEU A N 1
ATOM 2424 C CA . LEU A 1 314 ? -24.385 -0.949 13.580 1.00 91.81 314 LEU A CA 1
ATOM 2425 C C . LEU A 1 314 ? -25.364 -1.260 14.719 1.00 91.81 314 LEU A C 1
ATOM 2427 O O . LEU A 1 314 ? -26.359 -0.553 14.899 1.00 91.81 314 LEU A O 1
ATOM 2431 N N . ALA A 1 315 ? -25.028 -2.243 15.549 1.00 92.31 315 ALA A N 1
ATOM 2432 C CA . ALA A 1 315 ? -25.725 -2.561 16.792 1.00 92.31 315 ALA A CA 1
ATOM 2433 C C . ALA A 1 315 ? -24.875 -2.192 18.019 1.00 92.31 315 ALA A C 1
ATOM 2435 O O . ALA A 1 315 ? -23.680 -1.911 17.917 1.00 92.31 315 ALA A O 1
ATOM 2436 N N . ARG A 1 316 ? -25.518 -2.122 19.190 1.00 92.56 316 ARG A N 1
ATOM 2437 C CA . ARG A 1 316 ? -24.853 -1.861 20.476 1.00 92.56 316 ARG A CA 1
ATOM 2438 C C . ARG A 1 316 ? -24.311 -3.160 21.050 1.00 92.56 316 ARG A C 1
ATOM 2440 O O . ARG A 1 316 ? -25.059 -4.126 21.172 1.00 92.56 316 ARG A O 1
ATOM 2447 N N . PHE A 1 317 ? -23.052 -3.138 21.462 1.00 92.81 317 PHE A N 1
ATOM 2448 C CA . PHE A 1 317 ? -22.401 -4.228 22.177 1.00 92.81 317 PHE A CA 1
ATOM 2449 C C . PHE A 1 317 ? -21.734 -3.686 23.438 1.00 92.81 317 PHE A C 1
ATOM 2451 O O . PHE A 1 317 ? -21.342 -2.522 23.486 1.00 92.81 317 PHE A O 1
ATOM 2458 N N . TYR A 1 318 ? -21.573 -4.544 24.442 1.00 93.06 318 TYR A N 1
ATOM 2459 C CA . TYR A 1 318 ? -20.663 -4.287 25.552 1.00 93.06 318 TYR A CA 1
ATOM 2460 C C . TYR A 1 318 ? -19.371 -5.050 25.303 1.00 93.06 318 TYR A C 1
ATOM 2462 O O . TYR A 1 318 ? -19.392 -6.273 25.154 1.00 93.06 318 TYR A O 1
ATOM 2470 N N . PHE A 1 319 ? -18.258 -4.327 25.262 1.00 93.94 319 PHE A N 1
ATOM 2471 C CA . PHE A 1 319 ? -16.933 -4.920 25.271 1.00 93.94 319 PHE A CA 1
ATOM 2472 C C . PHE A 1 319 ? -16.399 -4.919 26.697 1.00 93.94 319 PHE A C 1
ATOM 2474 O O . PHE A 1 319 ? -16.390 -3.879 27.361 1.00 93.94 319 PHE A O 1
ATOM 2481 N N . ARG A 1 320 ? -15.979 -6.097 27.166 1.00 95.25 320 ARG A N 1
ATOM 2482 C CA . ARG A 1 320 ? -15.404 -6.290 28.494 1.00 95.25 320 ARG A CA 1
ATOM 2483 C C . ARG A 1 320 ? -13.989 -6.834 28.361 1.00 95.25 320 ARG A C 1
ATOM 2485 O O . ARG A 1 320 ? -13.807 -7.920 27.818 1.00 95.25 320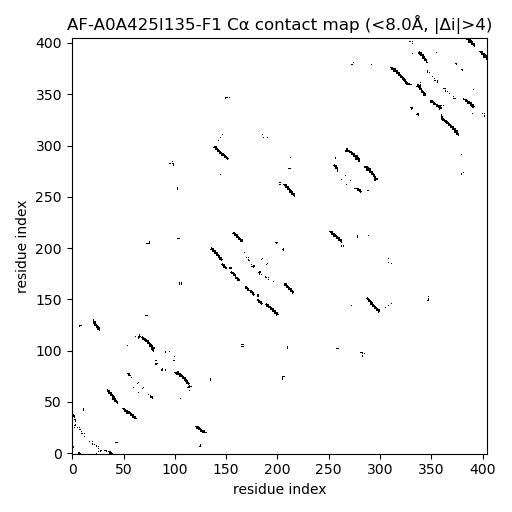 ARG A O 1
ATOM 2492 N N . ALA A 1 321 ? -13.022 -6.107 28.906 1.00 94.88 321 ALA A N 1
ATOM 2493 C CA . ALA A 1 321 ? -11.628 -6.527 28.975 1.00 94.88 321 ALA A CA 1
ATOM 2494 C C . ALA A 1 321 ? -11.254 -6.810 30.435 1.00 94.88 321 ALA A C 1
ATOM 2496 O O . ALA A 1 321 ? -11.444 -5.955 31.300 1.00 94.88 321 ALA A O 1
ATOM 2497 N N . LEU A 1 322 ? -10.750 -8.017 30.702 1.00 96.56 322 LEU A N 1
ATOM 2498 C CA . LEU A 1 322 ? -10.224 -8.438 32.002 1.00 96.56 322 LEU A CA 1
ATOM 2499 C C . LEU A 1 322 ? -8.715 -8.630 31.845 1.00 96.56 322 LEU A C 1
ATOM 2501 O O . LEU A 1 322 ? -8.282 -9.551 31.154 1.00 96.56 322 LEU A O 1
ATOM 2505 N N . ILE A 1 323 ? -7.930 -7.737 32.437 1.00 96.50 323 ILE A N 1
ATOM 2506 C CA . ILE A 1 323 ? -6.485 -7.651 32.224 1.00 96.50 323 ILE A CA 1
ATOM 2507 C C . ILE A 1 323 ? -5.796 -8.070 33.519 1.00 96.50 323 ILE A C 1
ATOM 2509 O O . ILE A 1 323 ? -5.863 -7.370 34.527 1.00 96.50 323 ILE A O 1
ATOM 2513 N N . TYR A 1 324 ? -5.169 -9.247 33.502 1.00 97.00 324 TYR A N 1
ATOM 2514 C CA . TYR A 1 324 ? -4.634 -9.886 34.705 1.00 97.00 324 TYR A CA 1
ATOM 2515 C C . TYR A 1 324 ? -3.151 -9.582 34.914 1.00 97.00 324 TYR A C 1
ATOM 2517 O O . TYR A 1 324 ? -2.800 -8.927 35.891 1.00 97.00 324 TYR A O 1
ATOM 2525 N N . GLU A 1 325 ? -2.285 -10.022 34.004 1.00 96.81 325 GLU A N 1
ATOM 2526 C CA . GLU A 1 325 ? -0.832 -9.951 34.169 1.00 96.81 325 GLU A CA 1
ATOM 2527 C C . GLU A 1 325 ? -0.092 -9.961 32.826 1.00 96.81 325 GLU A C 1
ATOM 2529 O O . GLU A 1 325 ? -0.618 -10.433 31.818 1.00 96.81 325 GLU A O 1
ATOM 2534 N N . GLY A 1 326 ? 1.137 -9.444 32.832 1.00 94.75 326 GLY A N 1
ATOM 2535 C CA . GLY A 1 326 ? 2.140 -9.650 31.791 1.00 94.75 326 GLY A CA 1
ATOM 2536 C C . GLY A 1 326 ? 3.322 -10.433 32.361 1.00 94.75 326 GLY A C 1
ATOM 2537 O O . GLY A 1 326 ? 3.638 -10.300 33.542 1.00 94.75 326 GLY A O 1
ATOM 2538 N N . LEU A 1 327 ? 3.985 -11.245 31.537 1.00 95.81 327 LEU A N 1
ATOM 2539 C CA . LEU A 1 327 ? 5.124 -12.065 31.953 1.00 95.81 327 LEU A CA 1
ATOM 2540 C C . LEU A 1 327 ? 6.251 -11.963 30.924 1.00 95.81 327 LEU A C 1
ATOM 2542 O O . LEU A 1 327 ? 6.009 -12.113 29.729 1.00 95.81 327 LEU A O 1
ATOM 2546 N N . HIS A 1 328 ? 7.481 -11.761 31.402 1.00 95.19 328 HIS A N 1
ATOM 2547 C CA . HIS A 1 328 ? 8.694 -11.677 30.582 1.00 95.19 328 HIS A CA 1
ATOM 2548 C C . HIS A 1 328 ? 8.609 -10.644 29.449 1.00 95.19 328 HIS A C 1
ATOM 2550 O O . HIS A 1 328 ? 9.068 -10.896 28.333 1.00 95.19 328 HIS A O 1
ATOM 2556 N N . LEU A 1 329 ? 8.034 -9.475 29.738 1.00 95.56 329 LEU A N 1
ATOM 2557 C CA . LEU A 1 329 ? 8.050 -8.354 28.803 1.00 95.56 329 LEU A CA 1
ATOM 2558 C C . LEU A 1 329 ? 9.497 -7.950 28.466 1.00 95.56 329 LEU A C 1
ATOM 2560 O O . LEU A 1 329 ? 10.392 -8.145 29.294 1.00 95.56 329 LEU A O 1
ATOM 2564 N N . PRO A 1 330 ? 9.760 -7.400 27.270 1.00 94.88 330 PRO A N 1
ATOM 2565 C CA . PRO A 1 330 ? 11.093 -6.944 26.903 1.00 94.88 330 PRO A CA 1
ATOM 2566 C C . PRO A 1 330 ? 11.493 -5.683 27.681 1.00 94.88 330 PRO A C 1
ATOM 2568 O O . PRO A 1 330 ? 10.666 -4.830 28.001 1.00 94.88 330 PRO A O 1
ATOM 2571 N N . ALA A 1 331 ? 12.790 -5.553 27.957 1.00 92.31 331 ALA A N 1
ATOM 2572 C CA . ALA A 1 331 ? 13.374 -4.320 28.474 1.00 92.31 331 ALA A CA 1
ATOM 2573 C C . ALA A 1 331 ? 13.438 -3.242 27.376 1.00 92.31 331 ALA A C 1
ATOM 2575 O O . ALA A 1 331 ? 13.601 -3.560 26.199 1.00 92.31 331 ALA A O 1
ATOM 2576 N N . VAL A 1 332 ? 13.375 -1.963 27.760 1.00 90.69 332 VAL A N 1
ATOM 2577 C CA . VAL A 1 332 ? 13.480 -0.817 26.825 1.00 90.69 332 VAL A CA 1
ATOM 2578 C C . VAL A 1 332 ? 14.928 -0.380 26.566 1.00 90.69 332 VAL A C 1
ATOM 2580 O O . VAL A 1 332 ? 15.184 0.570 25.830 1.00 90.69 332 VAL A O 1
ATOM 2583 N N . GLY A 1 333 ? 15.901 -1.070 27.163 1.00 85.88 333 GLY A N 1
ATOM 2584 C CA . GLY A 1 333 ? 17.326 -0.803 27.005 1.00 85.88 333 GLY A CA 1
ATOM 2585 C C . GLY A 1 333 ? 18.184 -1.847 27.716 1.00 85.88 333 GLY A C 1
ATOM 2586 O O . GLY A 1 333 ? 17.658 -2.752 28.358 1.00 85.88 333 GLY A O 1
ATOM 2587 N N . TYR A 1 334 ? 19.509 -1.701 27.611 1.00 81.62 334 TYR A N 1
ATOM 2588 C CA . TYR A 1 334 ? 20.490 -2.683 28.100 1.00 81.62 334 TYR A CA 1
ATOM 2589 C C . TYR A 1 334 ? 20.315 -3.051 29.586 1.00 81.62 334 TYR A C 1
ATOM 2591 O O . TYR A 1 334 ? 20.473 -4.213 29.924 1.00 81.62 334 TYR A O 1
ATOM 2599 N N . ASP A 1 335 ? 19.908 -2.100 30.434 1.00 83.44 335 ASP A N 1
ATOM 2600 C CA . ASP A 1 335 ? 19.651 -2.311 31.871 1.00 83.44 335 ASP A CA 1
ATOM 2601 C C . ASP A 1 335 ? 18.448 -1.476 32.363 1.00 83.44 335 ASP A C 1
ATOM 2603 O O . ASP A 1 335 ? 18.458 -0.919 33.461 1.00 83.44 335 ASP A O 1
ATOM 2607 N N . VAL A 1 336 ? 17.417 -1.309 31.526 1.00 90.31 336 VAL A N 1
ATOM 2608 C CA . VAL A 1 336 ? 16.265 -0.449 31.851 1.00 90.31 336 VAL A CA 1
ATOM 2609 C C . VAL A 1 336 ? 14.981 -1.264 31.848 1.00 90.31 336 VAL A C 1
ATOM 2611 O O . VAL A 1 336 ? 14.506 -1.695 30.793 1.00 90.31 336 VAL A O 1
ATOM 2614 N N . PHE A 1 337 ? 14.410 -1.456 33.039 1.00 94.12 337 PHE A N 1
ATOM 2615 C CA . PHE A 1 337 ? 13.081 -2.037 33.167 1.00 94.12 337 PHE A CA 1
ATOM 2616 C C . PHE A 1 337 ? 12.030 -1.083 32.583 1.00 94.12 337 PHE A C 1
ATOM 2618 O O . PHE A 1 337 ? 12.131 0.130 32.791 1.00 94.12 337 PHE A O 1
ATOM 2625 N N . PRO A 1 338 ? 11.030 -1.610 31.860 1.00 95.19 338 PRO A N 1
ATOM 2626 C CA . PRO A 1 338 ? 9.941 -0.805 31.346 1.00 95.19 338 PRO A CA 1
ATOM 2627 C C . PRO A 1 338 ? 8.992 -0.398 32.476 1.00 95.19 338 PRO A C 1
ATOM 2629 O O . PRO A 1 338 ? 8.949 -1.024 33.542 1.00 95.19 338 PRO A O 1
ATOM 2632 N N . ASP A 1 339 ? 8.176 0.607 32.180 1.00 96.50 339 ASP A N 1
ATOM 2633 C CA . ASP A 1 339 ? 7.005 0.995 32.962 1.00 96.50 339 ASP A CA 1
ATOM 2634 C C . ASP A 1 339 ? 5.742 0.609 32.162 1.00 96.50 339 ASP A C 1
ATOM 2636 O O . ASP A 1 339 ? 5.157 1.460 31.489 1.00 96.50 339 ASP A O 1
ATOM 2640 N N . PRO A 1 340 ? 5.362 -0.686 32.119 1.00 97.19 340 PRO A N 1
ATOM 2641 C CA . PRO A 1 340 ? 4.334 -1.167 31.204 1.00 97.19 340 PRO A CA 1
ATOM 2642 C C . PRO A 1 340 ? 2.902 -0.795 31.614 1.00 97.19 340 PRO A C 1
ATOM 2644 O O . PRO A 1 340 ? 2.485 -0.972 32.766 1.00 97.19 340 PRO A O 1
ATOM 2647 N N . TYR A 1 341 ? 2.097 -0.427 30.623 1.00 97.31 341 TYR A N 1
ATOM 2648 C CA . TYR A 1 341 ? 0.637 -0.441 30.648 1.00 97.31 341 TYR A CA 1
ATOM 2649 C C . TYR A 1 341 ? 0.098 -1.196 29.423 1.00 97.31 341 TYR A C 1
ATOM 2651 O O . TYR A 1 341 ? 0.801 -1.376 28.427 1.00 97.31 341 TYR A O 1
ATOM 2659 N N . ILE A 1 342 ? -1.154 -1.647 29.503 1.00 96.88 342 ILE A N 1
ATOM 2660 C CA . ILE A 1 342 ? -1.853 -2.315 28.404 1.00 96.88 342 ILE A CA 1
ATOM 2661 C C . ILE A 1 342 ? -2.850 -1.340 27.797 1.00 96.88 342 ILE A C 1
ATOM 2663 O O . ILE A 1 342 ? -3.670 -0.754 28.511 1.00 96.88 342 ILE A O 1
ATOM 2667 N N . GLN A 1 343 ? -2.783 -1.188 26.481 1.00 95.31 343 GLN A N 1
ATOM 2668 C CA . GLN A 1 343 ? -3.740 -0.446 25.681 1.00 95.31 343 GLN A CA 1
ATOM 2669 C C . GLN A 1 343 ? -4.575 -1.427 24.861 1.00 95.31 343 GLN A C 1
ATOM 2671 O O . GLN A 1 343 ? -4.028 -2.293 24.187 1.00 95.31 343 GLN A O 1
ATOM 2676 N N . VAL A 1 344 ? -5.899 -1.304 24.921 1.00 94.00 344 VAL A N 1
ATOM 2677 C CA . VAL A 1 344 ? -6.831 -2.103 24.115 1.00 94.00 344 VAL A CA 1
ATOM 2678 C C . VAL A 1 344 ? -7.633 -1.163 23.235 1.00 94.00 344 VAL A C 1
ATOM 2680 O O . VAL A 1 344 ? -8.298 -0.264 23.750 1.00 94.00 344 VAL A O 1
ATOM 2683 N N . GLU A 1 345 ? -7.601 -1.380 21.927 1.00 89.19 345 GLU A N 1
ATOM 2684 C CA . GLU A 1 345 ? -8.349 -0.604 20.947 1.00 89.19 345 GLU A CA 1
ATOM 2685 C C . GLU A 1 345 ? -9.359 -1.481 20.199 1.00 89.19 345 GLU A C 1
ATOM 2687 O O . GLU A 1 345 ? -9.035 -2.556 19.695 1.00 89.19 345 GLU A O 1
ATOM 2692 N N . LEU A 1 346 ? -10.607 -1.011 20.130 1.00 88.62 346 LEU A N 1
ATOM 2693 C CA . LEU A 1 346 ? -11.674 -1.630 19.348 1.00 88.62 346 LEU A CA 1
ATOM 2694 C C . LEU A 1 346 ? -12.687 -0.567 18.909 1.00 88.62 346 LEU A C 1
ATOM 2696 O O . LEU A 1 346 ? -13.206 0.179 19.739 1.00 88.62 346 LEU A O 1
ATOM 2700 N N . ALA A 1 347 ? -13.013 -0.524 17.613 1.00 81.50 347 ALA A N 1
ATOM 2701 C CA . ALA A 1 347 ? -14.025 0.376 17.043 1.00 81.50 347 ALA A CA 1
ATOM 2702 C C . ALA A 1 347 ? -13.834 1.859 17.447 1.00 81.50 347 ALA A C 1
ATOM 2704 O O . ALA A 1 347 ? -14.777 2.526 17.883 1.00 81.50 347 ALA A O 1
ATOM 2705 N N . SER A 1 348 ? -12.592 2.357 17.346 1.00 75.69 348 SER A N 1
ATOM 2706 C CA . SER A 1 348 ? -12.184 3.723 17.735 1.00 75.69 348 SER A CA 1
ATOM 2707 C C . SER A 1 348 ? -12.407 4.063 19.214 1.00 75.69 348 SER A C 1
ATOM 2709 O O . SER A 1 348 ? -12.488 5.234 19.594 1.00 75.69 348 SER A O 1
ATOM 2711 N N . LYS A 1 349 ? -12.533 3.046 20.071 1.00 84.00 349 LYS A N 1
ATOM 2712 C CA . LYS A 1 349 ? -12.471 3.186 21.524 1.00 84.00 349 LYS A CA 1
ATOM 2713 C C . LYS A 1 349 ? -11.165 2.603 22.027 1.00 84.00 349 LYS A C 1
ATOM 2715 O O . LYS A 1 349 ? -10.850 1.459 21.721 1.00 84.00 349 LYS A O 1
ATOM 2720 N N . THR A 1 350 ? -10.481 3.373 22.861 1.00 88.50 350 THR A N 1
ATOM 2721 C CA . THR A 1 350 ? -9.237 2.967 23.511 1.00 88.50 350 THR A CA 1
ATOM 2722 C C . THR A 1 350 ? -9.461 2.847 25.012 1.00 88.50 350 THR A C 1
ATOM 2724 O O . THR A 1 350 ? -10.036 3.736 25.644 1.00 88.50 350 THR A O 1
ATOM 2727 N N . LEU A 1 351 ? -9.002 1.740 25.584 1.00 93.12 351 LEU A N 1
ATOM 2728 C CA . LEU A 1 351 ? -8.921 1.490 27.018 1.00 93.12 351 LEU A CA 1
ATOM 2729 C C . LEU A 1 351 ? -7.447 1.393 27.397 1.00 93.12 351 LEU A C 1
ATOM 2731 O O . LEU A 1 351 ? -6.652 0.846 26.638 1.00 93.12 351 LEU A O 1
ATOM 2735 N N . ARG A 1 352 ? -7.086 1.901 28.573 1.00 94.75 352 ARG A N 1
ATOM 2736 C CA . ARG A 1 352 ? -5.714 1.866 29.080 1.00 94.75 352 ARG A CA 1
ATOM 2737 C C . ARG A 1 352 ? -5.717 1.496 30.559 1.00 94.75 352 ARG A C 1
ATOM 2739 O O . ARG A 1 352 ? -6.459 2.118 31.320 1.00 94.75 352 ARG A O 1
ATOM 2746 N N . THR A 1 353 ? -4.883 0.526 30.937 1.00 97.50 353 THR A N 1
ATOM 2747 C CA . THR A 1 353 ? -4.648 0.157 32.343 1.00 97.50 353 THR A CA 1
ATOM 2748 C C . THR A 1 353 ? -3.827 1.203 33.086 1.00 97.50 353 THR A C 1
ATOM 2750 O O . THR A 1 353 ? -3.212 2.086 32.478 1.00 97.50 353 THR A O 1
ATOM 2753 N N . SER A 1 354 ? -3.728 1.064 34.408 1.00 96.69 354 SER A N 1
ATOM 2754 C CA . SER A 1 354 ? -2.677 1.758 35.157 1.00 96.69 354 SER A CA 1
ATOM 2755 C C . SER A 1 354 ? -1.274 1.329 34.694 1.00 96.69 354 SER A C 1
ATOM 2757 O O . SER A 1 354 ? -1.065 0.209 34.219 1.00 96.69 354 SER A O 1
ATOM 2759 N N . THR A 1 355 ? -0.306 2.240 34.810 1.00 97.25 355 THR A N 1
ATOM 2760 C CA . THR A 1 355 ? 1.111 1.947 34.566 1.00 97.25 355 THR A CA 1
ATOM 2761 C C . THR A 1 355 ? 1.723 1.300 35.809 1.00 97.25 355 THR A C 1
ATOM 2763 O O . THR A 1 355 ? 1.680 1.887 36.895 1.00 97.25 355 THR A O 1
ATOM 2766 N N . ILE A 1 356 ? 2.362 0.137 35.658 1.00 97.12 356 ILE A N 1
ATOM 2767 C CA . ILE A 1 356 ? 3.149 -0.490 36.732 1.00 97.12 356 ILE A CA 1
ATOM 2768 C C . ILE A 1 356 ? 4.625 -0.249 36.445 1.00 97.12 356 ILE A C 1
ATOM 2770 O O . ILE A 1 356 ? 5.100 -0.553 35.362 1.00 97.12 356 ILE A O 1
ATOM 2774 N N . ARG A 1 357 ? 5.361 0.312 37.404 1.00 95.94 357 ARG A N 1
ATOM 2775 C CA . ARG A 1 357 ? 6.729 0.785 37.163 1.00 95.94 357 ARG A CA 1
ATOM 2776 C C . ARG A 1 357 ? 7.787 -0.303 37.321 1.00 95.94 357 ARG A C 1
ATOM 2778 O O . ARG A 1 357 ? 7.692 -1.137 38.220 1.00 95.94 357 ARG A O 1
ATOM 2785 N N . GLN A 1 358 ? 8.833 -0.194 36.509 1.00 95.06 358 GLN A N 1
ATOM 2786 C CA . GLN A 1 358 ? 10.117 -0.878 36.605 1.00 95.06 358 GLN A CA 1
ATOM 2787 C C . GLN A 1 358 ? 9.975 -2.395 36.754 1.00 95.06 358 GLN A C 1
ATOM 2789 O O . GLN A 1 358 ? 10.541 -3.004 37.663 1.00 95.06 358 GLN A O 1
ATOM 2794 N N . THR A 1 359 ? 9.203 -3.020 35.863 1.00 96.62 359 THR A N 1
ATOM 2795 C CA . THR A 1 359 ? 8.939 -4.462 35.922 1.00 96.62 359 THR A CA 1
ATOM 2796 C C . THR A 1 359 ? 8.778 -5.087 34.541 1.00 96.62 359 THR A C 1
ATOM 2798 O O . THR A 1 359 ? 8.183 -4.501 33.647 1.00 96.62 359 THR A O 1
ATOM 2801 N N . LEU A 1 360 ? 9.257 -6.323 34.382 1.00 96.31 360 LEU A N 1
ATOM 2802 C CA . LEU A 1 360 ? 8.966 -7.166 33.211 1.00 96.31 360 LEU A CA 1
ATOM 2803 C C . LEU A 1 360 ? 7.731 -8.055 33.423 1.00 96.31 360 LEU A C 1
ATOM 2805 O O . LEU A 1 360 ? 7.320 -8.762 32.507 1.00 96.31 360 LEU A O 1
ATOM 2809 N N . ASN A 1 361 ? 7.180 -8.063 34.642 1.00 97.62 361 ASN A N 1
ATOM 2810 C CA . ASN A 1 361 ? 6.107 -8.963 35.060 1.00 97.62 361 ASN A CA 1
ATOM 2811 C C . ASN A 1 361 ? 5.011 -8.184 35.818 1.00 97.62 361 ASN A C 1
ATOM 2813 O O . ASN A 1 361 ? 4.890 -8.321 37.039 1.00 97.62 361 ASN A O 1
ATOM 2817 N N . PRO A 1 362 ? 4.293 -7.263 35.151 1.00 97.56 362 PRO A N 1
ATOM 2818 C CA . PRO A 1 362 ? 3.243 -6.471 35.784 1.00 97.56 362 PRO A CA 1
ATOM 2819 C C . PRO A 1 362 ? 2.017 -7.327 36.137 1.00 97.56 362 PRO A C 1
ATOM 2821 O O . PRO A 1 362 ? 1.613 -8.191 35.364 1.00 97.56 362 PRO A O 1
ATOM 2824 N N . SER A 1 363 ? 1.378 -7.044 37.274 1.00 97.75 363 SER A N 1
ATOM 2825 C CA . SER A 1 363 ? 0.088 -7.637 37.657 1.00 97.75 363 SER A CA 1
ATOM 2826 C C . SER A 1 363 ? -0.973 -6.543 37.789 1.00 97.75 363 SER A C 1
ATOM 2828 O O . SER A 1 363 ? -0.957 -5.789 38.759 1.00 97.75 363 SER A O 1
ATOM 2830 N N . TYR A 1 364 ? -1.875 -6.453 36.811 1.00 97.38 364 TYR A N 1
ATOM 2831 C CA . TYR A 1 364 ? -2.880 -5.392 36.692 1.00 97.38 364 TYR A CA 1
ATOM 2832 C C . TYR A 1 364 ? -4.152 -5.708 37.489 1.00 97.38 364 TYR A C 1
ATOM 2834 O O . TYR A 1 364 ? -4.562 -4.928 38.342 1.00 97.38 364 TYR A O 1
ATOM 2842 N N . TYR A 1 365 ? -4.763 -6.873 37.246 1.00 96.81 365 TYR A N 1
ATOM 2843 C CA . TYR A 1 365 ? -6.077 -7.255 37.791 1.00 96.81 365 TYR A CA 1
ATOM 2844 C C . TYR A 1 365 ? -7.178 -6.198 37.573 1.00 96.81 365 TYR A C 1
ATOM 2846 O O . TYR A 1 365 ? -8.029 -5.973 38.437 1.00 96.81 365 TYR A O 1
ATOM 2854 N N . GLU A 1 366 ? -7.176 -5.557 36.404 1.00 97.31 366 GLU A N 1
ATOM 2855 C CA . GLU A 1 366 ? -8.107 -4.486 36.044 1.00 97.31 366 GLU A CA 1
ATOM 2856 C C . GLU A 1 366 ? -9.229 -5.005 35.134 1.00 97.31 366 GLU A C 1
ATOM 2858 O O . GLU A 1 366 ? -9.031 -5.896 34.305 1.00 97.31 366 GLU A O 1
ATOM 2863 N N . ALA A 1 367 ? -10.429 -4.445 35.292 1.00 96.06 367 ALA A N 1
ATOM 2864 C CA . ALA A 1 367 ? -11.607 -4.814 34.517 1.00 96.06 367 ALA A CA 1
ATOM 2865 C C . ALA A 1 367 ? -12.270 -3.564 33.937 1.00 96.06 367 ALA A C 1
ATOM 2867 O O . ALA A 1 367 ? -12.640 -2.650 34.674 1.00 96.06 367 ALA A O 1
ATOM 2868 N N . TYR A 1 368 ? -12.464 -3.562 32.623 1.00 94.88 368 TYR A N 1
ATOM 2869 C CA . TYR A 1 368 ? -13.097 -2.472 31.891 1.00 94.88 368 TYR A CA 1
ATOM 2870 C C . TYR A 1 368 ? -14.347 -2.965 31.181 1.00 94.88 368 TYR A C 1
ATOM 2872 O O . TYR A 1 368 ? -14.367 -4.073 30.645 1.00 94.88 368 TYR A O 1
ATOM 2880 N N . GLU A 1 369 ? -15.374 -2.122 31.146 1.00 95.00 369 GLU A N 1
ATOM 2881 C CA . GLU A 1 369 ? -16.593 -2.353 30.380 1.00 95.00 369 GLU A CA 1
ATOM 2882 C C . GLU A 1 369 ? -16.986 -1.067 29.658 1.00 95.00 369 GLU A C 1
ATOM 2884 O O . GLU A 1 369 ? -17.101 -0.007 30.275 1.00 95.00 369 GLU A O 1
ATOM 2889 N N . ILE A 1 370 ? -17.173 -1.158 28.343 1.00 92.00 370 ILE A N 1
ATOM 2890 C CA . ILE A 1 370 ? -17.529 -0.018 27.500 1.00 92.00 370 ILE A CA 1
ATOM 2891 C C . ILE A 1 370 ? -18.590 -0.418 26.474 1.00 92.00 370 ILE A C 1
ATOM 2893 O O . ILE A 1 370 ? -18.549 -1.507 25.900 1.00 92.00 370 ILE A O 1
ATOM 2897 N N . GLU A 1 371 ? -19.555 0.474 26.244 1.00 91.12 371 GLU A N 1
ATOM 2898 C CA . GLU A 1 371 ? -20.497 0.339 25.134 1.00 91.12 371 GLU A CA 1
ATOM 2899 C C . GLU A 1 371 ? -19.795 0.718 23.823 1.00 91.12 371 GLU A C 1
ATOM 2901 O O . GLU A 1 371 ? -19.262 1.823 23.682 1.00 91.12 371 GLU A O 1
ATOM 2906 N N . ILE A 1 372 ? -19.833 -0.191 22.853 1.00 90.88 372 ILE A N 1
ATOM 2907 C CA . ILE A 1 372 ? -19.287 -0.002 21.509 1.00 90.88 372 ILE A CA 1
ATOM 2908 C C . ILE A 1 372 ? -20.353 -0.257 20.448 1.00 90.88 372 ILE A C 1
ATOM 2910 O O . ILE A 1 372 ? -21.413 -0.842 20.701 1.00 90.88 372 ILE A O 1
ATOM 2914 N N . ARG A 1 373 ? -20.063 0.196 19.230 1.00 90.06 373 ARG A N 1
ATOM 2915 C CA . ARG A 1 373 ? -20.912 -0.010 18.061 1.00 90.06 373 ARG A CA 1
ATOM 2916 C C . ARG A 1 373 ? -20.165 -0.881 17.073 1.00 90.06 373 ARG A C 1
ATOM 2918 O O . ARG A 1 373 ? -19.108 -0.488 16.601 1.00 90.06 373 ARG A O 1
ATOM 2925 N N . LEU A 1 374 ? -20.719 -2.055 16.799 1.00 92.69 374 LEU A N 1
ATOM 2926 C CA . LEU A 1 374 ? -20.159 -3.009 15.848 1.00 92.69 374 LEU A CA 1
ATOM 2927 C C . LEU A 1 374 ? -21.215 -3.388 14.812 1.00 92.69 374 LEU A C 1
ATOM 2929 O O . LEU A 1 374 ? -22.415 -3.262 15.091 1.00 92.69 374 LEU A O 1
ATOM 2933 N N . PRO A 1 375 ? -20.798 -3.885 13.641 1.00 93.50 375 PRO A N 1
ATOM 2934 C CA . PRO A 1 375 ? -21.721 -4.432 12.660 1.00 93.50 375 PRO A CA 1
ATOM 2935 C C . PRO A 1 375 ? -22.512 -5.610 13.236 1.00 93.50 375 PRO A C 1
ATOM 2937 O O . PRO A 1 375 ? -21.951 -6.470 13.911 1.00 93.50 375 PRO A O 1
ATOM 2940 N N . GLU A 1 376 ? -23.807 -5.687 12.925 1.00 93.94 376 GLU A N 1
ATOM 2941 C CA . GLU A 1 376 ? -24.646 -6.855 13.235 1.00 93.94 376 GLU A CA 1
ATOM 2942 C C . GLU A 1 376 ? -24.045 -8.132 12.638 1.00 93.94 376 GLU A C 1
ATOM 2944 O O . GLU A 1 376 ? -24.004 -9.181 13.282 1.00 93.94 376 GLU A O 1
ATOM 2949 N N . ASN A 1 377 ? -23.507 -8.030 11.420 1.00 93.75 377 ASN A N 1
ATOM 2950 C CA . ASN A 1 377 ? -22.667 -9.068 10.852 1.00 93.75 377 ASN A CA 1
ATOM 2951 C C . ASN A 1 377 ? -21.242 -8.958 11.411 1.00 93.75 377 ASN A C 1
ATOM 2953 O O . ASN A 1 377 ? -20.397 -8.262 10.850 1.00 93.75 377 ASN A O 1
ATOM 2957 N N . ILE A 1 378 ? -20.962 -9.707 12.477 1.00 91.00 378 ILE A N 1
ATOM 2958 C CA . ILE A 1 378 ? -19.678 -9.660 13.190 1.00 91.00 378 ILE A CA 1
ATOM 2959 C C . ILE A 1 378 ? -18.461 -10.004 12.316 1.00 91.00 378 ILE A C 1
ATOM 2961 O O . ILE A 1 378 ? -17.348 -9.614 12.642 1.00 91.00 378 ILE A O 1
ATOM 2965 N N . SER A 1 379 ? -18.646 -10.681 11.175 1.00 91.19 379 SER A N 1
ATOM 2966 C CA . SER A 1 379 ? -17.543 -10.948 10.235 1.00 91.19 379 SER A CA 1
ATOM 2967 C C . SER A 1 379 ? -16.979 -9.688 9.563 1.00 91.19 379 SER A C 1
ATOM 2969 O O . SER A 1 379 ? -15.938 -9.769 8.914 1.00 91.19 379 SER A O 1
ATOM 2971 N N . LEU A 1 380 ? -17.675 -8.555 9.706 1.00 94.25 380 LEU A N 1
ATOM 2972 C CA . LEU A 1 380 ? -17.287 -7.228 9.229 1.00 94.25 380 LEU A CA 1
ATOM 2973 C C . LEU A 1 380 ? -16.741 -6.335 10.351 1.00 94.25 380 LEU A C 1
ATOM 2975 O O . LEU A 1 380 ? -16.358 -5.198 10.084 1.00 94.25 380 LEU A O 1
ATOM 2979 N N . ALA A 1 381 ? -16.742 -6.803 11.600 1.00 92.75 381 ALA A N 1
ATOM 2980 C CA . ALA A 1 381 ? -16.202 -6.035 12.712 1.00 92.75 381 ALA A CA 1
ATOM 2981 C C . ALA A 1 381 ? -14.675 -5.874 12.576 1.00 92.75 381 ALA A C 1
ATOM 2983 O O . ALA A 1 381 ? -14.024 -6.764 12.024 1.00 92.75 381 ALA A O 1
ATOM 2984 N N . PRO A 1 382 ? -14.107 -4.751 13.045 1.00 91.44 382 PRO A N 1
ATOM 2985 C CA . PRO A 1 382 ? -12.662 -4.611 13.160 1.00 91.44 382 PRO A CA 1
ATOM 2986 C C . PRO A 1 382 ? -12.110 -5.583 14.204 1.00 91.44 382 PRO A C 1
ATOM 2988 O O . PRO A 1 382 ? -12.819 -5.983 15.134 1.00 91.44 382 PRO A O 1
ATOM 2991 N N . ASP A 1 383 ? -10.837 -5.932 14.050 1.00 90.19 383 ASP A N 1
ATOM 2992 C CA . ASP A 1 383 ? -10.111 -6.715 15.043 1.00 90.19 383 ASP A CA 1
ATOM 2993 C C . ASP A 1 383 ? -9.881 -5.894 16.325 1.00 90.19 383 ASP A C 1
ATOM 2995 O O . ASP A 1 383 ? -9.992 -4.664 16.344 1.00 90.19 383 ASP A O 1
ATOM 2999 N N . ILE A 1 384 ? -9.592 -6.596 17.419 1.00 91.50 384 ILE A N 1
ATOM 3000 C CA . ILE A 1 384 ? -9.215 -5.990 18.697 1.00 91.50 384 ILE A CA 1
ATOM 3001 C C . ILE A 1 384 ? -7.697 -5.869 18.689 1.00 91.50 384 ILE A C 1
ATOM 3003 O O . ILE A 1 384 ? -7.033 -6.898 18.632 1.00 91.50 384 ILE A O 1
ATOM 3007 N N . ASN A 1 385 ? -7.164 -4.653 18.774 1.00 91.06 385 ASN A N 1
ATOM 3008 C CA . ASN A 1 385 ? -5.725 -4.443 18.912 1.00 91.06 385 ASN A CA 1
ATOM 3009 C C . ASN A 1 385 ? -5.373 -4.353 20.399 1.00 91.06 385 ASN A C 1
ATOM 3011 O O . ASN A 1 385 ? -5.971 -3.556 21.132 1.00 91.06 385 ASN A O 1
ATOM 3015 N N . VAL A 1 386 ? -4.420 -5.164 20.856 1.00 93.81 386 VAL A N 1
ATOM 3016 C CA . VAL A 1 386 ? -3.900 -5.092 22.226 1.00 93.81 386 VAL A CA 1
ATOM 3017 C C . VAL A 1 386 ? -2.413 -4.799 22.180 1.00 93.81 386 VAL A C 1
ATOM 3019 O O . VAL A 1 386 ? -1.634 -5.612 21.697 1.00 93.81 386 VAL A O 1
ATOM 3022 N N . GLU A 1 387 ? -2.005 -3.670 22.747 1.00 95.50 387 GLU A N 1
ATOM 3023 C CA . GLU A 1 387 ? -0.610 -3.243 22.800 1.00 95.50 387 GLU A CA 1
ATOM 3024 C C . GLU A 1 387 ? -0.109 -3.210 24.240 1.00 95.50 387 GLU A C 1
ATOM 3026 O O . GLU A 1 387 ? -0.769 -2.702 25.150 1.00 95.50 387 GLU A O 1
ATOM 3031 N N . VAL A 1 388 ? 1.096 -3.734 24.441 1.00 96.38 388 VAL A N 1
ATOM 3032 C CA . VAL A 1 388 ? 1.860 -3.546 25.670 1.00 96.38 388 VAL A CA 1
ATOM 3033 C C . VAL A 1 388 ? 2.831 -2.409 25.425 1.00 96.38 388 VAL A C 1
ATOM 3035 O O . VAL A 1 388 ? 3.673 -2.497 24.532 1.00 96.38 388 VAL A O 1
ATOM 3038 N N . ILE A 1 389 ? 2.731 -1.347 26.213 1.00 96.31 389 ILE A N 1
ATOM 3039 C CA . ILE A 1 389 ? 3.472 -0.110 25.981 1.00 96.31 389 ILE A CA 1
ATOM 3040 C C . ILE A 1 389 ? 4.206 0.272 27.262 1.00 96.31 389 ILE A C 1
ATOM 3042 O O . ILE A 1 389 ? 3.623 0.251 28.341 1.00 96.31 389 ILE A O 1
ATOM 3046 N N . SER A 1 390 ? 5.487 0.616 27.155 1.00 95.50 390 SER A N 1
ATOM 3047 C CA . SER A 1 390 ? 6.231 1.244 28.243 1.00 95.50 390 SER A CA 1
ATOM 3048 C C . SER A 1 390 ? 6.025 2.750 28.191 1.00 95.50 390 SER A C 1
ATOM 3050 O O . SER A 1 390 ? 6.442 3.395 27.227 1.00 95.50 390 SER A O 1
ATOM 3052 N N . GLU A 1 391 ? 5.445 3.298 29.255 1.00 94.62 391 GLU A N 1
ATOM 3053 C CA . GLU A 1 391 ? 5.325 4.741 29.445 1.00 94.62 391 GLU A CA 1
ATOM 3054 C C . GLU A 1 391 ? 6.713 5.369 29.574 1.00 94.62 391 GLU A C 1
ATOM 3056 O O . GLU A 1 391 ? 7.598 4.831 30.251 1.00 94.62 391 GLU A O 1
ATOM 3061 N N . SER A 1 392 ? 6.912 6.510 28.921 1.00 87.94 392 SER A N 1
ATOM 3062 C CA . SER A 1 392 ? 8.133 7.274 29.096 1.00 87.94 392 SER A CA 1
ATOM 3063 C C . SER A 1 392 ? 8.047 8.244 30.273 1.00 87.94 392 SER A C 1
ATOM 3065 O O . SER A 1 392 ? 7.109 9.022 30.426 1.00 87.94 392 SER A O 1
ATOM 3067 N N . ASN A 1 393 ? 9.109 8.276 31.077 1.00 78.50 393 ASN A N 1
ATOM 3068 C CA . ASN A 1 393 ? 9.249 9.205 32.199 1.00 78.50 393 ASN A CA 1
ATOM 3069 C C . ASN A 1 393 ? 9.723 10.614 31.791 1.00 78.50 393 ASN A C 1
ATOM 3071 O O . ASN A 1 393 ? 9.889 11.478 32.655 1.00 78.50 393 ASN A O 1
ATOM 3075 N N . SER A 1 394 ? 9.992 10.861 30.503 1.00 78.12 394 SER A N 1
ATOM 3076 C CA . SER A 1 394 ? 10.499 12.145 30.005 1.00 78.12 394 SER A CA 1
ATOM 3077 C C . SER A 1 394 ? 9.548 12.777 28.994 1.00 78.12 394 SER A C 1
ATOM 3079 O O . SER A 1 394 ? 9.141 12.144 28.024 1.00 78.12 394 SER A O 1
ATOM 3081 N N . LEU A 1 395 ? 9.288 14.078 29.171 1.00 73.06 395 LEU A N 1
ATOM 3082 C CA . LEU A 1 395 ? 8.454 14.897 28.280 1.00 73.06 395 LEU A CA 1
ATOM 3083 C C . LEU A 1 395 ? 8.987 14.988 26.839 1.00 73.06 395 LEU A C 1
ATOM 3085 O O . LEU A 1 395 ? 8.266 15.423 25.948 1.00 73.06 395 LEU A O 1
ATOM 3089 N N . LEU A 1 396 ? 10.256 14.634 26.616 1.00 74.00 396 LEU A N 1
ATOM 3090 C CA . LEU A 1 396 ? 10.923 14.711 25.311 1.00 74.00 396 LEU A CA 1
ATOM 3091 C C . LEU A 1 396 ? 10.954 13.373 24.564 1.00 74.00 396 LEU A C 1
ATOM 3093 O O . LEU A 1 396 ? 11.557 13.285 23.499 1.00 74.00 396 LEU A O 1
ATOM 3097 N N . SER A 1 397 ? 10.363 12.326 25.130 1.00 74.50 397 SER A N 1
ATOM 3098 C CA . SER A 1 397 ? 10.410 10.969 24.582 1.00 74.50 397 SER A CA 1
ATOM 3099 C C . SER A 1 397 ? 9.013 10.391 24.489 1.00 74.50 397 SER A C 1
ATOM 3101 O O . SER A 1 397 ? 8.212 10.573 25.401 1.00 74.50 397 SER A O 1
ATOM 3103 N N . SER A 1 398 ? 8.749 9.691 23.393 1.00 82.56 398 SER A N 1
ATOM 3104 C CA . SER A 1 398 ? 7.521 8.936 23.203 1.00 82.56 398 SER A CA 1
ATOM 3105 C C . SER A 1 398 ? 7.551 7.638 24.000 1.00 82.56 398 SER A C 1
ATOM 3107 O O . SER A 1 398 ? 8.620 7.103 24.311 1.00 82.56 398 SER A O 1
ATOM 3109 N N . ASP A 1 399 ? 6.365 7.117 24.272 1.00 90.00 399 ASP A N 1
ATOM 3110 C CA . ASP A 1 399 ? 6.194 5.771 24.793 1.00 90.00 399 ASP A CA 1
ATOM 3111 C C . ASP A 1 399 ? 6.754 4.727 23.810 1.00 90.00 399 ASP A C 1
ATOM 3113 O O . ASP A 1 399 ? 6.877 4.974 22.604 1.00 90.00 399 ASP A O 1
ATOM 3117 N N . VAL A 1 400 ? 7.127 3.558 24.334 1.00 90.88 400 VAL A N 1
ATOM 3118 C CA . VAL A 1 400 ? 7.748 2.476 23.556 1.00 90.88 400 VAL A CA 1
ATOM 3119 C C . VAL A 1 400 ? 6.823 1.270 23.529 1.00 90.88 400 VAL A C 1
ATOM 3121 O O . VAL A 1 400 ? 6.558 0.670 24.570 1.00 90.88 400 VAL A O 1
ATOM 3124 N N . VAL A 1 401 ? 6.370 0.871 22.341 1.00 93.00 401 VAL A N 1
ATOM 3125 C CA . VAL A 1 401 ? 5.598 -0.366 22.162 1.00 93.00 401 VAL A CA 1
ATOM 3126 C C . VAL A 1 401 ? 6.516 -1.569 22.399 1.00 93.00 401 VAL A C 1
ATOM 3128 O O . VAL A 1 401 ? 7.517 -1.752 21.708 1.00 93.00 401 VAL A O 1
ATOM 3131 N N . LEU A 1 402 ? 6.176 -2.383 23.396 1.00 93.25 402 LEU A N 1
ATOM 3132 C CA . LEU A 1 402 ? 6.889 -3.606 23.774 1.00 93.25 402 LEU A CA 1
ATOM 3133 C C . LEU A 1 402 ? 6.399 -4.823 22.982 1.00 93.25 402 LEU A C 1
ATOM 3135 O O . LEU A 1 402 ? 7.149 -5.778 22.786 1.00 93.25 402 LEU A O 1
ATOM 3139 N N . GLY A 1 403 ? 5.143 -4.798 22.540 1.00 91.94 403 GLY A N 1
ATOM 3140 C CA . GLY A 1 403 ? 4.535 -5.835 21.714 1.00 91.94 403 GLY A CA 1
ATOM 3141 C C . GLY A 1 403 ? 3.056 -5.562 21.455 1.00 91.94 403 GLY A C 1
ATOM 3142 O O . GLY A 1 403 ? 2.445 -4.755 22.154 1.00 91.94 403 GLY A O 1
ATOM 3143 N N . SER A 1 404 ? 2.493 -6.251 20.466 1.00 92.38 404 SER A N 1
ATOM 3144 C CA . SER A 1 404 ? 1.075 -6.185 20.111 1.00 92.38 404 SER A CA 1
ATOM 3145 C C . SER A 1 404 ? 0.518 -7.571 19.767 1.00 92.38 404 SER A C 1
ATOM 3147 O O . SER A 1 404 ? 1.288 -8.475 19.417 1.00 92.38 404 SER A O 1
ATOM 3149 N N . VAL A 1 405 ? -0.800 -7.749 19.912 1.00 86.00 405 VAL A N 1
ATOM 3150 C CA . VAL A 1 405 ? -1.552 -8.979 19.589 1.00 86.00 405 VAL A CA 1
ATOM 3151 C C . VAL A 1 405 ? -2.842 -8.641 18.865 1.00 86.00 405 VAL A C 1
ATOM 3153 O O . VAL A 1 405 ? -3.520 -7.686 19.312 1.00 86.00 405 VAL A O 1
#

InterPro domains:
  IPR000008 C2 domain [PF00168] (323-404)
  IPR000008 C2 domain [PS50004] (300-405)
  IPR035892 C2 domain superfamily [G3DSA:2.60.40.150] (311-405)
  IPR035892 C2 domain superfamily [SSF49562] (308-405)
  IPR037721 Ferlin family [PTHR12546] (258-394)

Organism: NCBI:txid943122

Nearest PDB structures (foldseek):
  7a1r-assembly2_B  TM=8.219E-01  e=4.980E-04  Trypanosoma brucei equiperdum
  9bky-assembly1_A  TM=8.333E-01  e=1.012E-03  Trichomonas vaginalis G3
  7t7c-assembly1_A  TM=7.911E-01  e=1.596E-03  Rattus norvegicus
  6nyt-assembly1_A  TM=7.693E-01  e=1.517E-03  Rattus norvegicus
  4p42-assembly1_B  TM=3.202E-01  e=9.562E-08  Homo sapiens

Foldseek 3Di:
DDDLHDDDDQDDDPDPDDDRQKDFFDDHDPPGPGQWDKDWDWQDDPDPPDDTHTQDIDIDGPVVQAVDKFPWAKDWGFFDDQDPDPVSNVCCVVADPLLGDRQGTRAIDTDIGHDYDDPDGDDGDMDRHDDDDYADWFKKKKWKFWFKKAFLVLDFAWKKKWKDWRPDIFIFDIFGADPRSMTGADPVGGGTDIDIDTAHPDLNRTGWMKMFMWHADPDPPPPPPPDPPPPPDDDDDDDDDDDPDDDPDRDDTGTFWMDTGRDDQVQQAPQQWDKDFTAGSVNPRDRTMIITMGMHMDGVVVVDDDDDDDDWDKDKDKDKDFAFKAAQFDAPDPPHAFQKWKWKDFQSDIDIFDTHPRDRMDTGRDMDIDIHIATPPNSRGDDIKMWIWGCDPDPVDHIHTRDID

Secondary structure (DSSP, 8-state):
-EETTEE--PPP-S-SS----EEEE----SS-S--EEEEEEEE--SSTTSPPEEEEEEEEEHHHHHHS-EEEEEEEEEE-PPPSHHHHHHHHHH--SGGGS--EEEEEEEEEE-----SSPPPSEEEE----PPPPEEEEEEEEEEEEEEETT---S-BEEEEEETTEEEE---B---TTS-EE--HHHHBPPPEEEEEESSGGGSPPEEEEEEEPP---SSTTSS--S-S--------------PPPPPPPPEEEEEEEE---TTHHHH---EEEEEEETTSS--EEEEEEEEEEEEEGGG----PPPPP--EEEEEEEEEEEE--SPPPSBTTB---EEEEEEETTEEEEPPPPPS-SS-EEEEEEEEEEEEESSGGGSPPPEEEEEEPPSSTTS--EEEEE-

Mean predicted aligned error: 9.94 Å

Radius of gyration: 26.87 Å; Cα contacts (8 Å, |Δi|>4): 750; chains: 1; bounding box: 61×69×69 Å